Protein AF-A0A0R1GSX9-F1 (afdb_monomer)

Structure (mmCIF, N/CA/C/O backbone):
data_AF-A0A0R1GSX9-F1
#
_entry.id   AF-A0A0R1GSX9-F1
#
loop_
_atom_site.group_PDB
_atom_site.id
_atom_site.type_symbol
_atom_site.label_atom_id
_atom_site.label_alt_id
_atom_site.label_comp_id
_atom_site.label_asym_id
_atom_site.label_entity_id
_atom_site.label_seq_id
_atom_site.pdbx_PDB_ins_code
_atom_site.Cartn_x
_atom_site.Cartn_y
_atom_site.Cartn_z
_atom_site.occupancy
_atom_site.B_iso_or_equiv
_atom_site.auth_seq_id
_atom_site.auth_comp_id
_atom_site.auth_asym_id
_atom_site.auth_atom_id
_atom_site.pdbx_PDB_model_num
ATOM 1 N N . MET A 1 1 ? 4.573 24.266 1.364 1.00 43.78 1 MET A N 1
ATOM 2 C CA . MET A 1 1 ? 4.569 22.903 1.931 1.00 43.78 1 MET A CA 1
ATOM 3 C C . MET A 1 1 ? 4.587 23.032 3.447 1.00 43.78 1 MET A C 1
ATOM 5 O O . MET A 1 1 ? 5.439 23.747 3.962 1.00 43.78 1 MET A O 1
ATOM 9 N N . THR A 1 2 ? 3.604 22.467 4.137 1.00 49.47 2 THR A N 1
ATOM 10 C CA . THR A 1 2 ? 3.514 22.433 5.607 1.00 49.47 2 THR A CA 1
ATOM 11 C C . THR A 1 2 ? 4.502 21.412 6.187 1.00 49.47 2 THR A C 1
ATOM 13 O O . THR A 1 2 ? 4.972 20.519 5.481 1.00 49.47 2 THR A O 1
ATOM 16 N N . ASP A 1 3 ? 4.868 21.571 7.462 1.00 52.31 3 ASP A N 1
ATOM 17 C CA . ASP A 1 3 ? 5.946 20.808 8.113 1.00 52.31 3 ASP A CA 1
ATOM 18 C C . ASP A 1 3 ? 5.603 19.307 8.270 1.00 52.31 3 ASP A C 1
ATOM 20 O O . ASP A 1 3 ? 6.499 18.469 8.231 1.00 52.31 3 ASP A O 1
ATOM 24 N N . LEU A 1 4 ? 4.313 18.941 8.349 1.00 45.38 4 LEU A N 1
ATOM 25 C CA . LEU A 1 4 ? 3.852 17.545 8.406 1.00 45.38 4 LEU A CA 1
ATOM 26 C C . LEU A 1 4 ? 3.984 16.836 7.060 1.00 45.38 4 LEU A C 1
ATOM 28 O O . LEU A 1 4 ? 4.619 15.788 6.996 1.00 45.38 4 LEU A O 1
ATOM 32 N N . VAL A 1 5 ? 3.400 17.400 5.994 1.00 44.47 5 VAL A N 1
ATOM 33 C CA . VAL A 1 5 ? 3.513 16.854 4.629 1.00 44.47 5 VAL A CA 1
ATOM 34 C C . VAL A 1 5 ? 4.980 16.707 4.262 1.00 44.47 5 VAL A C 1
ATOM 36 O O . VAL A 1 5 ? 5.384 15.642 3.812 1.00 44.47 5 VAL A O 1
ATOM 39 N N . ARG A 1 6 ? 5.802 17.721 4.561 1.00 46.31 6 ARG A N 1
ATOM 40 C CA . ARG A 1 6 ? 7.244 17.630 4.352 1.00 46.31 6 ARG A CA 1
ATOM 41 C C . ARG A 1 6 ? 7.852 16.491 5.168 1.00 46.31 6 ARG A C 1
ATOM 43 O O . ARG A 1 6 ? 8.617 15.758 4.590 1.00 46.31 6 ARG A O 1
ATOM 50 N N . ARG A 1 7 ? 7.531 16.271 6.448 1.00 50.84 7 ARG A N 1
ATOM 51 C CA . ARG A 1 7 ? 8.196 15.242 7.286 1.00 50.84 7 ARG A CA 1
ATOM 52 C C . ARG A 1 7 ? 7.695 13.803 7.085 1.00 50.84 7 ARG A C 1
ATOM 54 O O . ARG A 1 7 ? 8.522 12.896 7.066 1.00 50.84 7 ARG A O 1
ATOM 61 N N . LEU A 1 8 ? 6.388 13.586 6.897 1.00 50.41 8 LEU A N 1
ATOM 62 C CA . LEU A 1 8 ? 5.820 12.265 6.572 1.00 50.41 8 LEU A CA 1
ATOM 63 C C . LEU A 1 8 ? 6.244 11.806 5.180 1.00 50.41 8 LEU A C 1
ATOM 65 O O . LEU A 1 8 ? 6.484 10.617 4.991 1.00 50.41 8 LEU A O 1
ATOM 69 N N . LEU A 1 9 ? 6.351 12.739 4.229 1.00 50.19 9 LEU A N 1
ATOM 70 C CA . LEU A 1 9 ? 6.876 12.448 2.906 1.00 50.19 9 LEU A CA 1
ATOM 71 C C . LEU A 1 9 ? 8.390 12.362 2.925 1.00 50.19 9 LEU A C 1
ATOM 73 O O . LEU A 1 9 ? 8.877 11.379 2.421 1.00 50.19 9 LEU A O 1
ATOM 77 N N . VAL A 1 10 ? 9.142 13.260 3.574 1.00 47.75 10 VAL A N 1
ATOM 78 C CA . VAL A 1 10 ? 10.611 13.158 3.731 1.00 47.75 10 VAL A CA 1
ATOM 79 C C . VAL A 1 10 ? 11.009 11.836 4.386 1.00 47.75 10 VAL A C 1
ATOM 81 O O . VAL A 1 10 ? 12.097 11.375 4.125 1.00 47.75 10 VAL A O 1
ATOM 84 N N . ALA A 1 11 ? 10.159 11.138 5.134 1.00 48.81 11 ALA A N 1
ATOM 85 C CA . ALA A 1 11 ? 10.422 9.750 5.521 1.00 48.81 11 ALA A CA 1
ATOM 86 C C . ALA A 1 11 ? 10.639 8.805 4.319 1.00 48.81 11 ALA A C 1
ATOM 88 O O . ALA A 1 11 ? 11.696 8.193 4.189 1.00 48.81 11 ALA A O 1
ATOM 89 N N . GLY A 1 12 ? 9.636 8.714 3.439 1.00 49.56 12 GLY A N 1
ATOM 90 C CA . GLY A 1 12 ? 9.665 7.889 2.229 1.00 49.56 12 GLY A CA 1
ATOM 91 C C . GLY A 1 12 ? 10.495 8.519 1.110 1.00 49.56 12 GLY A C 1
ATOM 92 O O . GLY A 1 12 ? 11.263 7.841 0.455 1.00 49.56 12 GLY A O 1
ATOM 93 N N . LEU A 1 13 ? 10.438 9.839 0.944 1.00 45.06 13 LEU A N 1
ATOM 94 C CA . LEU A 1 13 ? 11.244 10.628 0.019 1.00 45.06 13 LEU A CA 1
ATOM 95 C C . LEU A 1 13 ? 12.713 10.718 0.411 1.00 45.06 13 LEU A C 1
ATOM 97 O O . LEU A 1 13 ? 13.518 10.827 -0.489 1.00 45.06 13 LEU A O 1
ATOM 101 N N . THR A 1 14 ? 13.116 10.668 1.684 1.00 48.53 14 THR A N 1
ATOM 102 C CA . THR A 1 14 ? 14.554 10.552 2.018 1.00 48.53 14 THR A CA 1
ATOM 103 C C . THR A 1 14 ? 15.063 9.175 1.623 1.00 48.53 14 THR A C 1
ATOM 105 O O . THR A 1 14 ? 16.196 9.068 1.172 1.00 48.53 14 THR A O 1
ATOM 108 N N . LEU A 1 15 ? 14.219 8.141 1.710 1.00 48.94 15 LEU A N 1
ATOM 109 C CA . LEU A 1 15 ? 14.535 6.821 1.169 1.00 48.94 15 LEU A CA 1
ATOM 110 C C . LEU A 1 15 ? 14.516 6.803 -0.362 1.00 48.94 15 LEU A C 1
ATOM 112 O O . LEU A 1 15 ? 15.361 6.135 -0.931 1.00 48.94 15 LEU A O 1
ATOM 116 N N . ILE A 1 16 ? 13.646 7.572 -1.024 1.00 43.91 16 ILE A N 1
ATOM 117 C CA . ILE A 1 16 ? 13.684 7.755 -2.483 1.00 43.91 16 ILE A CA 1
ATOM 118 C C . ILE A 1 16 ? 14.894 8.601 -2.912 1.00 43.91 16 ILE A C 1
ATOM 120 O O . ILE A 1 16 ? 15.529 8.280 -3.899 1.00 43.91 16 ILE A O 1
ATOM 124 N N . LEU A 1 17 ? 15.267 9.655 -2.184 1.00 43.75 17 LEU A N 1
ATOM 125 C CA . LEU A 1 17 ? 16.415 10.522 -2.492 1.00 43.75 17 LEU A CA 1
ATOM 126 C C . LEU A 1 17 ? 17.749 9.818 -2.202 1.00 43.75 17 LEU A C 1
ATOM 128 O O . LEU A 1 17 ? 18.728 10.051 -2.902 1.00 43.75 17 LEU A O 1
ATOM 132 N N . ALA A 1 18 ? 17.791 8.945 -1.192 1.00 40.06 18 ALA A N 1
ATOM 133 C CA . ALA A 1 18 ? 18.900 8.019 -0.955 1.00 40.06 18 ALA A CA 1
ATOM 134 C C . ALA A 1 18 ? 18.815 6.763 -1.844 1.00 40.06 18 ALA A C 1
ATOM 136 O O . ALA A 1 18 ? 19.804 6.062 -2.008 1.00 40.06 18 ALA A O 1
ATOM 137 N N . GLY A 1 19 ? 17.636 6.481 -2.405 1.00 38.12 19 GLY A N 1
ATOM 138 C CA . GLY A 1 19 ? 17.327 5.338 -3.262 1.00 38.12 19 GLY A CA 1
ATOM 139 C C . GLY A 1 19 ? 17.406 5.622 -4.760 1.00 38.12 19 GLY A C 1
ATOM 140 O O . GLY A 1 19 ? 17.502 4.697 -5.559 1.00 38.12 19 GLY A O 1
ATOM 141 N N . GLY A 1 20 ? 17.442 6.897 -5.146 1.00 36.53 20 GLY A N 1
ATOM 142 C CA . GLY A 1 20 ? 17.534 7.377 -6.522 1.00 36.53 20 GLY A CA 1
ATOM 143 C C . GLY A 1 20 ? 18.880 7.076 -7.178 1.00 36.53 20 GLY A C 1
ATOM 144 O O . GLY A 1 20 ? 19.073 7.411 -8.335 1.00 36.53 20 GLY A O 1
ATOM 145 N N . ALA A 1 21 ? 19.806 6.426 -6.471 1.00 36.66 21 ALA A N 1
ATOM 146 C CA . ALA A 1 21 ? 21.043 5.879 -7.021 1.00 36.66 21 ALA A CA 1
ATOM 147 C C . ALA A 1 21 ? 21.035 4.337 -7.137 1.00 36.66 21 ALA A C 1
ATOM 149 O O . ALA A 1 21 ? 22.037 3.750 -7.544 1.00 36.66 21 ALA A O 1
ATOM 150 N N . ILE A 1 22 ? 19.936 3.654 -6.784 1.00 40.53 22 ILE A N 1
ATOM 151 C CA . ILE A 1 22 ? 19.920 2.197 -6.593 1.00 40.53 22 ILE A CA 1
ATOM 152 C C . ILE A 1 22 ? 19.327 1.478 -7.814 1.00 40.53 22 ILE A C 1
ATOM 154 O O . ILE A 1 22 ? 18.196 1.004 -7.818 1.00 40.53 22 ILE A O 1
ATOM 158 N N . VAL A 1 23 ? 20.160 1.309 -8.836 1.00 41.16 23 VAL A N 1
ATOM 159 C CA . VAL A 1 23 ? 20.379 -0.034 -9.395 1.00 41.16 23 VAL A CA 1
ATOM 160 C C . VAL A 1 23 ? 21.805 -0.389 -8.990 1.00 41.16 23 VAL A C 1
ATOM 162 O O . VAL A 1 23 ? 22.668 0.476 -9.129 1.00 41.16 23 VAL A O 1
ATOM 165 N N . PRO A 1 24 ? 22.098 -1.591 -8.462 1.00 37.44 24 PRO A N 1
ATOM 166 C CA . PRO A 1 24 ? 23.431 -1.944 -7.984 1.00 37.44 24 PRO A CA 1
ATOM 167 C C . PRO A 1 24 ? 24.490 -1.772 -9.085 1.00 37.44 24 PRO A C 1
ATOM 169 O O . PRO A 1 24 ? 24.764 -2.662 -9.892 1.00 37.44 24 PRO A O 1
ATOM 172 N N . VAL A 1 25 ? 25.135 -0.605 -9.083 1.00 35.62 25 VAL A N 1
ATOM 173 C CA . VAL A 1 25 ? 26.457 -0.367 -9.650 1.00 35.62 25 VAL A CA 1
ATOM 174 C C . VAL A 1 25 ? 27.440 -0.931 -8.639 1.00 35.62 25 VAL A C 1
ATOM 176 O O . VAL A 1 25 ? 28.199 -0.205 -8.001 1.00 35.62 25 VAL A O 1
ATOM 179 N N . THR A 1 26 ? 27.460 -2.248 -8.449 1.00 36.69 26 THR A N 1
ATOM 180 C CA . THR A 1 26 ? 28.672 -2.815 -7.874 1.00 36.69 26 THR A CA 1
ATOM 181 C C . THR A 1 26 ? 29.719 -2.750 -8.976 1.00 36.69 26 THR A C 1
ATOM 183 O O . THR A 1 26 ? 29.804 -3.630 -9.827 1.00 36.69 26 THR A O 1
ATOM 186 N N . THR A 1 27 ? 30.484 -1.657 -8.941 1.00 37.19 27 THR A N 1
ATOM 187 C CA . THR A 1 27 ? 31.726 -1.370 -9.667 1.00 37.19 27 THR A CA 1
ATOM 188 C C . THR A 1 27 ? 31.620 -0.900 -11.130 1.00 37.19 27 THR A C 1
ATOM 190 O O . THR A 1 27 ? 31.301 -1.655 -12.037 1.00 37.19 27 THR A O 1
ATOM 193 N N . GLN A 1 28 ? 32.082 0.345 -11.331 1.00 28.77 28 GLN A N 1
ATOM 194 C CA . GLN A 1 28 ? 32.779 0.855 -12.523 1.00 28.77 28 GLN A CA 1
ATOM 195 C C . GLN A 1 28 ? 31.947 1.546 -13.627 1.00 28.77 28 GLN A C 1
ATOM 197 O O . GLN A 1 28 ? 31.520 0.940 -14.601 1.00 28.77 28 GLN A O 1
ATOM 202 N N . ALA A 1 29 ? 31.947 2.880 -13.589 1.00 24.70 29 ALA A N 1
ATOM 203 C CA . ALA A 1 29 ? 32.388 3.657 -14.746 1.00 24.70 29 ALA A CA 1
ATOM 204 C C . ALA A 1 29 ? 33.408 4.698 -14.258 1.00 24.70 29 ALA A C 1
ATOM 206 O O . ALA A 1 29 ? 33.153 5.487 -13.354 1.00 24.70 29 ALA A O 1
ATOM 207 N N . ALA A 1 30 ? 34.630 4.592 -14.769 1.00 30.12 30 ALA A N 1
ATOM 208 C CA . ALA A 1 30 ? 35.810 5.294 -14.292 1.00 30.12 30 ALA A CA 1
ATOM 209 C C . ALA A 1 30 ? 35.765 6.817 -14.531 1.00 30.12 30 ALA A C 1
ATOM 211 O O . ALA A 1 30 ? 35.462 7.250 -15.636 1.00 30.12 30 ALA A O 1
ATOM 212 N N . THR A 1 31 ? 36.149 7.591 -13.505 1.00 32.44 31 THR A N 1
ATOM 213 C CA . THR A 1 31 ? 36.984 8.827 -13.459 1.00 32.44 31 THR A CA 1
ATOM 214 C C . THR A 1 31 ? 36.548 9.649 -12.224 1.00 32.44 31 THR A C 1
ATOM 216 O O . THR A 1 31 ? 35.368 9.888 -12.049 1.00 32.44 31 THR A O 1
ATOM 219 N N . ALA A 1 32 ? 37.370 10.090 -11.265 1.00 27.86 32 ALA A N 1
ATOM 220 C CA . ALA A 1 32 ? 38.816 10.235 -11.172 1.00 27.86 32 ALA A CA 1
ATOM 221 C C . ALA A 1 32 ? 39.302 10.237 -9.697 1.00 27.86 32 ALA A C 1
ATOM 223 O O . ALA A 1 32 ? 38.571 10.604 -8.782 1.00 27.86 32 ALA A O 1
ATOM 224 N N . SER A 1 33 ? 40.599 9.936 -9.553 1.00 27.19 33 SER A N 1
ATOM 225 C CA . SER A 1 33 ? 41.506 10.170 -8.413 1.00 27.19 33 SER A CA 1
ATOM 226 C C . SER A 1 33 ? 41.620 9.090 -7.324 1.00 27.19 33 SER A C 1
ATOM 228 O O . SER A 1 33 ? 40.821 8.951 -6.409 1.00 27.19 33 SER A O 1
ATOM 230 N N . SER A 1 34 ? 42.738 8.375 -7.464 1.00 40.41 34 SER A N 1
ATOM 231 C CA . SER A 1 34 ? 43.409 7.399 -6.603 1.00 40.41 34 SER A CA 1
ATOM 232 C C . SER A 1 34 ? 43.327 7.625 -5.089 1.00 40.41 34 SER A C 1
ATOM 234 O O . SER A 1 34 ? 43.893 8.612 -4.626 1.00 40.41 34 SER A O 1
ATOM 236 N N . VAL A 1 35 ? 42.811 6.633 -4.346 1.00 29.72 35 VAL A N 1
ATOM 237 C CA . VAL A 1 35 ? 43.469 6.009 -3.172 1.00 29.72 35 VAL A CA 1
ATOM 238 C C . VAL A 1 35 ? 42.952 4.561 -3.017 1.00 29.72 35 VAL A C 1
ATOM 240 O O . VAL A 1 35 ? 41.755 4.345 -2.877 1.00 29.72 35 VAL A O 1
ATOM 243 N N . ASP A 1 36 ? 43.875 3.598 -3.103 1.00 33.34 36 ASP A N 1
ATOM 244 C CA . ASP A 1 36 ? 43.845 2.183 -2.681 1.00 33.34 36 ASP A CA 1
ATOM 245 C C . ASP A 1 36 ? 42.499 1.427 -2.631 1.00 33.34 36 ASP A C 1
ATOM 247 O O . ASP A 1 36 ? 41.869 1.280 -1.584 1.00 33.34 36 ASP A O 1
ATOM 251 N N . ALA A 1 37 ? 42.130 0.816 -3.762 1.00 32.59 37 ALA A N 1
ATOM 252 C CA . ALA A 1 37 ? 41.117 -0.235 -3.822 1.00 32.59 37 ALA A CA 1
ATOM 253 C C . ALA A 1 37 ? 41.749 -1.615 -3.557 1.00 32.59 37 ALA A C 1
ATOM 255 O O . ALA A 1 37 ? 42.681 -2.033 -4.248 1.00 32.59 37 ALA A O 1
ATOM 256 N N . VAL A 1 38 ? 41.211 -2.350 -2.580 1.00 33.09 38 VAL A N 1
ATOM 257 C CA . VAL A 1 38 ? 41.467 -3.788 -2.417 1.00 33.09 38 VAL A CA 1
ATOM 258 C C . VAL A 1 38 ? 40.825 -4.513 -3.602 1.00 33.09 38 VAL A C 1
ATOM 260 O O . VAL A 1 38 ? 39.616 -4.442 -3.804 1.00 33.09 38 VAL A O 1
ATOM 263 N N . ALA A 1 39 ? 41.656 -5.169 -4.411 1.00 36.19 39 ALA A N 1
ATOM 264 C CA . ALA A 1 39 ? 41.267 -5.832 -5.649 1.00 36.19 39 ALA A CA 1
ATOM 265 C C . ALA A 1 39 ? 40.347 -7.042 -5.396 1.00 36.19 39 ALA A C 1
ATOM 267 O O . ALA A 1 39 ? 40.808 -8.113 -5.000 1.00 36.19 39 ALA A O 1
ATOM 268 N N . GLY A 1 40 ? 39.051 -6.871 -5.662 1.00 38.44 40 GLY A N 1
ATOM 269 C CA . GLY A 1 40 ? 38.173 -7.963 -6.081 1.00 38.44 40 GLY A CA 1
ATOM 270 C C . GLY A 1 40 ? 38.392 -8.257 -7.569 1.00 38.44 40 GLY A C 1
ATOM 271 O O . GLY A 1 40 ? 38.696 -7.350 -8.342 1.00 38.44 40 GLY A O 1
ATOM 272 N N . ASP A 1 41 ? 38.301 -9.528 -7.952 1.00 35.38 41 ASP A N 1
ATOM 273 C CA . ASP A 1 41 ? 38.555 -10.030 -9.307 1.00 35.38 41 ASP A CA 1
ATOM 274 C C . ASP A 1 41 ? 37.656 -9.337 -10.354 1.00 35.38 41 ASP A C 1
ATOM 276 O O . ASP A 1 41 ? 36.443 -9.527 -10.382 1.00 35.38 41 ASP A O 1
ATOM 280 N N . ALA A 1 42 ? 38.261 -8.515 -11.215 1.00 43.06 42 ALA A N 1
ATOM 281 C CA . ALA A 1 42 ? 37.594 -7.702 -12.234 1.00 43.06 42 ALA A CA 1
ATOM 282 C C . ALA A 1 42 ? 37.220 -8.484 -13.517 1.00 43.06 42 ALA A C 1
ATOM 284 O O . ALA A 1 42 ? 37.034 -7.877 -14.571 1.00 43.06 42 ALA A O 1
ATOM 285 N N . SER A 1 43 ? 37.167 -9.823 -13.474 1.00 48.84 43 SER A N 1
ATOM 286 C CA . SER A 1 43 ? 37.040 -10.666 -14.676 1.00 48.84 43 SER A CA 1
ATOM 287 C C . SER A 1 43 ? 35.643 -11.233 -14.966 1.00 48.84 43 SER A C 1
ATOM 289 O O . SER A 1 43 ? 35.448 -11.820 -16.031 1.00 48.84 43 SER A O 1
ATOM 291 N N . VAL A 1 44 ? 34.649 -11.031 -14.094 1.00 48.50 44 VAL A N 1
ATOM 292 C CA . VAL A 1 44 ? 33.281 -11.539 -14.307 1.00 48.50 44 VAL A CA 1
ATOM 293 C C . VAL A 1 44 ? 32.312 -10.372 -14.467 1.00 48.50 44 VAL A C 1
ATOM 295 O O . VAL A 1 44 ? 31.910 -9.751 -13.487 1.00 48.50 44 VAL A O 1
ATOM 298 N N . ILE A 1 45 ? 31.921 -10.078 -15.711 1.00 55.91 45 ILE A N 1
ATOM 299 C CA . ILE A 1 45 ? 30.777 -9.197 -15.973 1.00 55.91 45 ILE A CA 1
ATOM 300 C C . ILE A 1 45 ? 29.534 -9.938 -15.466 1.00 55.91 45 ILE A C 1
ATOM 302 O O . ILE A 1 45 ? 29.275 -11.048 -15.941 1.00 55.91 45 ILE A O 1
ATOM 306 N N . PRO A 1 46 ? 28.780 -9.383 -14.504 1.00 63.00 46 PRO A N 1
ATOM 307 C CA . PRO A 1 46 ? 27.592 -10.049 -14.003 1.00 63.00 46 PRO A CA 1
ATOM 308 C C . PRO A 1 46 ? 26.553 -10.164 -15.123 1.00 63.00 46 PRO A C 1
ATOM 310 O O . PRO A 1 46 ? 26.317 -9.212 -15.870 1.00 63.00 46 PRO A O 1
ATOM 313 N N . GLU A 1 47 ? 25.945 -11.344 -15.250 1.00 75.88 47 GLU A N 1
ATOM 314 C CA . GLU A 1 47 ? 24.859 -11.576 -16.200 1.00 75.88 47 GLU A CA 1
ATOM 315 C C . GLU A 1 47 ? 23.701 -10.625 -15.883 1.00 75.88 47 GLU A C 1
ATOM 317 O O . GLU A 1 47 ? 23.303 -10.483 -14.724 1.00 75.88 47 GLU A O 1
ATOM 322 N N . ARG A 1 48 ? 23.174 -9.958 -16.912 1.00 74.31 48 ARG A N 1
ATOM 323 C CA . ARG A 1 48 ? 22.049 -9.032 -16.783 1.00 74.31 48 ARG A CA 1
ATOM 324 C C . ARG A 1 48 ? 20.836 -9.545 -17.538 1.00 74.31 48 ARG A C 1
ATOM 326 O O . ARG A 1 48 ? 20.953 -9.946 -18.695 1.00 74.31 48 ARG A O 1
ATOM 333 N N . ILE A 1 49 ? 19.675 -9.460 -16.901 1.00 78.38 49 ILE A N 1
ATOM 334 C CA . ILE A 1 49 ? 18.379 -9.598 -17.553 1.00 78.38 49 ILE A CA 1
ATOM 335 C C . ILE A 1 49 ? 18.155 -8.310 -18.346 1.00 78.38 49 ILE A C 1
ATOM 337 O O . ILE A 1 49 ? 17.984 -7.231 -17.774 1.00 78.38 49 ILE A O 1
ATOM 341 N N . GLN A 1 50 ? 18.231 -8.427 -19.669 1.00 83.94 50 GLN A N 1
ATOM 342 C CA . GLN A 1 50 ? 17.895 -7.337 -20.577 1.00 83.94 50 GLN A CA 1
ATOM 343 C C . GLN A 1 50 ? 16.380 -7.146 -20.600 1.00 83.94 50 GLN A C 1
ATOM 345 O O . GLN A 1 50 ? 15.628 -8.108 -20.452 1.00 83.94 50 GLN A O 1
ATOM 350 N N . VAL A 1 51 ? 15.949 -5.905 -20.787 1.00 90.50 51 VAL A N 1
ATOM 351 C CA . VAL A 1 51 ? 14.539 -5.542 -20.933 1.00 90.50 51 VAL A CA 1
ATOM 352 C C . VAL A 1 51 ? 14.377 -4.698 -22.191 1.00 90.50 51 VAL A C 1
ATOM 354 O O . VAL A 1 51 ? 15.315 -4.040 -22.632 1.00 90.50 51 VAL A O 1
ATOM 357 N N . ASP A 1 52 ? 13.198 -4.737 -22.796 1.00 93.50 52 ASP A N 1
ATOM 358 C CA . ASP A 1 52 ? 12.834 -3.890 -23.931 1.00 93.50 52 ASP A CA 1
ATOM 359 C C . ASP A 1 52 ? 12.177 -2.581 -23.475 1.00 93.50 52 ASP A C 1
ATOM 361 O O . ASP A 1 52 ? 12.327 -1.537 -24.119 1.00 93.50 52 ASP A O 1
ATOM 365 N N . LEU A 1 53 ? 11.399 -2.659 -22.393 1.00 94.69 53 LEU A N 1
ATOM 366 C CA . LEU A 1 53 ? 10.543 -1.585 -21.906 1.00 94.69 53 LEU A CA 1
ATOM 367 C C . LEU A 1 53 ? 10.682 -1.429 -20.391 1.00 94.69 53 LEU A C 1
ATOM 369 O O . LEU A 1 53 ? 10.834 -2.409 -19.664 1.00 94.69 53 LEU A O 1
ATOM 373 N N . VAL A 1 54 ? 10.550 -0.194 -19.922 1.00 93.56 54 VAL A N 1
ATOM 374 C CA . VAL A 1 54 ? 10.450 0.159 -18.506 1.00 93.56 54 VAL A CA 1
ATOM 375 C C . VAL A 1 54 ? 9.060 0.721 -18.247 1.00 93.56 54 VAL A C 1
ATOM 377 O O . VAL A 1 54 ? 8.615 1.650 -18.929 1.00 93.56 54 VAL A O 1
ATOM 380 N N . GLN A 1 55 ? 8.362 0.131 -17.281 1.00 92.69 55 GLN A N 1
ATOM 381 C CA . GLN A 1 55 ? 7.034 0.562 -16.877 1.00 92.69 55 GLN A CA 1
ATOM 382 C C . GLN A 1 55 ? 7.106 1.685 -15.844 1.00 92.69 55 GLN A C 1
ATOM 384 O O . GLN A 1 55 ? 7.926 1.668 -14.929 1.00 92.69 55 GLN A O 1
ATOM 389 N N . VAL A 1 56 ? 6.201 2.646 -15.981 1.00 92.06 56 VAL A N 1
ATOM 390 C CA . VAL A 1 56 ? 5.991 3.718 -15.006 1.00 92.06 56 VAL A CA 1
ATOM 391 C C . VAL A 1 56 ? 5.454 3.153 -13.674 1.00 92.06 56 VAL A C 1
ATOM 393 O O . VAL A 1 56 ? 4.658 2.207 -13.693 1.00 92.06 56 VAL A O 1
ATOM 396 N N . PRO A 1 57 ? 5.853 3.714 -12.513 1.00 92.12 57 PRO A N 1
ATOM 397 C CA . PRO A 1 57 ? 5.343 3.313 -11.205 1.00 92.12 57 PRO A CA 1
ATOM 398 C C . PRO A 1 57 ? 3.816 3.282 -11.090 1.00 92.12 57 PRO A C 1
ATOM 400 O O . PRO A 1 57 ? 3.078 4.042 -11.729 1.00 92.12 57 PRO A O 1
ATOM 403 N N . TYR A 1 58 ? 3.337 2.420 -10.198 1.00 92.19 58 TYR A N 1
ATOM 404 C CA . TYR A 1 58 ? 1.918 2.258 -9.925 1.00 92.19 58 TYR A CA 1
ATOM 405 C C . TYR A 1 58 ? 1.680 1.767 -8.494 1.00 92.19 58 TYR A C 1
ATOM 407 O O . TYR A 1 58 ? 2.535 1.133 -7.880 1.00 92.19 58 TYR A O 1
ATOM 415 N N . ASN A 1 59 ? 0.473 1.994 -7.982 1.00 93.94 59 ASN A N 1
ATOM 416 C CA . ASN A 1 59 ? -0.000 1.378 -6.747 1.00 93.94 59 ASN A CA 1
ATOM 417 C C . ASN A 1 59 ? -0.740 0.068 -7.043 1.00 93.94 59 ASN A C 1
ATOM 419 O O . ASN A 1 59 ? -1.516 -0.028 -7.998 1.00 93.94 59 ASN A O 1
ATOM 423 N N . LEU A 1 60 ? -0.553 -0.932 -6.187 1.00 95.19 60 LEU A N 1
ATOM 424 C CA . LEU A 1 60 ? -1.385 -2.126 -6.133 1.00 95.19 60 LEU A CA 1
ATOM 425 C C . LEU A 1 60 ? -2.587 -1.854 -5.235 1.00 95.19 60 LEU A C 1
ATOM 427 O O . LEU A 1 60 ? -2.465 -1.761 -4.014 1.00 95.19 60 LEU A O 1
ATOM 431 N N . ILE A 1 61 ? -3.765 -1.749 -5.844 1.00 95.94 61 ILE A N 1
ATOM 432 C CA . ILE A 1 61 ? -5.003 -1.495 -5.111 1.00 95.94 61 ILE A CA 1
ATOM 433 C C . ILE A 1 61 ? -5.861 -2.744 -5.108 1.00 95.94 61 ILE A C 1
ATOM 435 O O . ILE A 1 61 ? -6.267 -3.215 -6.167 1.00 95.94 61 ILE A O 1
ATOM 439 N N . THR A 1 62 ? -6.165 -3.259 -3.920 1.00 95.38 62 THR A N 1
ATOM 440 C CA . THR A 1 62 ? -7.094 -4.379 -3.753 1.00 95.38 62 THR A CA 1
ATOM 441 C C . THR A 1 62 ? -8.458 -3.856 -3.334 1.00 95.38 62 THR A C 1
ATOM 443 O O . THR A 1 62 ? -8.602 -3.278 -2.257 1.00 95.38 62 THR A O 1
ATOM 446 N N . ASP A 1 63 ? -9.462 -4.052 -4.184 1.00 91.31 63 ASP A N 1
ATOM 447 C CA . ASP A 1 63 ? -10.819 -3.576 -3.934 1.00 91.31 63 ASP A CA 1
ATOM 448 C C . ASP A 1 63 ? -11.560 -4.403 -2.860 1.00 91.31 63 ASP A C 1
ATOM 450 O O . ASP A 1 63 ? -11.094 -5.437 -2.372 1.00 91.31 63 ASP A O 1
ATOM 454 N N . GLU A 1 64 ? -12.776 -3.973 -2.516 1.00 86.62 64 GLU A N 1
ATOM 455 C CA . GLU A 1 64 ? -13.632 -4.649 -1.530 1.00 86.62 64 GLU A CA 1
ATOM 456 C C . GLU A 1 64 ? -14.035 -6.083 -1.940 1.00 86.62 64 GLU A C 1
ATOM 458 O O . GLU A 1 64 ? -14.518 -6.852 -1.105 1.00 86.62 64 GLU A O 1
ATOM 463 N N . LYS A 1 65 ? -13.851 -6.467 -3.210 1.00 85.56 65 LYS A N 1
ATOM 464 C CA . LYS A 1 65 ? -14.094 -7.822 -3.729 1.00 85.56 65 LYS A CA 1
ATOM 465 C C . LYS A 1 65 ? -12.830 -8.685 -3.685 1.00 85.56 65 LYS A C 1
ATOM 467 O O . LYS A 1 65 ? -12.904 -9.884 -3.948 1.00 85.56 65 LYS A O 1
ATOM 472 N N . GLY A 1 66 ? -11.689 -8.112 -3.309 1.00 86.25 66 GLY A N 1
ATOM 473 C CA . GLY A 1 66 ? -10.395 -8.780 -3.300 1.00 86.25 66 GLY A CA 1
ATOM 474 C C . GLY A 1 66 ? -9.705 -8.813 -4.663 1.00 86.25 66 GLY A C 1
ATOM 475 O O . GLY A 1 66 ? -8.787 -9.612 -4.828 1.00 86.25 66 GLY A O 1
ATOM 476 N N . VAL A 1 67 ? -10.141 -7.999 -5.627 1.00 90.56 67 VAL A N 1
ATOM 477 C CA . VAL A 1 67 ? -9.481 -7.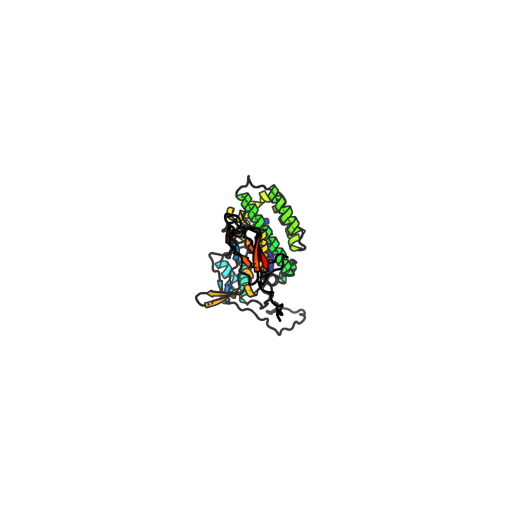868 -6.930 1.00 90.56 67 VAL A CA 1
ATOM 478 C C . VAL A 1 67 ? -8.365 -6.839 -6.806 1.00 90.56 67 VAL A C 1
ATOM 480 O O . VAL A 1 67 ? -8.623 -5.691 -6.452 1.00 90.56 67 VAL A O 1
ATOM 483 N N . THR A 1 68 ? -7.130 -7.248 -7.096 1.00 91.06 68 THR A N 1
ATOM 484 C CA . THR A 1 68 ? -5.975 -6.345 -7.142 1.00 91.06 68 THR A CA 1
ATOM 485 C C . THR A 1 68 ? -5.803 -5.779 -8.548 1.00 91.06 68 THR A C 1
ATOM 487 O O . THR A 1 68 ? -5.722 -6.533 -9.516 1.00 91.06 68 THR A O 1
ATOM 490 N N . THR A 1 69 ? -5.728 -4.456 -8.660 1.00 89.38 69 THR A N 1
ATOM 491 C CA . THR A 1 69 ? -5.504 -3.729 -9.916 1.00 89.38 69 THR A CA 1
ATOM 492 C C . THR A 1 69 ? -4.239 -2.887 -9.849 1.00 89.38 69 THR A C 1
ATOM 494 O O . THR A 1 69 ? -3.920 -2.336 -8.794 1.00 89.38 69 THR A O 1
ATOM 497 N N . HIS A 1 70 ? -3.558 -2.747 -10.986 1.00 90.25 70 HIS A N 1
ATOM 498 C CA . HIS A 1 70 ? -2.447 -1.813 -11.148 1.00 90.25 70 HIS A CA 1
ATOM 499 C C . HIS A 1 70 ? -3.030 -0.420 -11.404 1.00 90.25 70 HIS A C 1
ATOM 501 O O . HIS A 1 70 ? -3.736 -0.223 -12.393 1.00 90.25 70 HIS A O 1
ATOM 507 N N . VAL A 1 71 ? -2.778 0.522 -10.497 1.00 91.06 71 VAL A N 1
ATOM 508 C CA . VAL A 1 71 ? -3.243 1.911 -10.597 1.00 91.06 71 VAL A CA 1
ATOM 509 C C . VAL A 1 71 ? -2.039 2.810 -10.858 1.00 91.06 71 VAL A C 1
ATOM 511 O O . VAL A 1 71 ? -1.273 3.053 -9.924 1.00 91.06 71 VAL A O 1
ATOM 514 N N . PRO A 1 72 ? -1.840 3.277 -12.104 1.00 90.69 72 PRO A N 1
ATOM 515 C CA . PRO A 1 72 ? -0.711 4.128 -12.452 1.00 90.69 72 PRO A CA 1
ATOM 516 C C . PRO A 1 72 ? -0.632 5.395 -11.614 1.00 90.69 72 PRO A C 1
ATOM 518 O O . PRO A 1 72 ? -1.658 5.995 -11.293 1.00 90.69 72 PRO A O 1
ATOM 521 N N . TRP A 1 73 ? 0.590 5.838 -11.330 1.00 90.75 73 TRP A N 1
ATOM 522 C CA . TRP A 1 73 ? 0.825 7.139 -10.706 1.00 90.75 73 TRP A CA 1
ATOM 523 C C . TRP A 1 73 ? 0.451 8.302 -11.632 1.00 90.75 73 TRP A C 1
ATOM 525 O O . TRP A 1 73 ? -0.142 9.284 -11.188 1.00 90.75 73 TRP A O 1
ATOM 535 N N . TYR A 1 74 ? 0.701 8.137 -12.933 1.00 90.19 74 TYR A N 1
ATOM 536 C CA . TYR A 1 74 ? 0.456 9.143 -13.969 1.00 90.19 74 TYR A CA 1
ATOM 537 C C . TYR A 1 74 ? -0.531 8.607 -15.021 1.00 90.19 74 TYR A C 1
ATOM 539 O O . TYR A 1 74 ? -0.126 8.306 -16.141 1.00 90.19 74 TYR A O 1
ATOM 547 N N . PRO A 1 75 ? -1.816 8.384 -14.680 1.00 87.81 75 PRO A N 1
ATOM 548 C CA . PRO A 1 75 ? -2.742 7.583 -15.492 1.00 87.81 75 PRO A CA 1
ATOM 549 C C . PRO A 1 75 ? -3.103 8.190 -16.854 1.00 87.81 75 PRO A C 1
ATOM 551 O O . PRO A 1 75 ? -3.553 7.463 -17.737 1.00 87.81 75 PRO A O 1
ATOM 554 N N . GLU A 1 76 ? -2.923 9.498 -17.033 1.00 88.44 76 GLU A N 1
ATOM 555 C CA . GLU A 1 76 ? -3.202 10.196 -18.297 1.00 88.44 76 GLU A CA 1
ATOM 556 C C . GLU A 1 76 ? -1.989 10.212 -19.244 1.00 88.44 76 GLU A C 1
ATOM 558 O O . GLU A 1 76 ? -2.094 10.665 -20.383 1.00 88.44 76 GLU A O 1
ATOM 563 N N . ASN A 1 77 ? -0.842 9.701 -18.788 1.00 91.25 77 ASN A N 1
ATOM 564 C CA . ASN A 1 77 ? 0.450 9.837 -19.452 1.00 91.25 77 ASN A CA 1
ATOM 565 C C . ASN A 1 77 ? 0.932 8.496 -20.023 1.00 91.25 77 ASN A C 1
ATOM 567 O O . ASN A 1 77 ? 0.285 7.450 -19.897 1.00 91.25 77 ASN A O 1
ATOM 571 N N . LYS A 1 78 ? 2.087 8.521 -20.686 1.00 91.56 78 LYS A N 1
ATOM 572 C CA . LYS A 1 78 ? 2.719 7.325 -21.247 1.00 91.56 78 LYS A CA 1
ATOM 573 C C . LYS A 1 78 ? 3.120 6.358 -20.123 1.00 91.56 78 LYS A C 1
ATOM 575 O O . LYS A 1 78 ? 3.717 6.774 -19.142 1.00 91.56 78 LYS A O 1
ATOM 580 N N . GLN A 1 79 ? 2.796 5.070 -20.275 1.00 91.25 79 GLN A N 1
ATOM 581 C CA . GLN A 1 79 ? 2.992 4.050 -19.224 1.00 91.25 79 GLN A CA 1
ATOM 582 C C . GLN A 1 79 ? 4.207 3.141 -19.429 1.00 91.25 79 GLN A C 1
ATOM 584 O O . GLN A 1 79 ? 4.628 2.451 -18.502 1.00 91.25 79 GLN A O 1
ATOM 589 N N . LEU A 1 80 ? 4.744 3.106 -20.646 1.00 93.31 80 LEU A N 1
ATOM 590 C CA . LEU A 1 80 ? 5.860 2.254 -21.039 1.00 93.31 80 LEU A CA 1
ATOM 591 C C . LEU A 1 80 ? 6.845 3.098 -21.838 1.00 93.31 80 LEU A C 1
ATOM 593 O O . LEU A 1 80 ? 6.449 3.753 -22.801 1.00 93.31 80 LEU A O 1
ATOM 597 N N . TYR A 1 81 ? 8.115 3.058 -21.462 1.00 94.38 81 TYR A N 1
ATOM 598 C CA . TYR A 1 81 ? 9.202 3.702 -22.192 1.00 94.38 81 TYR A CA 1
ATOM 599 C C . TYR A 1 81 ? 10.162 2.640 -22.706 1.00 94.38 81 TYR A C 1
ATOM 601 O O . TYR A 1 81 ? 10.441 1.663 -22.018 1.00 94.38 81 TYR A O 1
ATOM 609 N N . THR A 1 82 ? 10.656 2.808 -23.926 1.00 95.06 82 THR A N 1
ATOM 610 C CA . THR A 1 82 ? 11.694 1.930 -24.474 1.00 95.06 82 THR A CA 1
ATOM 611 C C . THR A 1 82 ? 13.008 2.129 -23.742 1.00 95.06 82 THR A C 1
ATOM 613 O O . THR A 1 82 ? 13.301 3.227 -23.268 1.00 95.06 82 THR A O 1
ATOM 616 N N . VAL A 1 83 ? 13.841 1.087 -23.706 1.00 93.12 83 VAL A N 1
ATOM 617 C CA . VAL A 1 83 ? 15.208 1.205 -23.174 1.00 93.12 83 VAL A CA 1
ATOM 618 C C . VAL A 1 83 ? 16.021 2.308 -23.858 1.00 93.12 83 VAL A C 1
ATOM 620 O O . VAL A 1 83 ? 16.852 2.936 -23.218 1.00 93.12 83 VAL A O 1
ATOM 623 N N . GLN A 1 84 ? 15.745 2.595 -25.134 1.00 92.69 84 GLN A N 1
ATOM 624 C CA . GLN A 1 84 ? 16.377 3.704 -25.846 1.00 92.69 84 GLN A CA 1
ATOM 625 C C . GLN A 1 84 ? 15.918 5.070 -25.321 1.00 92.69 84 GLN A C 1
ATOM 627 O O . GLN A 1 84 ? 16.741 5.967 -25.192 1.00 92.69 84 GLN A O 1
ATOM 632 N N . GLU A 1 85 ? 14.625 5.232 -25.029 1.00 94.31 85 GLU A N 1
ATOM 633 C CA . GLU A 1 85 ? 14.093 6.481 -24.477 1.00 94.31 85 GLU A CA 1
ATOM 634 C C . GLU A 1 85 ? 14.605 6.728 -23.061 1.00 94.31 85 GLU A C 1
ATOM 636 O O . GLU A 1 85 ? 15.046 7.833 -22.771 1.00 94.31 85 GLU A O 1
ATOM 641 N N . VAL A 1 86 ? 14.590 5.709 -22.193 1.00 92.00 86 VAL A N 1
ATOM 642 C CA . VAL A 1 86 ? 15.062 5.881 -20.808 1.00 92.00 86 VAL A CA 1
ATOM 643 C C . VAL A 1 86 ? 16.577 6.069 -20.719 1.00 92.00 86 VAL A C 1
ATOM 645 O O . VAL A 1 86 ? 17.045 6.677 -19.766 1.00 92.00 86 VAL A O 1
ATOM 648 N N . ALA A 1 87 ? 17.345 5.577 -21.697 1.00 89.62 87 ALA A N 1
ATOM 649 C CA . ALA A 1 87 ? 18.797 5.750 -21.760 1.00 89.62 87 ALA A CA 1
ATOM 650 C C . ALA A 1 87 ? 19.238 7.112 -22.328 1.00 89.62 87 ALA A C 1
ATOM 652 O O . ALA A 1 87 ? 20.439 7.375 -22.367 1.00 89.62 87 ALA A O 1
ATOM 653 N N . ASP A 1 88 ? 18.311 7.960 -22.786 1.00 91.75 88 ASP A N 1
ATOM 654 C CA . ASP A 1 88 ? 18.634 9.319 -23.228 1.00 91.75 88 ASP A CA 1
ATOM 655 C C . ASP A 1 88 ? 19.169 10.146 -22.046 1.00 91.75 88 ASP A C 1
ATOM 657 O O . ASP A 1 88 ? 18.593 10.127 -20.956 1.00 91.75 88 ASP A O 1
ATOM 661 N N . ASP A 1 89 ? 20.254 10.896 -22.255 1.00 88.38 89 ASP A N 1
ATOM 662 C CA . ASP A 1 89 ? 20.850 11.750 -21.216 1.00 88.38 89 ASP A CA 1
ATOM 663 C C . ASP A 1 89 ? 19.862 12.823 -20.709 1.00 88.38 89 ASP A C 1
ATOM 665 O O . ASP A 1 89 ? 19.961 13.272 -19.568 1.00 88.38 89 ASP A O 1
ATOM 669 N N . ASN A 1 90 ? 18.882 13.212 -21.534 1.00 91.38 90 ASN A N 1
ATOM 670 C CA . ASN A 1 90 ? 17.819 14.154 -21.186 1.00 91.38 90 ASN A CA 1
ATOM 671 C C . ASN A 1 90 ? 16.519 13.455 -20.760 1.00 91.38 90 ASN A C 1
ATOM 673 O O . ASN A 1 90 ? 15.495 14.125 -20.610 1.00 91.38 90 ASN A O 1
ATOM 677 N N . PHE A 1 91 ? 16.515 12.129 -20.562 1.00 90.56 91 PHE A N 1
ATOM 678 C CA . PHE A 1 91 ? 15.302 11.384 -20.211 1.00 90.56 91 PHE A CA 1
ATOM 679 C C . PHE A 1 91 ? 14.595 11.960 -18.981 1.00 90.56 91 PHE A C 1
ATOM 681 O O . PHE A 1 91 ? 13.371 12.002 -18.941 1.00 90.56 91 PHE A O 1
ATOM 688 N N . HIS A 1 92 ? 15.356 12.465 -18.011 1.00 88.69 92 HIS A N 1
ATOM 689 C CA . HIS A 1 92 ? 14.806 13.149 -16.847 1.00 88.69 92 HIS A CA 1
ATOM 690 C C . HIS A 1 92 ? 13.884 14.321 -17.229 1.00 88.69 92 HIS A C 1
ATOM 692 O O . HIS A 1 92 ? 12.731 14.359 -16.805 1.00 88.69 92 HIS A O 1
ATOM 698 N N . GLU A 1 93 ? 14.355 15.241 -18.076 1.00 90.44 93 GLU A N 1
ATOM 699 C CA . GLU A 1 93 ? 13.562 16.390 -18.532 1.00 90.44 93 GLU A CA 1
ATOM 700 C C . GLU A 1 93 ? 12.359 15.947 -19.374 1.00 90.44 93 GLU A C 1
ATOM 702 O O . GLU A 1 93 ? 11.269 16.507 -19.246 1.00 90.44 93 GLU A O 1
ATOM 707 N N . ILE A 1 94 ? 12.543 14.916 -20.206 1.00 90.75 94 ILE A N 1
ATOM 708 C CA . ILE A 1 94 ? 11.478 14.335 -21.033 1.00 90.75 94 ILE A CA 1
ATOM 709 C C . ILE A 1 94 ? 10.377 13.758 -20.142 1.00 90.75 94 ILE A C 1
ATOM 711 O O . ILE A 1 94 ? 9.210 14.098 -20.314 1.00 90.75 94 ILE A O 1
ATOM 715 N N . PHE A 1 95 ? 10.742 12.926 -19.168 1.00 92.06 95 PHE A N 1
ATOM 716 C CA . PHE A 1 95 ? 9.794 12.280 -18.272 1.00 92.06 95 PHE A CA 1
ATOM 717 C C . PHE A 1 95 ? 9.017 13.311 -17.457 1.00 92.06 95 PHE A C 1
ATOM 719 O O . PHE A 1 95 ? 7.790 13.287 -17.456 1.00 92.06 95 PHE A O 1
ATOM 726 N N . VAL A 1 96 ? 9.709 14.264 -16.826 1.00 90.19 96 VAL A N 1
ATOM 727 C CA . VAL A 1 96 ? 9.068 15.332 -16.041 1.00 90.19 96 VAL A CA 1
ATOM 728 C C . VAL A 1 96 ? 8.159 16.199 -16.919 1.00 90.19 96 VAL A C 1
ATOM 730 O O . VAL A 1 96 ? 7.069 16.574 -16.487 1.00 90.19 96 VAL A O 1
ATOM 733 N N . SER A 1 97 ? 8.545 16.477 -18.169 1.00 90.38 97 SER A N 1
ATOM 734 C CA . SER A 1 97 ? 7.680 17.178 -19.125 1.00 90.38 97 SER A CA 1
ATOM 735 C C . SER A 1 97 ? 6.450 16.359 -19.522 1.00 90.38 97 SER A C 1
ATOM 737 O O . SER A 1 97 ? 5.391 16.942 -19.759 1.00 90.38 97 SER A O 1
ATOM 739 N N . ASP A 1 98 ? 6.581 15.037 -19.630 1.00 89.44 98 ASP A N 1
ATOM 740 C CA . ASP A 1 98 ? 5.484 14.144 -19.990 1.00 89.44 98 ASP A CA 1
ATOM 741 C C . ASP A 1 98 ? 4.474 14.018 -18.853 1.00 89.44 98 ASP A C 1
ATOM 743 O O . ASP A 1 98 ? 3.276 14.104 -19.115 1.00 89.44 98 ASP A O 1
ATOM 747 N N . VAL A 1 99 ? 4.933 13.786 -17.615 1.00 87.88 99 VAL A N 1
ATOM 748 C CA . VAL A 1 99 ? 4.066 13.467 -16.465 1.00 87.88 99 VAL A CA 1
ATOM 749 C C . VAL A 1 99 ? 3.688 14.675 -15.604 1.00 87.88 99 VAL A C 1
ATOM 751 O O . VAL A 1 99 ? 2.696 14.625 -14.877 1.00 87.88 99 VAL A O 1
ATOM 754 N N . GLY A 1 100 ? 4.428 15.777 -15.728 1.00 87.38 100 GLY A N 1
ATOM 755 C CA . GLY A 1 100 ? 4.331 16.946 -14.860 1.00 87.38 100 GLY A CA 1
ATOM 756 C C . GLY A 1 100 ? 5.209 16.822 -13.611 1.00 87.38 100 GLY A C 1
ATOM 757 O O . GLY A 1 100 ? 5.351 15.750 -13.030 1.00 87.38 100 GLY A O 1
ATOM 758 N N . GLU A 1 101 ? 5.790 17.944 -13.184 1.00 86.12 101 GLU A N 1
ATOM 759 C CA . GLU A 1 101 ? 6.657 18.004 -12.003 1.00 86.12 101 GLU A CA 1
ATOM 760 C C . GLU A 1 101 ? 5.861 17.749 -10.711 1.00 86.12 101 GLU A C 1
ATOM 762 O O . GLU A 1 101 ? 4.904 18.469 -10.391 1.00 86.12 101 GLU A O 1
ATOM 767 N N . ASP A 1 102 ? 6.273 16.734 -9.950 1.00 84.06 102 ASP A N 1
ATOM 768 C CA . ASP A 1 102 ? 5.792 16.460 -8.598 1.00 84.06 102 ASP A CA 1
ATOM 769 C C . ASP A 1 102 ? 6.947 16.067 -7.656 1.00 84.06 102 ASP A C 1
ATOM 771 O O . ASP A 1 102 ? 8.119 16.129 -8.015 1.00 84.06 102 ASP A O 1
ATOM 775 N N . ASP A 1 103 ? 6.636 15.705 -6.407 1.00 76.62 103 ASP A N 1
ATOM 776 C CA . ASP A 1 103 ? 7.681 15.421 -5.415 1.00 76.62 103 ASP A CA 1
ATOM 777 C C . ASP A 1 103 ? 8.513 14.164 -5.779 1.00 76.62 103 ASP A C 1
ATOM 779 O O . ASP A 1 103 ? 9.641 14.025 -5.308 1.00 76.62 103 ASP A O 1
ATOM 783 N N . ALA A 1 104 ? 7.979 13.237 -6.583 1.00 81.38 104 ALA A N 1
ATOM 784 C CA . ALA A 1 104 ? 8.622 11.968 -6.925 1.00 81.38 104 ALA A CA 1
ATOM 785 C C . ALA A 1 104 ? 9.087 11.868 -8.389 1.00 81.38 104 ALA A C 1
ATOM 787 O O . ALA A 1 104 ? 9.957 11.039 -8.658 1.00 81.38 104 ALA A O 1
ATOM 788 N N . SER A 1 105 ? 8.564 12.690 -9.306 1.00 85.44 105 SER A N 1
ATOM 789 C CA . SER A 1 105 ? 8.794 12.598 -10.757 1.00 85.44 105 SER A CA 1
ATOM 790 C C . SER A 1 105 ? 10.275 12.545 -11.123 1.00 85.44 105 SER A C 1
ATOM 792 O O . SER A 1 105 ? 10.686 11.706 -11.924 1.00 85.44 105 SER A O 1
ATOM 794 N N . ASP A 1 106 ? 11.088 13.371 -10.467 1.00 82.75 106 ASP A N 1
ATOM 795 C CA . ASP A 1 106 ? 12.537 13.435 -10.668 1.00 82.75 106 ASP A CA 1
ATOM 796 C C . ASP A 1 106 ? 13.217 12.103 -10.350 1.00 82.75 106 ASP A C 1
ATOM 798 O O . ASP A 1 106 ? 14.016 11.581 -11.130 1.00 82.75 106 ASP A O 1
ATOM 802 N N . ASN A 1 107 ? 12.872 11.530 -9.200 1.00 79.50 107 ASN A N 1
ATOM 803 C CA . ASN A 1 107 ? 13.469 10.292 -8.724 1.00 79.50 107 ASN A CA 1
ATOM 804 C C . ASN A 1 107 ? 12.979 9.084 -9.523 1.00 79.50 107 ASN A C 1
ATOM 806 O O . ASN A 1 107 ? 13.754 8.166 -9.783 1.00 79.50 107 ASN A O 1
ATOM 810 N N . VAL A 1 108 ? 11.711 9.100 -9.942 1.00 85.94 108 VAL A N 1
ATOM 811 C CA . VAL A 1 108 ? 11.151 8.085 -10.839 1.00 85.94 108 VAL A CA 1
ATOM 812 C C . VAL A 1 108 ? 11.922 8.072 -12.154 1.00 85.94 108 VAL A C 1
ATOM 814 O O . VAL A 1 108 ? 12.340 7.002 -12.595 1.00 85.94 108 VAL A O 1
ATOM 817 N N . ALA A 1 109 ? 12.181 9.240 -12.747 1.00 88.12 109 ALA A N 1
ATOM 818 C CA . ALA A 1 109 ? 12.927 9.323 -13.997 1.00 88.12 109 ALA A CA 1
ATOM 819 C C . ALA A 1 109 ? 14.348 8.756 -13.861 1.00 88.12 109 ALA A C 1
ATOM 821 O O . ALA A 1 109 ? 14.799 7.990 -14.713 1.00 88.12 109 ALA A O 1
ATOM 822 N N . VAL A 1 110 ? 15.036 9.078 -12.760 1.00 84.06 110 VAL A N 1
ATOM 823 C CA . VAL A 1 110 ? 16.377 8.548 -12.481 1.00 84.06 110 VAL A CA 1
ATOM 824 C C . VAL A 1 110 ? 16.344 7.026 -12.295 1.00 84.06 110 VAL A C 1
ATOM 826 O O . VAL A 1 110 ? 17.141 6.314 -12.907 1.00 84.06 110 VAL A O 1
ATOM 829 N N . ALA A 1 111 ? 15.401 6.499 -11.511 1.00 84.38 111 ALA A N 1
ATOM 830 C CA . ALA A 1 111 ? 15.263 5.058 -11.309 1.00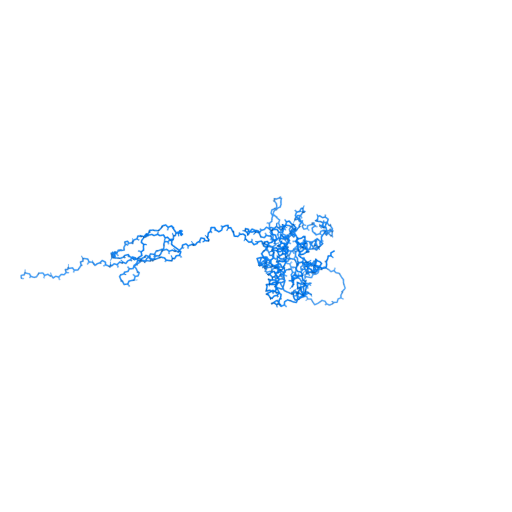 84.38 111 ALA A CA 1
ATOM 831 C C . ALA A 1 111 ? 14.974 4.321 -12.630 1.00 84.38 111 ALA A C 1
ATOM 833 O O . ALA A 1 111 ? 15.583 3.292 -12.925 1.00 84.38 111 ALA A O 1
ATOM 834 N N . MET A 1 112 ? 14.091 4.874 -13.465 1.00 89.56 112 MET A N 1
ATOM 835 C CA . MET A 1 112 ? 13.773 4.325 -14.783 1.00 89.56 112 MET A CA 1
ATOM 836 C C . MET A 1 112 ? 14.971 4.356 -15.745 1.00 89.56 112 MET A C 1
ATOM 838 O O . MET A 1 112 ? 15.176 3.380 -16.468 1.00 89.56 112 MET A O 1
ATOM 842 N N . HIS A 1 113 ? 15.790 5.414 -15.723 1.00 87.38 113 HIS A N 1
ATOM 843 C CA . HIS A 1 113 ? 17.033 5.485 -16.500 1.00 87.38 113 HIS A CA 1
ATOM 844 C C . HIS A 1 113 ? 17.965 4.313 -16.169 1.00 87.38 113 HIS A C 1
ATOM 846 O O . HIS A 1 113 ? 18.439 3.609 -17.063 1.00 87.38 113 HIS A O 1
ATOM 852 N N . PHE A 1 114 ? 18.166 4.030 -14.879 1.00 81.19 114 PHE A N 1
ATOM 853 C CA . PHE A 1 114 ? 19.013 2.916 -14.464 1.00 81.19 114 PHE A CA 1
ATOM 854 C C . PHE A 1 114 ? 18.452 1.542 -14.854 1.00 81.19 114 PHE A C 1
ATOM 856 O O . PHE A 1 114 ? 19.224 0.656 -15.232 1.00 81.19 114 PHE A O 1
ATOM 863 N N . LEU A 1 115 ? 17.127 1.358 -14.815 1.00 86.31 115 LEU A N 1
ATOM 864 C CA . LEU A 1 115 ? 16.479 0.125 -15.283 1.00 86.31 115 LEU A CA 1
ATOM 865 C C . LEU A 1 115 ? 16.723 -0.132 -16.777 1.00 86.31 115 LEU A C 1
ATOM 867 O O . LEU A 1 115 ? 16.798 -1.290 -17.193 1.00 86.31 115 LEU A O 1
ATOM 871 N N . GLY A 1 116 ? 16.937 0.924 -17.569 1.00 83.06 116 GLY A N 1
ATOM 872 C CA . GLY A 1 116 ? 17.349 0.823 -18.970 1.00 83.06 116 GLY A CA 1
ATOM 873 C C . GLY A 1 116 ? 18.675 0.086 -19.186 1.00 83.06 116 GLY A C 1
ATOM 874 O O . GLY A 1 116 ? 18.869 -0.542 -20.224 1.00 83.06 116 GLY A O 1
ATOM 875 N N . GLY A 1 117 ? 19.565 0.089 -18.188 1.00 80.00 117 GLY A N 1
ATOM 876 C CA . GLY A 1 117 ? 20.823 -0.666 -18.198 1.00 80.00 117 GLY A CA 1
ATOM 877 C C . GLY A 1 117 ? 20.670 -2.171 -17.924 1.00 80.00 117 GLY A C 1
ATOM 878 O O . GLY A 1 117 ? 21.677 -2.884 -17.833 1.00 80.00 117 GLY A O 1
ATOM 879 N N . GLY A 1 118 ? 19.438 -2.660 -17.757 1.00 76.69 118 GLY A N 1
ATOM 880 C CA . GLY A 1 118 ? 19.123 -4.046 -17.420 1.00 76.69 118 GLY A CA 1
ATOM 881 C C . GLY A 1 118 ? 19.340 -4.375 -15.941 1.00 76.69 118 GLY A C 1
ATOM 882 O O . GLY A 1 118 ? 20.106 -3.722 -15.230 1.00 76.69 118 GLY A O 1
ATOM 883 N N . LEU A 1 119 ? 18.675 -5.432 -15.481 1.00 77.88 119 LEU A N 1
ATOM 884 C CA . LEU A 1 119 ? 18.713 -5.888 -14.089 1.00 77.88 119 LEU A CA 1
ATOM 885 C C . LEU A 1 119 ? 19.816 -6.922 -13.897 1.00 77.88 119 LEU A C 1
ATOM 887 O O . LEU A 1 119 ? 20.055 -7.735 -14.786 1.00 77.88 119 LEU A O 1
ATOM 891 N N . LEU A 1 120 ? 20.469 -6.948 -12.735 1.00 71.81 120 LEU A N 1
ATOM 892 C CA . LEU A 1 120 ? 21.363 -8.061 -12.409 1.00 71.81 120 LEU A CA 1
ATOM 893 C C . LEU A 1 120 ? 20.559 -9.368 -12.358 1.00 71.81 120 LEU A C 1
ATOM 895 O O . LEU A 1 120 ? 19.462 -9.417 -11.803 1.00 71.81 120 LEU A O 1
ATOM 899 N N . ASN A 1 121 ? 21.096 -10.438 -12.945 1.00 72.12 121 ASN A N 1
ATOM 900 C CA . ASN A 1 121 ? 20.486 -11.756 -12.856 1.00 72.12 121 ASN A CA 1
ATOM 901 C C . ASN A 1 121 ? 20.787 -12.371 -11.485 1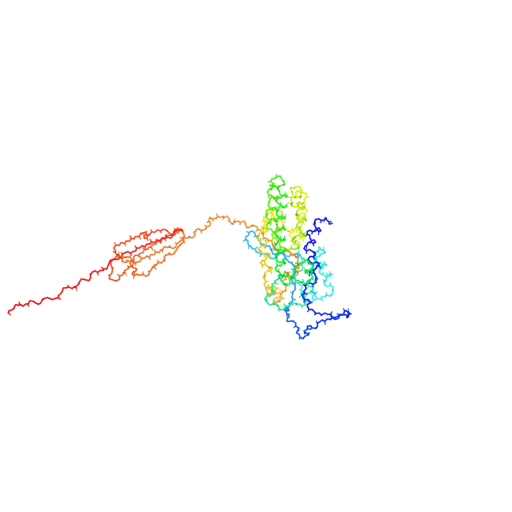.00 72.12 121 ASN A C 1
ATOM 903 O O . ASN A 1 121 ? 21.761 -13.105 -11.305 1.00 72.12 121 ASN A O 1
ATOM 907 N N . THR A 1 122 ? 19.938 -12.065 -10.511 1.00 74.44 122 THR A N 1
ATOM 908 C CA . THR A 1 122 ? 20.014 -12.566 -9.136 1.00 74.44 122 THR A CA 1
ATOM 909 C C . THR A 1 122 ? 18.733 -13.352 -8.812 1.00 74.44 122 THR A C 1
ATOM 911 O O . THR A 1 122 ? 17.832 -12.868 -8.129 1.00 74.44 122 THR A O 1
ATOM 914 N N . PRO A 1 123 ? 18.596 -14.612 -9.283 1.00 61.44 123 PRO A N 1
ATOM 915 C CA . PRO A 1 123 ? 17.304 -15.314 -9.342 1.00 61.44 123 PRO A CA 1
ATOM 916 C C . PRO A 1 123 ? 16.581 -15.488 -7.999 1.00 61.44 123 PRO A C 1
ATOM 918 O O . PRO A 1 123 ? 15.364 -15.686 -7.971 1.00 61.44 123 PRO A O 1
ATOM 921 N N . ASN A 1 124 ? 17.330 -15.456 -6.896 1.00 75.69 124 ASN A N 1
ATOM 922 C CA . ASN A 1 124 ? 16.828 -15.666 -5.540 1.00 75.69 124 ASN A CA 1
ATOM 923 C C . ASN A 1 124 ? 16.756 -14.376 -4.715 1.00 75.69 124 ASN A C 1
ATOM 925 O O . ASN A 1 124 ? 16.316 -14.437 -3.571 1.00 75.69 124 ASN A O 1
ATOM 929 N N . GLU A 1 125 ? 17.186 -13.242 -5.268 1.00 86.19 125 GLU A N 1
ATOM 930 C CA . GLU A 1 125 ? 17.086 -11.951 -4.595 1.00 86.19 125 GLU A CA 1
ATOM 931 C C . GLU A 1 125 ? 15.616 -11.521 -4.534 1.00 86.19 125 GLU A C 1
ATOM 933 O O . GLU A 1 125 ? 14.859 -11.680 -5.504 1.00 86.19 125 GLU A O 1
ATOM 938 N N . SER A 1 126 ? 15.188 -11.052 -3.362 1.00 89.00 126 SER A N 1
ATOM 939 C CA . SER A 1 126 ? 13.856 -10.483 -3.179 1.00 89.00 126 SER A CA 1
ATOM 940 C C . SER A 1 126 ? 13.816 -9.039 -3.679 1.00 89.00 126 SER A C 1
ATOM 942 O O . SER A 1 126 ? 14.852 -8.384 -3.784 1.00 89.00 126 SER A O 1
ATOM 944 N N . LEU A 1 127 ? 12.620 -8.513 -3.954 1.00 87.25 127 LEU A N 1
ATOM 945 C CA . LEU A 1 127 ? 12.456 -7.087 -4.239 1.00 87.25 127 LEU A CA 1
ATOM 946 C C . LEU A 1 127 ? 13.021 -6.236 -3.093 1.00 87.25 127 LEU A C 1
ATOM 948 O O . LEU A 1 127 ? 13.682 -5.237 -3.344 1.00 87.25 127 LEU A O 1
ATOM 952 N N . ALA A 1 128 ? 12.813 -6.645 -1.842 1.00 88.31 128 ALA A N 1
ATOM 953 C CA . ALA A 1 128 ? 13.335 -5.919 -0.694 1.00 88.31 128 ALA A CA 1
ATOM 954 C C . ALA A 1 128 ? 14.867 -5.858 -0.684 1.00 88.31 128 ALA A C 1
ATOM 956 O O . ALA A 1 128 ? 15.427 -4.805 -0.395 1.00 88.31 128 ALA A O 1
ATOM 957 N N . ASP A 1 129 ? 15.540 -6.969 -0.990 1.00 86.00 129 ASP A N 1
ATOM 958 C CA . ASP A 1 129 ? 17.006 -7.023 -1.021 1.00 86.00 129 ASP A CA 1
ATOM 959 C C . ASP A 1 129 ? 17.563 -6.138 -2.141 1.00 86.00 129 ASP A C 1
ATOM 961 O O . ASP A 1 129 ? 18.447 -5.328 -1.886 1.00 86.00 129 ASP A O 1
ATOM 965 N N . TYR A 1 130 ? 16.953 -6.196 -3.326 1.00 84.19 130 TYR A N 1
ATOM 966 C CA . TYR A 1 130 ? 17.299 -5.342 -4.464 1.00 84.19 130 TYR A CA 1
ATOM 967 C C . TYR A 1 130 ? 17.170 -3.850 -4.161 1.00 84.19 130 TYR A C 1
ATOM 969 O O . TYR A 1 130 ? 18.045 -3.058 -4.506 1.00 84.19 130 TYR A O 1
ATOM 977 N N . LEU A 1 131 ? 16.072 -3.462 -3.506 1.00 81.62 131 LEU A N 1
ATOM 978 C CA . LEU A 1 131 ? 15.828 -2.071 -3.130 1.00 81.62 131 LEU A CA 1
ATOM 979 C C . LEU A 1 131 ? 16.719 -1.625 -1.958 1.00 81.62 131 LEU A C 1
ATOM 981 O O . LEU A 1 131 ? 16.912 -0.426 -1.757 1.00 81.62 131 LEU A O 1
ATOM 985 N N . THR A 1 132 ? 17.282 -2.560 -1.185 1.00 78.94 132 THR A N 1
ATOM 986 C CA . THR A 1 132 ? 18.182 -2.263 -0.063 1.00 78.94 132 THR A CA 1
ATOM 987 C C . THR A 1 132 ? 19.620 -2.104 -0.562 1.00 78.94 132 THR A C 1
ATOM 989 O O . THR A 1 132 ? 20.464 -2.982 -0.403 1.00 78.94 132 THR A O 1
ATOM 992 N N . GLY A 1 133 ? 19.905 -0.955 -1.180 1.00 68.69 133 GLY A N 1
ATOM 993 C CA . GLY A 1 133 ? 21.251 -0.572 -1.623 1.00 68.69 133 GLY A CA 1
ATOM 994 C C . GLY A 1 133 ? 22.147 -0.016 -0.508 1.00 68.69 133 GLY A C 1
ATOM 995 O O . GLY A 1 133 ? 21.711 0.230 0.619 1.00 68.69 133 GLY A O 1
ATOM 996 N N . ASP A 1 134 ? 23.423 0.220 -0.836 1.00 64.12 134 ASP A N 1
ATOM 997 C CA . ASP A 1 134 ? 24.439 0.700 0.115 1.00 64.12 134 ASP A CA 1
ATOM 998 C C . ASP A 1 134 ? 24.076 2.040 0.775 1.00 64.12 134 ASP A C 1
ATOM 1000 O O . ASP A 1 134 ? 24.381 2.250 1.950 1.00 64.12 134 ASP A O 1
ATOM 1004 N N . ASP A 1 135 ? 23.363 2.914 0.068 1.00 64.00 135 ASP A N 1
ATOM 1005 C CA . ASP A 1 135 ? 22.969 4.229 0.576 1.00 64.00 135 ASP A CA 1
ATOM 1006 C C . ASP A 1 135 ? 21.922 4.142 1.695 1.00 64.00 135 ASP A C 1
ATOM 1008 O O . ASP A 1 135 ? 21.953 4.929 2.650 1.00 64.00 135 ASP A O 1
ATOM 1012 N N . LEU A 1 136 ? 21.049 3.127 1.663 1.00 70.50 136 LEU A N 1
ATOM 1013 C CA . LEU A 1 136 ? 20.039 2.917 2.704 1.00 70.50 136 LEU A CA 1
ATOM 1014 C C . LEU A 1 136 ? 20.646 2.404 4.021 1.00 70.50 136 LEU A C 1
ATOM 1016 O O . LEU A 1 136 ? 20.054 2.591 5.091 1.00 70.50 136 LEU A O 1
ATOM 1020 N N . LYS A 1 137 ? 21.882 1.882 3.989 1.00 73.50 137 LYS A N 1
ATOM 1021 C CA . LYS A 1 137 ? 22.625 1.489 5.199 1.00 73.50 137 LYS A CA 1
ATOM 1022 C C . LYS A 1 137 ? 22.876 2.673 6.124 1.00 73.50 137 LYS A C 1
ATOM 1024 O O . LYS A 1 137 ? 22.893 2.500 7.342 1.00 73.50 137 LYS A O 1
ATOM 1029 N N . THR A 1 138 ? 23.018 3.882 5.574 1.00 70.31 138 THR A N 1
ATOM 1030 C CA . THR A 1 138 ? 23.190 5.112 6.370 1.00 70.31 138 THR A CA 1
ATOM 1031 C C . THR A 1 138 ? 21.960 5.443 7.224 1.00 70.31 138 THR A C 1
ATOM 1033 O O . THR A 1 138 ? 22.087 6.108 8.252 1.00 70.31 138 THR A O 1
ATOM 1036 N N . TYR A 1 139 ? 20.795 4.898 6.860 1.00 69.00 139 TYR A N 1
ATOM 1037 C CA . TYR A 1 139 ? 19.532 4.999 7.594 1.00 69.00 139 TYR A CA 1
ATOM 1038 C C . TYR A 1 139 ? 19.238 3.764 8.459 1.00 69.00 139 TYR A C 1
ATOM 1040 O O . TYR A 1 139 ? 18.161 3.661 9.046 1.00 69.00 139 TYR A O 1
ATOM 1048 N N . GLY A 1 140 ? 20.187 2.828 8.563 1.00 73.62 140 GLY A N 1
ATOM 1049 C CA . GLY A 1 140 ? 20.032 1.590 9.325 1.00 73.62 140 GLY A CA 1
ATOM 1050 C C . GLY A 1 140 ? 19.204 0.512 8.621 1.00 73.62 140 GLY A C 1
ATOM 1051 O O . GLY A 1 140 ? 18.787 -0.433 9.284 1.00 73.62 140 GLY A O 1
ATOM 1052 N N . LEU A 1 141 ? 18.963 0.638 7.310 1.00 79.62 141 LEU A N 1
ATOM 1053 C CA . LEU A 1 141 ? 18.354 -0.406 6.484 1.00 79.62 141 LEU A CA 1
ATOM 1054 C C . LEU A 1 141 ? 19.475 -1.191 5.808 1.00 79.62 141 LEU A C 1
ATOM 1056 O O . LEU A 1 141 ? 20.019 -0.775 4.787 1.00 79.62 141 LEU A O 1
ATOM 1060 N N . THR A 1 142 ? 19.892 -2.278 6.448 1.00 79.31 142 THR A N 1
ATOM 1061 C CA . THR A 1 142 ? 21.103 -3.012 6.056 1.00 79.31 142 THR A CA 1
ATOM 1062 C C . THR A 1 142 ? 20.821 -4.279 5.267 1.00 79.31 142 THR A C 1
ATOM 1064 O O . THR A 1 142 ? 21.670 -4.712 4.490 1.00 79.31 142 THR A O 1
ATOM 1067 N N . GLU A 1 143 ? 19.635 -4.848 5.457 1.00 85.56 143 GLU A N 1
ATOM 1068 C CA . GLU A 1 143 ? 19.149 -6.051 4.788 1.00 85.56 143 GLU A CA 1
ATOM 1069 C C . GLU A 1 143 ? 17.704 -5.839 4.307 1.00 85.56 143 GLU A C 1
ATOM 1071 O O . GLU A 1 143 ? 16.962 -5.049 4.900 1.00 85.56 143 GLU A O 1
ATOM 1076 N N . GLY A 1 144 ? 17.246 -6.599 3.302 1.00 85.94 144 GLY A N 1
ATOM 1077 C CA . GLY A 1 144 ? 15.875 -6.484 2.788 1.00 85.94 144 GLY A CA 1
ATOM 1078 C C . GLY A 1 144 ? 14.792 -6.704 3.849 1.00 85.94 144 GLY A C 1
ATOM 1079 O O . GLY A 1 144 ? 13.707 -6.124 3.772 1.00 85.94 144 GLY A O 1
ATOM 1080 N N . LYS A 1 145 ? 15.080 -7.473 4.908 1.00 89.88 145 LYS A N 1
ATOM 1081 C CA . LYS A 1 145 ? 14.167 -7.636 6.054 1.00 89.88 145 LYS A CA 1
ATOM 1082 C C . LYS A 1 145 ? 13.922 -6.321 6.809 1.00 89.88 145 LYS A C 1
ATOM 1084 O O . LYS A 1 145 ? 12.803 -6.110 7.274 1.00 89.88 145 LYS A O 1
ATOM 1089 N N . ASP A 1 146 ? 14.927 -5.445 6.896 1.00 88.12 146 ASP A N 1
ATOM 1090 C CA . ASP A 1 146 ? 14.832 -4.156 7.589 1.00 88.12 146 ASP A CA 1
ATOM 1091 C C . ASP A 1 146 ? 13.913 -3.221 6.792 1.00 88.12 146 ASP A C 1
ATOM 1093 O O . ASP A 1 146 ? 13.007 -2.597 7.349 1.00 88.12 146 ASP A O 1
ATOM 1097 N N . LEU A 1 147 ? 14.091 -3.190 5.463 1.00 86.38 147 LEU A N 1
ATOM 1098 C CA . LEU A 1 147 ? 13.217 -2.451 4.551 1.00 86.38 147 LEU A CA 1
ATOM 1099 C C . LEU A 1 147 ? 11.787 -3.009 4.574 1.00 86.38 147 LEU A C 1
ATOM 1101 O O . LEU A 1 147 ? 10.827 -2.245 4.627 1.00 86.38 147 LEU A O 1
ATOM 1105 N N . THR A 1 148 ? 11.638 -4.335 4.607 1.00 91.12 148 THR A N 1
ATOM 1106 C CA . THR A 1 148 ? 10.334 -5.011 4.697 1.00 91.12 148 THR A CA 1
ATOM 1107 C C . THR A 1 148 ? 9.603 -4.675 5.998 1.00 91.12 148 THR A C 1
ATOM 1109 O O . THR A 1 148 ? 8.392 -4.449 5.991 1.00 91.12 148 THR A O 1
ATOM 1112 N N . GLU A 1 149 ? 10.312 -4.632 7.129 1.00 91.69 149 GLU A N 1
ATOM 1113 C CA . GLU A 1 149 ? 9.745 -4.193 8.406 1.00 91.69 149 GLU A CA 1
ATOM 1114 C C . GLU A 1 149 ? 9.313 -2.727 8.352 1.00 91.69 149 GLU A C 1
ATOM 1116 O O . GLU A 1 149 ? 8.197 -2.402 8.774 1.00 91.69 149 GLU A O 1
ATOM 1121 N N . PHE A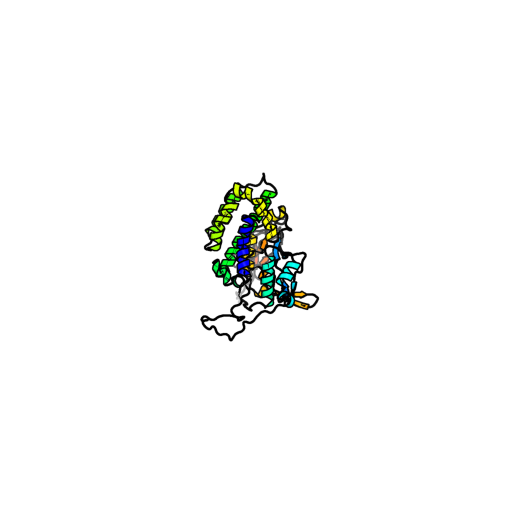 1 150 ? 10.171 -1.864 7.805 1.00 89.06 150 PHE A N 1
ATOM 1122 C CA . PHE A 1 150 ? 9.906 -0.439 7.692 1.00 89.06 150 PHE A CA 1
ATOM 1123 C C . PHE A 1 150 ? 8.705 -0.142 6.791 1.00 89.06 150 PHE A C 1
ATOM 1125 O O . PHE A 1 150 ? 7.741 0.459 7.262 1.00 89.06 150 PHE A O 1
ATOM 1132 N N . LEU A 1 151 ? 8.719 -0.590 5.533 1.00 89.50 151 LEU A N 1
ATOM 1133 C CA . LEU A 1 151 ? 7.649 -0.311 4.571 1.00 89.50 151 LEU A CA 1
ATOM 1134 C C . LEU A 1 151 ? 6.332 -0.993 4.956 1.00 89.50 151 LEU A C 1
ATOM 1136 O O . LEU A 1 151 ? 5.276 -0.376 4.826 1.00 89.50 151 LEU A O 1
ATOM 1140 N N . GLY A 1 152 ? 6.381 -2.196 5.540 1.00 93.50 152 GLY A N 1
ATOM 1141 C CA . GLY A 1 152 ? 5.197 -2.844 6.111 1.00 93.50 152 GLY A CA 1
ATOM 1142 C C . GLY A 1 152 ? 4.571 -2.026 7.249 1.00 93.50 152 GLY A C 1
ATOM 1143 O O . GLY A 1 152 ? 3.362 -1.795 7.273 1.00 93.50 152 GLY A O 1
ATOM 1144 N N . THR A 1 153 ? 5.394 -1.507 8.164 1.00 92.31 153 THR A N 1
ATOM 1145 C CA . THR A 1 153 ? 4.915 -0.615 9.235 1.00 92.31 153 THR A CA 1
ATOM 1146 C C . THR A 1 153 ? 4.397 0.706 8.668 1.00 92.31 153 THR A C 1
ATOM 1148 O O . THR A 1 153 ? 3.368 1.222 9.107 1.00 92.31 153 THR A O 1
ATOM 1151 N N . TYR A 1 154 ? 5.093 1.258 7.678 1.00 90.81 154 TYR A N 1
ATOM 1152 C CA . TYR A 1 154 ? 4.769 2.547 7.088 1.00 90.81 154 TYR A CA 1
ATOM 1153 C C . TYR A 1 154 ? 3.439 2.506 6.331 1.00 90.81 154 TYR A C 1
ATOM 1155 O O . TYR A 1 154 ? 2.592 3.372 6.557 1.00 90.81 154 TYR A O 1
ATOM 1163 N N . VAL A 1 155 ? 3.189 1.468 5.523 1.00 94.00 155 VAL A N 1
ATOM 1164 C CA . VAL A 1 155 ? 1.913 1.314 4.811 1.00 94.00 155 VAL A CA 1
ATOM 1165 C C . VAL A 1 155 ? 0.742 1.080 5.762 1.00 94.00 155 VAL A C 1
ATOM 1167 O O . VAL A 1 155 ? -0.353 1.588 5.506 1.00 94.00 155 VAL A O 1
ATOM 1170 N N . TYR A 1 156 ? 0.961 0.381 6.886 1.00 95.69 156 TYR A N 1
ATOM 1171 C CA . TYR A 1 156 ? -0.055 0.240 7.929 1.00 95.69 156 TYR A CA 1
ATOM 1172 C C . TYR A 1 156 ? -0.445 1.615 8.471 1.00 95.69 156 TYR A C 1
ATOM 1174 O O . TYR A 1 156 ? -1.621 1.980 8.475 1.00 95.69 156 TYR A O 1
ATOM 1182 N N . VAL A 1 157 ? 0.544 2.402 8.910 1.00 94.50 157 VAL A N 1
ATOM 1183 C CA . VAL A 1 157 ? 0.308 3.721 9.510 1.00 94.50 157 VAL A CA 1
ATOM 1184 C C . VAL A 1 157 ? -0.336 4.671 8.503 1.00 94.50 157 VAL A C 1
ATOM 1186 O O . VAL A 1 157 ? -1.297 5.346 8.860 1.00 94.50 157 VAL A O 1
ATOM 1189 N N . LEU A 1 158 ? 0.123 4.689 7.248 1.00 93.75 158 LEU A N 1
ATOM 1190 C CA . LEU A 1 158 ? -0.478 5.504 6.188 1.00 93.75 158 LEU A CA 1
ATOM 1191 C C . LEU A 1 158 ? -1.926 5.098 5.904 1.00 93.75 158 LEU A C 1
ATOM 1193 O O . LEU A 1 158 ? -2.810 5.954 5.890 1.00 93.75 158 LEU A O 1
ATOM 1197 N N . SER A 1 159 ? -2.187 3.799 5.732 1.00 96.88 159 SER A N 1
ATOM 1198 C CA . SER A 1 159 ? -3.540 3.283 5.498 1.00 96.88 159 SER A CA 1
ATOM 1199 C C . SER A 1 159 ? -4.470 3.628 6.660 1.00 96.88 159 SER A C 1
ATOM 1201 O O . SER A 1 159 ? -5.602 4.058 6.448 1.00 96.88 159 SER A O 1
ATOM 1203 N N . TRP A 1 160 ? -3.988 3.477 7.896 1.00 97.44 160 TRP A N 1
ATOM 1204 C CA . TRP A 1 160 ? -4.734 3.817 9.102 1.00 97.44 160 TRP A CA 1
ATOM 1205 C C . TRP A 1 160 ? -5.009 5.319 9.201 1.00 97.44 160 TRP A C 1
ATOM 1207 O O . TRP A 1 160 ? -6.144 5.714 9.456 1.00 97.44 160 TRP A O 1
ATOM 1217 N N . ALA A 1 161 ? -4.004 6.158 8.957 1.00 96.31 161 ALA A N 1
ATOM 1218 C CA . ALA A 1 161 ? -4.122 7.607 9.062 1.00 96.31 161 ALA A CA 1
ATOM 1219 C C . ALA A 1 161 ? -5.093 8.169 8.013 1.00 96.31 161 ALA A C 1
ATOM 1221 O O . ALA A 1 161 ? -5.946 8.992 8.336 1.00 96.31 161 ALA A O 1
ATOM 1222 N N . LEU A 1 162 ? -5.027 7.684 6.769 1.00 96.81 162 LEU A N 1
ATOM 1223 C CA . LEU A 1 162 ? -5.965 8.072 5.710 1.00 96.81 162 LEU A CA 1
ATOM 1224 C C . LEU A 1 162 ? -7.387 7.620 6.021 1.00 96.81 162 LEU A C 1
ATOM 1226 O O . LEU A 1 162 ? -8.328 8.390 5.839 1.00 96.81 162 LEU A O 1
ATOM 1230 N N . LYS A 1 163 ? -7.544 6.390 6.520 1.00 97.75 163 LYS A N 1
ATOM 1231 C CA . LYS A 1 163 ? -8.834 5.848 6.941 1.00 97.75 163 LYS A CA 1
ATOM 1232 C C . LYS A 1 163 ? -9.479 6.710 8.019 1.00 97.75 163 LYS A C 1
ATOM 1234 O O . LYS A 1 163 ? -10.634 7.097 7.871 1.00 97.75 163 LYS A O 1
ATOM 1239 N N . THR A 1 164 ? -8.753 7.000 9.096 1.00 97.00 164 THR A N 1
ATOM 1240 C CA . THR A 1 164 ? -9.280 7.767 10.233 1.00 97.00 164 THR A CA 1
ATOM 1241 C C . THR A 1 164 ? -9.549 9.213 9.840 1.00 97.00 164 THR A C 1
ATOM 1243 O O . THR A 1 164 ? -10.620 9.733 10.141 1.00 97.00 164 THR A O 1
ATOM 1246 N N . ALA A 1 165 ? -8.650 9.839 9.079 1.00 97.00 165 ALA A N 1
ATOM 1247 C CA . ALA A 1 165 ? -8.858 11.184 8.558 1.00 97.00 165 ALA A CA 1
ATOM 1248 C C . ALA A 1 165 ? -10.086 11.280 7.641 1.00 97.00 165 ALA A C 1
ATOM 1250 O O . ALA A 1 165 ? -10.844 12.245 7.726 1.00 97.00 165 ALA A O 1
ATOM 1251 N N . ALA A 1 166 ? -10.313 10.268 6.800 1.00 97.38 166 ALA A N 1
ATOM 1252 C CA . ALA A 1 166 ? -11.497 10.184 5.956 1.00 97.38 166 ALA A CA 1
ATOM 1253 C C . ALA A 1 166 ? -12.783 9.950 6.766 1.00 97.38 166 ALA A C 1
ATOM 1255 O O . ALA A 1 166 ? -13.814 10.531 6.456 1.00 97.38 166 ALA A O 1
ATOM 1256 N N . GLN A 1 167 ? -12.741 9.138 7.826 1.00 96.25 167 GLN A N 1
ATOM 1257 C CA . GLN A 1 167 ? -13.887 8.961 8.726 1.00 96.25 167 GLN A CA 1
ATOM 1258 C C . GLN A 1 167 ? -14.259 10.278 9.416 1.00 96.25 167 GLN A C 1
ATOM 1260 O O . GLN A 1 167 ? -15.427 10.657 9.414 1.00 96.25 167 GLN A O 1
ATOM 1265 N N . ILE A 1 168 ? -13.262 10.999 9.941 1.00 96.12 168 ILE A N 1
ATOM 1266 C CA . ILE A 1 168 ? -13.460 12.301 10.589 1.00 96.12 168 ILE A CA 1
ATOM 1267 C C . ILE A 1 168 ? -14.014 13.325 9.597 1.00 96.12 168 ILE A C 1
ATOM 1269 O O . ILE A 1 168 ? -14.898 14.088 9.961 1.00 96.12 168 ILE A O 1
ATOM 1273 N N . SER A 1 169 ? -13.532 13.355 8.350 1.00 96.19 169 SER A N 1
ATOM 1274 C CA . SER A 1 169 ? -14.028 14.323 7.364 1.00 96.19 169 SER A CA 1
ATOM 1275 C C . SER A 1 169 ? -15.469 14.059 6.917 1.00 96.19 169 SER A C 1
ATOM 1277 O O . SER A 1 169 ? -16.162 15.005 6.546 1.00 96.19 169 SER A O 1
ATOM 1279 N N . LEU A 1 170 ? -15.929 12.804 6.968 1.00 94.62 170 LEU A N 1
ATOM 1280 C CA . LEU A 1 170 ? -17.304 12.418 6.635 1.00 94.62 170 LEU A CA 1
ATOM 1281 C C . LEU A 1 170 ? -18.297 12.710 7.763 1.00 94.62 170 LEU A C 1
ATOM 1283 O O . LEU A 1 170 ? -19.427 13.107 7.482 1.00 94.62 170 LEU A O 1
ATOM 1287 N N . ASP A 1 171 ? -17.892 12.499 9.017 1.00 93.19 171 ASP A N 1
ATOM 1288 C CA . ASP A 1 171 ? -18.745 12.708 10.191 1.00 93.19 171 ASP A CA 1
ATOM 1289 C C . ASP A 1 171 ? -17.945 13.257 11.392 1.00 93.19 171 ASP A C 1
ATOM 1291 O O . ASP A 1 171 ? -17.638 12.526 12.339 1.00 93.19 171 ASP A O 1
ATOM 1295 N N . PRO A 1 172 ? -17.589 14.556 11.383 1.00 88.19 172 PRO A N 1
ATOM 1296 C CA . PRO A 1 172 ? -16.742 15.146 12.421 1.00 88.19 172 PRO A CA 1
ATOM 1297 C C . PRO A 1 172 ? -17.339 15.088 13.835 1.00 88.19 172 PRO A C 1
ATOM 1299 O O . PRO A 1 172 ? -16.592 15.153 14.812 1.00 88.19 172 PRO A O 1
ATOM 1302 N N . GLU A 1 173 ? -18.669 15.010 13.954 1.00 87.06 173 GLU A N 1
ATOM 1303 C CA . GLU A 1 173 ? -19.385 15.017 15.236 1.00 87.06 173 GLU A CA 1
ATOM 1304 C C . GLU A 1 173 ? -19.727 13.605 15.738 1.00 87.06 173 GLU A C 1
ATOM 1306 O O . GLU A 1 173 ? -19.844 13.409 16.949 1.00 87.06 173 GLU A O 1
ATOM 1311 N N . GLY A 1 174 ? -19.879 12.623 14.842 1.00 85.94 174 GLY A N 1
ATOM 1312 C CA . GLY A 1 174 ? -20.245 11.247 15.191 1.00 85.94 174 GLY A CA 1
ATOM 1313 C C . GLY A 1 174 ? -19.076 10.271 15.352 1.00 85.94 174 GLY A C 1
ATOM 1314 O O . GLY A 1 174 ? -19.268 9.178 15.892 1.00 85.94 174 GLY A O 1
ATOM 1315 N N . VAL A 1 175 ? -17.861 10.634 14.930 1.00 92.50 175 VAL A N 1
ATOM 1316 C CA . VAL A 1 175 ? -16.678 9.771 15.082 1.00 92.50 175 VAL A CA 1
ATOM 1317 C C . VAL A 1 175 ? -16.162 9.759 16.526 1.00 92.50 175 VAL A C 1
ATOM 1319 O O . VAL A 1 175 ? -15.893 10.795 17.134 1.00 92.50 175 VAL A O 1
ATOM 1322 N N . ASP A 1 176 ? -15.941 8.555 17.061 1.00 94.62 176 ASP A N 1
ATOM 1323 C CA . ASP A 1 176 ? -15.331 8.346 18.377 1.00 94.62 176 ASP A CA 1
ATOM 1324 C C . ASP A 1 176 ? -13.810 8.580 18.324 1.00 94.62 176 ASP A C 1
ATOM 1326 O O . ASP A 1 176 ? -13.016 7.677 18.047 1.00 94.62 176 ASP A O 1
ATOM 1330 N N . ILE A 1 177 ? -13.396 9.824 18.576 1.00 94.69 177 ILE A N 1
ATOM 1331 C CA . ILE A 1 177 ? -11.977 10.206 18.565 1.00 94.69 177 ILE A CA 1
ATOM 1332 C C . ILE A 1 177 ? -11.189 9.515 19.684 1.00 94.69 177 ILE A C 1
ATOM 1334 O O . ILE A 1 177 ? -10.015 9.202 19.490 1.00 94.69 177 ILE A O 1
ATOM 1338 N N . ASP A 1 178 ? -11.809 9.235 20.833 1.00 95.50 178 ASP A N 1
ATOM 1339 C CA . ASP A 1 178 ? -11.122 8.572 21.946 1.00 95.50 178 ASP A CA 1
ATOM 1340 C C . ASP A 1 178 ? -10.790 7.117 21.578 1.00 95.50 178 ASP A C 1
ATOM 1342 O O . ASP A 1 178 ? -9.698 6.628 21.888 1.00 95.50 178 ASP A O 1
ATOM 1346 N N . ALA A 1 179 ? -11.672 6.448 20.827 1.00 95.94 179 ALA A N 1
ATOM 1347 C CA . ALA A 1 179 ? -11.381 5.147 20.233 1.00 95.94 179 ALA A CA 1
ATOM 1348 C C . ALA A 1 179 ? -10.240 5.209 19.204 1.00 95.94 179 ALA A C 1
ATOM 1350 O O . ALA A 1 179 ? -9.401 4.309 19.194 1.00 95.94 179 ALA A O 1
ATOM 1351 N N . ILE A 1 180 ? -10.157 6.261 18.380 1.00 97.19 180 ILE A N 1
ATOM 1352 C CA . ILE A 1 180 ? -9.048 6.437 17.424 1.00 97.19 180 ILE A CA 1
ATOM 1353 C C . ILE A 1 180 ? -7.718 6.645 18.160 1.00 97.19 180 ILE A C 1
ATOM 1355 O O . ILE A 1 180 ? -6.727 5.998 17.819 1.00 97.19 180 ILE A O 1
ATOM 1359 N N . VAL A 1 181 ? -7.683 7.498 19.191 1.00 97.69 181 VAL A N 1
ATOM 1360 C CA . VAL A 1 181 ? -6.479 7.693 20.018 1.00 97.69 181 VAL A CA 1
ATOM 1361 C C . VAL A 1 181 ? -6.064 6.369 20.654 1.00 97.69 181 VAL A C 1
ATOM 1363 O O . VAL A 1 181 ? -4.895 5.996 20.598 1.00 97.69 181 VAL A O 1
ATOM 1366 N N . LYS A 1 182 ? -7.014 5.617 21.219 1.00 97.12 182 LYS A N 1
ATOM 1367 C CA . LYS A 1 182 ? -6.734 4.302 21.803 1.00 97.12 182 LYS A CA 1
ATOM 1368 C C . LYS A 1 182 ? -6.162 3.325 20.770 1.00 97.12 182 LYS A C 1
ATOM 1370 O O . LYS A 1 182 ? -5.179 2.647 21.063 1.00 97.12 182 LYS A O 1
ATOM 1375 N N . ASP A 1 183 ? -6.736 3.280 19.571 1.00 96.94 183 ASP A N 1
ATOM 1376 C CA . ASP A 1 183 ? -6.270 2.419 18.483 1.00 96.94 183 ASP A CA 1
ATOM 1377 C C . ASP A 1 183 ? -4.841 2.776 18.042 1.00 96.94 183 ASP A C 1
ATOM 1379 O O . ASP A 1 183 ? -4.010 1.882 17.872 1.00 96.94 183 ASP A O 1
ATOM 1383 N N . TYR A 1 184 ? -4.510 4.070 17.962 1.00 97.00 184 TYR A N 1
ATOM 1384 C CA . TYR A 1 184 ? -3.137 4.529 17.735 1.00 97.00 184 TYR A CA 1
ATOM 1385 C C . TYR A 1 184 ? -2.182 4.023 18.826 1.00 97.00 184 TYR A C 1
ATOM 1387 O O . TYR A 1 184 ? -1.139 3.442 18.518 1.00 97.00 184 TYR A O 1
ATOM 1395 N N . GLN A 1 185 ? -2.540 4.196 20.102 1.00 97.00 185 GLN A N 1
ATOM 1396 C CA . GLN A 1 185 ? -1.688 3.798 21.227 1.00 97.00 185 GLN A CA 1
ATOM 1397 C C . GLN A 1 185 ? -1.436 2.282 21.253 1.00 97.00 185 GLN A C 1
ATOM 1399 O O . GLN A 1 185 ? -0.294 1.840 21.391 1.00 97.00 185 GLN A O 1
ATOM 1404 N N . GLU A 1 186 ? -2.483 1.476 21.086 1.00 96.00 186 GLU A N 1
ATOM 1405 C CA . GLU A 1 186 ? -2.389 0.018 21.195 1.00 96.00 186 GLU A CA 1
ATOM 1406 C C . GLU A 1 186 ? -1.812 -0.624 19.925 1.00 96.00 186 GLU A C 1
ATOM 1408 O O . GLU A 1 186 ? -0.913 -1.463 20.002 1.00 96.00 186 GLU A O 1
ATOM 1413 N N . ASN A 1 187 ? -2.309 -0.255 18.741 1.00 94.38 187 ASN A N 1
ATOM 1414 C CA . ASN A 1 187 ? -2.015 -0.986 17.506 1.00 94.38 187 ASN A CA 1
ATOM 1415 C C . ASN A 1 187 ? -0.877 -0.391 16.677 1.00 94.38 187 ASN A C 1
ATOM 1417 O O . ASN A 1 187 ? -0.243 -1.129 15.920 1.00 94.38 187 ASN A O 1
ATOM 1421 N N . ILE A 1 188 ? -0.581 0.901 16.828 1.00 95.38 188 ILE A N 1
ATOM 1422 C CA . ILE A 1 188 ? 0.558 1.537 16.158 1.00 95.38 188 ILE A CA 1
ATOM 1423 C C . ILE A 1 188 ? 1.704 1.680 17.148 1.00 95.38 188 ILE A C 1
ATOM 1425 O O . ILE A 1 188 ? 2.735 1.024 16.992 1.00 95.38 188 ILE A O 1
ATOM 1429 N N . ARG A 1 189 ? 1.521 2.483 18.199 1.00 94.50 189 ARG A N 1
ATOM 1430 C CA . ARG A 1 189 ? 2.603 2.851 19.110 1.00 94.50 189 ARG A CA 1
ATOM 1431 C C . ARG A 1 189 ? 3.175 1.636 19.836 1.00 94.50 189 ARG A C 1
ATOM 1433 O O . ARG A 1 189 ? 4.373 1.398 19.738 1.00 94.50 189 ARG A O 1
ATOM 1440 N N . GLN A 1 190 ? 2.343 0.829 20.491 1.00 93.81 190 GLN A N 1
ATOM 1441 C CA . GLN A 1 190 ? 2.826 -0.337 21.234 1.00 93.81 190 GLN A CA 1
ATOM 1442 C C . GLN A 1 190 ? 3.222 -1.504 20.310 1.00 93.81 190 GLN A C 1
ATOM 1444 O O . GLN A 1 190 ? 4.354 -1.985 20.362 1.00 93.81 190 GLN A O 1
ATOM 1449 N N . LYS A 1 191 ? 2.300 -1.980 19.461 1.00 93.50 191 LYS A N 1
ATOM 1450 C CA . LYS A 1 191 ? 2.502 -3.223 18.688 1.00 93.50 191 LYS A CA 1
ATOM 1451 C C . LYS A 1 191 ? 3.490 -3.121 17.529 1.00 93.50 191 LYS A C 1
ATOM 1453 O O . LYS A 1 191 ? 4.076 -4.139 17.180 1.00 93.50 191 LYS A O 1
ATOM 1458 N N . ARG A 1 192 ? 3.647 -1.945 16.915 1.00 91.62 192 ARG A N 1
ATOM 1459 C CA . ARG A 1 192 ? 4.492 -1.773 15.720 1.00 91.62 192 ARG A CA 1
ATOM 1460 C C . ARG A 1 192 ? 5.711 -0.926 16.008 1.00 91.62 192 ARG A C 1
ATOM 1462 O O . ARG A 1 192 ? 6.827 -1.340 15.725 1.00 91.62 192 ARG A O 1
ATOM 1469 N N . LEU A 1 193 ? 5.507 0.240 16.616 1.00 91.56 193 LEU A N 1
ATOM 1470 C CA . LEU A 1 193 ? 6.607 1.153 16.869 1.00 91.56 193 LEU A CA 1
ATOM 1471 C C . LEU A 1 193 ? 7.495 0.624 17.992 1.00 91.56 193 LEU A C 1
ATOM 1473 O O . LEU A 1 193 ? 8.641 0.303 17.714 1.00 91.56 193 LEU A O 1
ATOM 1477 N N . GLU A 1 194 ? 7.004 0.496 19.229 1.00 92.69 194 GLU A N 1
ATOM 1478 C CA . GLU A 1 194 ? 7.796 0.090 20.404 1.00 92.69 194 GLU A CA 1
ATOM 1479 C C . GLU A 1 194 ? 8.362 -1.327 20.313 1.00 92.69 194 GLU A C 1
ATOM 1481 O O . GLU A 1 194 ? 9.482 -1.554 20.774 1.00 92.69 194 GLU A O 1
ATOM 1486 N N . ALA A 1 195 ? 7.625 -2.247 19.689 1.00 90.62 195 ALA A N 1
ATOM 1487 C CA . ALA A 1 195 ? 8.076 -3.615 19.458 1.00 90.62 195 ALA A CA 1
ATOM 1488 C C . ALA A 1 195 ? 9.231 -3.717 18.442 1.00 90.62 195 ALA A C 1
ATOM 1490 O O . ALA A 1 195 ? 9.964 -4.705 18.460 1.00 90.62 195 ALA A O 1
ATOM 1491 N N . SER A 1 196 ? 9.410 -2.712 17.577 1.00 87.56 196 SER A N 1
ATOM 1492 C CA . SER A 1 196 ? 10.457 -2.715 16.556 1.00 87.56 196 SER A CA 1
ATOM 1493 C C . SER A 1 196 ? 11.840 -2.397 17.129 1.00 87.56 196 SER A C 1
ATOM 1495 O O . SER A 1 196 ? 12.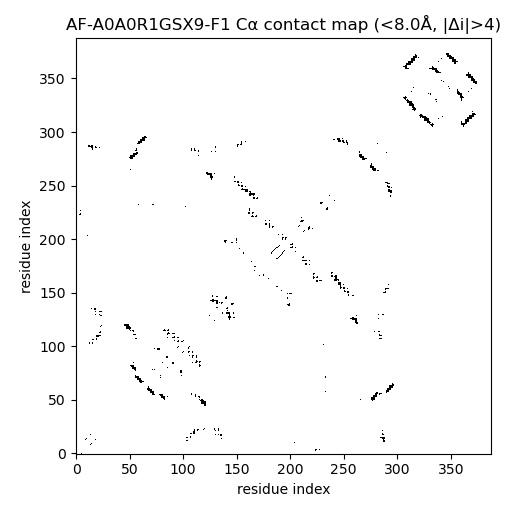024 -1.470 17.932 1.00 87.56 196 SER A O 1
ATOM 1497 N N . THR A 1 197 ? 12.847 -3.128 16.647 1.00 85.06 197 THR A N 1
ATOM 1498 C CA . THR A 1 197 ? 14.261 -2.852 16.921 1.00 85.06 197 THR A CA 1
ATOM 1499 C C . THR A 1 197 ? 14.882 -1.840 15.959 1.00 85.06 197 THR A C 1
ATOM 1501 O O . THR A 1 197 ? 15.961 -1.337 16.270 1.00 85.06 197 THR A O 1
ATOM 1504 N N . SER A 1 198 ? 14.213 -1.505 14.850 1.00 84.12 198 SER A N 1
ATOM 1505 C CA . SER A 1 198 ? 14.711 -0.588 13.818 1.00 84.12 198 SER A CA 1
ATOM 1506 C C . SER A 1 198 ? 14.923 0.829 14.364 1.00 84.12 198 SER A C 1
ATOM 1508 O O . SER A 1 198 ? 14.002 1.455 14.898 1.00 84.12 198 SER A O 1
ATOM 1510 N N . GLU A 1 199 ? 16.140 1.361 14.210 1.00 81.00 199 GLU A N 1
ATOM 1511 C CA . GLU A 1 199 ? 16.459 2.754 14.562 1.00 81.00 199 GLU A CA 1
ATOM 1512 C C . GLU A 1 199 ? 15.674 3.749 13.705 1.00 81.00 199 GLU A C 1
ATOM 1514 O O . GLU A 1 199 ? 15.220 4.782 14.199 1.00 81.00 199 GLU A O 1
ATOM 1519 N N . LEU A 1 200 ? 15.427 3.404 12.442 1.00 80.00 200 LEU A N 1
ATOM 1520 C CA . LEU A 1 200 ? 14.611 4.216 11.555 1.00 80.00 200 LEU A CA 1
ATOM 1521 C C . LEU A 1 200 ? 13.183 4.350 12.104 1.00 80.00 200 LEU A C 1
ATOM 1523 O O . LEU A 1 200 ? 12.694 5.464 12.290 1.00 80.00 200 LEU A O 1
ATOM 1527 N N . ILE A 1 201 ? 12.546 3.231 12.475 1.00 85.12 201 ILE A N 1
ATOM 1528 C CA . ILE A 1 201 ? 11.206 3.240 13.087 1.00 85.12 201 ILE A CA 1
ATOM 1529 C C . ILE A 1 201 ? 11.210 4.015 14.414 1.00 85.12 201 ILE A C 1
ATOM 1531 O O . ILE A 1 201 ? 10.269 4.766 14.678 1.00 85.12 201 ILE A O 1
ATOM 1535 N N . LYS A 1 202 ? 12.264 3.897 15.237 1.00 84.69 202 LYS A N 1
ATOM 1536 C CA . LYS A 1 202 ? 12.424 4.682 16.480 1.00 84.69 202 LYS A CA 1
ATOM 1537 C C . LYS A 1 202 ? 12.440 6.189 16.225 1.00 84.69 202 LYS A C 1
ATOM 1539 O O . LYS A 1 202 ? 11.780 6.925 16.959 1.00 84.69 202 LYS A O 1
ATOM 1544 N N . ASN A 1 203 ? 13.119 6.638 15.173 1.00 81.88 203 ASN A N 1
ATOM 1545 C CA . ASN A 1 203 ? 13.205 8.054 14.815 1.00 81.88 203 ASN A CA 1
ATOM 1546 C C . ASN A 1 203 ? 11.869 8.629 14.314 1.00 81.88 203 ASN A C 1
ATOM 1548 O O . ASN A 1 203 ? 11.612 9.819 14.495 1.00 81.88 203 ASN A O 1
ATOM 1552 N N . PHE A 1 204 ? 10.982 7.795 13.758 1.00 79.44 204 PHE A N 1
ATOM 1553 C CA . PHE A 1 204 ? 9.643 8.221 13.332 1.00 79.44 204 PHE A CA 1
ATOM 1554 C C . PHE A 1 204 ? 8.627 8.358 14.468 1.00 79.44 204 PHE A C 1
ATOM 1556 O O . PHE A 1 204 ? 7.644 9.087 14.317 1.00 79.44 204 PHE A O 1
ATOM 1563 N N . ARG A 1 205 ? 8.842 7.703 15.616 1.00 86.25 205 ARG A N 1
ATOM 1564 C CA . ARG A 1 205 ? 7.845 7.667 16.704 1.00 86.25 205 ARG A CA 1
ATOM 1565 C C . ARG A 1 205 ? 7.452 9.054 17.227 1.00 86.25 205 ARG A C 1
ATOM 1567 O O . ARG A 1 205 ? 6.254 9.313 17.287 1.00 86.25 205 ARG A O 1
ATOM 1574 N N . PRO A 1 206 ? 8.390 9.971 17.555 1.00 88.31 206 PRO A N 1
ATOM 1575 C CA . PRO A 1 206 ? 8.026 11.281 18.100 1.00 88.31 206 PRO A CA 1
ATOM 1576 C C . PRO A 1 206 ? 7.187 12.112 17.128 1.00 88.31 206 PRO A C 1
ATOM 1578 O O . PRO A 1 206 ? 6.295 12.848 17.545 1.00 88.31 206 PRO A O 1
ATOM 1581 N N . MET A 1 207 ? 7.459 11.973 15.827 1.00 84.56 207 MET A N 1
ATOM 1582 C CA . MET A 1 207 ? 6.646 12.596 14.790 1.00 84.56 207 MET A CA 1
ATOM 1583 C C . MET A 1 207 ? 5.224 12.038 14.850 1.00 84.56 207 MET A C 1
ATOM 1585 O O . MET A 1 207 ? 4.296 12.817 15.032 1.00 84.56 207 MET A O 1
ATOM 1589 N N . LEU A 1 208 ? 5.037 10.719 14.766 1.00 89.81 208 LEU A N 1
ATOM 1590 C CA . LEU A 1 208 ? 3.703 10.108 14.806 1.00 89.81 208 LEU A CA 1
ATOM 1591 C C . LEU A 1 208 ? 2.935 10.463 16.091 1.00 89.81 208 LEU A C 1
ATOM 1593 O O . LEU A 1 208 ? 1.758 10.818 16.016 1.00 89.81 208 LEU A O 1
ATOM 1597 N N . ASP A 1 209 ? 3.613 10.489 17.241 1.00 91.44 209 ASP A N 1
ATOM 1598 C CA . ASP A 1 209 ? 3.014 10.889 18.519 1.00 91.44 209 ASP A CA 1
ATOM 1599 C C . ASP A 1 209 ? 2.505 12.341 18.480 1.00 91.44 209 ASP A C 1
ATOM 1601 O O . ASP A 1 209 ? 1.446 12.633 19.036 1.00 91.44 209 ASP A O 1
ATOM 1605 N N . SER A 1 210 ? 3.190 13.245 17.771 1.00 89.94 210 SER A N 1
ATOM 1606 C CA . SER A 1 210 ? 2.753 14.642 17.628 1.00 89.94 210 SER A CA 1
ATOM 1607 C C . SER A 1 210 ? 1.502 14.833 16.756 1.00 89.94 210 SER A C 1
ATOM 1609 O O . SER A 1 210 ? 0.824 15.847 16.902 1.00 89.94 210 SER A O 1
ATOM 1611 N N . TYR A 1 211 ? 1.173 13.866 15.889 1.00 86.81 211 TYR A N 1
ATOM 1612 C CA . TYR A 1 211 ? 0.003 13.921 14.998 1.00 86.81 211 TYR A CA 1
ATOM 1613 C C . TYR A 1 211 ? -1.178 13.102 15.502 1.00 86.81 211 TYR A C 1
ATOM 1615 O O . TYR A 1 211 ? -2.327 13.481 15.282 1.00 86.81 211 TYR A O 1
ATOM 1623 N N . PHE A 1 212 ? -0.901 11.990 16.178 1.00 94.44 212 PHE A N 1
ATOM 1624 C CA . PHE A 1 212 ? -1.909 10.980 16.493 1.00 94.44 212 PHE A CA 1
ATOM 1625 C C . PHE A 1 212 ? -1.984 10.636 17.983 1.00 94.44 212 PHE A C 1
ATOM 1627 O O . PHE A 1 212 ? -2.877 9.905 18.405 1.00 94.44 212 PHE A O 1
ATOM 1634 N N . GLY A 1 213 ? -1.072 11.171 18.801 1.00 93.88 213 GLY A N 1
ATOM 1635 C CA . GLY A 1 213 ? -0.975 10.834 20.219 1.00 93.88 213 GLY A CA 1
ATOM 1636 C C . GLY A 1 213 ? -2.112 11.383 21.082 1.00 93.88 213 GLY A C 1
ATOM 1637 O O . GLY A 1 213 ? -2.376 10.816 22.143 1.00 93.88 213 GLY A O 1
ATOM 1638 N N . THR A 1 214 ? -2.792 12.450 20.647 1.00 96.19 214 THR A N 1
ATOM 1639 C CA . THR A 1 214 ? -3.908 13.066 21.385 1.00 96.19 214 THR A CA 1
ATOM 1640 C C . THR A 1 214 ? -5.087 13.411 20.481 1.00 96.19 214 THR A C 1
ATOM 1642 O O . THR A 1 214 ? -4.963 13.504 19.258 1.00 96.19 214 THR A O 1
ATOM 1645 N N . LYS A 1 215 ? -6.242 13.657 21.106 1.00 96.06 215 LYS A N 1
ATOM 1646 C CA . LYS A 1 215 ? -7.466 14.106 20.437 1.00 96.06 215 LYS A CA 1
ATOM 1647 C C . LYS A 1 215 ? -7.259 15.416 19.677 1.00 96.06 215 LYS A C 1
ATOM 1649 O O . LYS A 1 215 ? -7.679 15.534 18.530 1.00 96.06 215 LYS A O 1
ATOM 1654 N N . GLU A 1 216 ? -6.595 16.385 20.300 1.00 95.94 216 GLU A N 1
ATOM 1655 C CA . GLU A 1 216 ? -6.316 17.697 19.711 1.00 95.94 216 GLU A CA 1
ATOM 1656 C C . GLU A 1 216 ? -5.399 17.571 18.496 1.00 95.94 216 GLU A C 1
ATOM 1658 O O . GLU A 1 216 ? -5.629 18.234 17.488 1.00 95.94 216 GLU A O 1
ATOM 1663 N N . ALA A 1 217 ? -4.394 16.694 18.571 1.00 93.31 217 ALA A N 1
ATOM 1664 C CA . ALA A 1 217 ? -3.493 16.434 17.459 1.00 93.31 217 ALA A CA 1
ATOM 1665 C C . ALA A 1 217 ? -4.246 15.835 16.261 1.00 93.31 217 ALA A C 1
ATOM 1667 O O . ALA A 1 217 ? -4.142 16.351 15.150 1.00 93.31 217 ALA A O 1
ATOM 1668 N N . ILE A 1 218 ? -5.077 14.816 16.483 1.00 93.75 218 ILE A N 1
ATOM 1669 C CA . ILE A 1 218 ? -5.849 14.182 15.408 1.00 93.75 218 ILE A CA 1
ATOM 1670 C C . ILE A 1 218 ? -6.808 15.188 14.759 1.00 93.75 218 ILE A C 1
ATOM 1672 O O . ILE A 1 218 ? -6.805 15.359 13.538 1.00 93.75 218 ILE A O 1
ATOM 1676 N N . LEU A 1 219 ? -7.596 15.901 15.568 1.00 93.75 219 LEU A N 1
ATOM 1677 C CA . LEU A 1 219 ? -8.567 16.882 15.074 1.00 93.75 219 LEU A CA 1
ATOM 1678 C C . LEU A 1 219 ? -7.903 18.093 14.407 1.00 93.75 219 LEU A C 1
ATOM 1680 O O . LEU A 1 219 ? -8.471 18.673 13.484 1.00 93.75 219 LEU A O 1
ATOM 1684 N N . GLY A 1 220 ? -6.704 18.476 14.846 1.00 92.00 220 GLY A N 1
ATOM 1685 C CA . GLY A 1 220 ? -5.942 19.563 14.239 1.00 92.00 220 GLY A CA 1
ATOM 1686 C C . GLY A 1 220 ? -5.347 19.203 12.876 1.00 92.00 220 GLY A C 1
ATOM 1687 O O . GLY A 1 220 ? -5.174 20.090 12.044 1.00 92.00 220 GLY A O 1
ATOM 1688 N N . ASN A 1 221 ? -5.062 17.919 12.631 1.00 89.38 221 ASN A N 1
ATOM 1689 C CA . ASN A 1 221 ? -4.261 17.489 11.482 1.00 89.38 221 ASN A CA 1
ATOM 1690 C C . ASN A 1 221 ? -5.010 16.627 10.450 1.00 89.38 221 ASN A C 1
ATOM 1692 O O . ASN A 1 221 ? -4.469 16.396 9.370 1.00 89.38 221 ASN A O 1
ATOM 1696 N N . TYR A 1 222 ? -6.239 16.160 10.715 1.00 92.25 222 TYR A N 1
ATOM 1697 C CA . TYR A 1 222 ? -6.915 15.195 9.828 1.00 92.25 222 TYR A CA 1
ATOM 1698 C C . TYR A 1 222 ? -7.061 15.677 8.372 1.00 92.25 222 TYR A C 1
ATOM 1700 O O . TYR A 1 222 ? -6.875 14.889 7.451 1.00 92.25 222 TYR A O 1
ATOM 1708 N N . ASN A 1 223 ? -7.327 16.967 8.132 1.00 91.75 223 ASN A N 1
ATOM 1709 C CA . ASN A 1 223 ? -7.411 17.503 6.766 1.00 91.75 223 ASN A CA 1
ATOM 1710 C C . ASN A 1 223 ? -6.074 17.396 6.024 1.00 91.75 223 ASN A C 1
ATOM 1712 O O . ASN A 1 223 ? -6.033 17.063 4.842 1.00 91.75 223 ASN A O 1
ATOM 1716 N N . GLU A 1 224 ? -4.971 17.663 6.720 1.00 88.06 224 GLU A N 1
ATOM 1717 C CA . GLU A 1 224 ? -3.637 17.559 6.140 1.00 88.06 224 GLU A CA 1
ATOM 1718 C C . GLU A 1 224 ? -3.263 16.100 5.864 1.00 88.06 224 GLU A C 1
ATOM 1720 O O . GLU A 1 224 ? -2.767 15.785 4.783 1.00 88.06 224 GLU A O 1
ATOM 1725 N N . VAL A 1 225 ? -3.585 15.202 6.796 1.00 90.75 225 VAL A N 1
ATOM 1726 C CA . VAL A 1 225 ? -3.422 13.756 6.614 1.00 90.75 225 VAL A CA 1
ATOM 1727 C C . VAL A 1 225 ? -4.228 13.265 5.411 1.00 90.75 225 VAL A C 1
ATOM 1729 O O . VAL A 1 225 ? -3.698 12.529 4.584 1.00 90.75 225 VAL A O 1
ATOM 1732 N N . LEU A 1 226 ? -5.480 13.703 5.250 1.00 91.06 226 LEU A N 1
ATOM 1733 C CA . LEU A 1 226 ? -6.307 13.313 4.108 1.00 91.06 226 LEU A CA 1
ATOM 1734 C C . LEU A 1 226 ? -5.732 13.823 2.777 1.00 91.06 226 LEU A C 1
ATOM 1736 O O . LEU A 1 226 ? -5.817 13.124 1.766 1.00 91.06 226 LEU A O 1
ATOM 1740 N N . ASN A 1 227 ? -5.100 15.000 2.774 1.00 89.94 227 ASN A N 1
ATOM 1741 C CA . ASN A 1 227 ? -4.440 15.559 1.591 1.00 89.94 227 ASN A CA 1
ATOM 1742 C C . ASN A 1 227 ? -3.210 14.755 1.142 1.00 89.94 227 ASN A C 1
ATOM 1744 O O . ASN A 1 227 ? -2.839 14.841 -0.036 1.00 89.94 227 ASN A O 1
ATOM 1748 N N . LEU A 1 228 ? -2.624 13.920 2.015 1.00 87.12 228 LEU A N 1
ATOM 1749 C CA . LEU A 1 228 ? -1.527 13.019 1.641 1.00 87.12 228 LEU A CA 1
ATOM 1750 C C . LEU A 1 228 ? -1.913 12.088 0.497 1.00 87.12 228 LEU A C 1
ATOM 1752 O O . LEU A 1 228 ? -1.037 11.737 -0.283 1.00 87.12 228 LEU A O 1
ATOM 1756 N N . LYS A 1 229 ? -3.204 11.761 0.327 1.00 90.75 229 LYS A N 1
ATOM 1757 C CA . LYS A 1 229 ? -3.684 10.920 -0.781 1.00 90.75 229 LYS A CA 1
ATOM 1758 C C . LYS A 1 229 ? -3.194 11.396 -2.152 1.00 90.75 229 LYS A C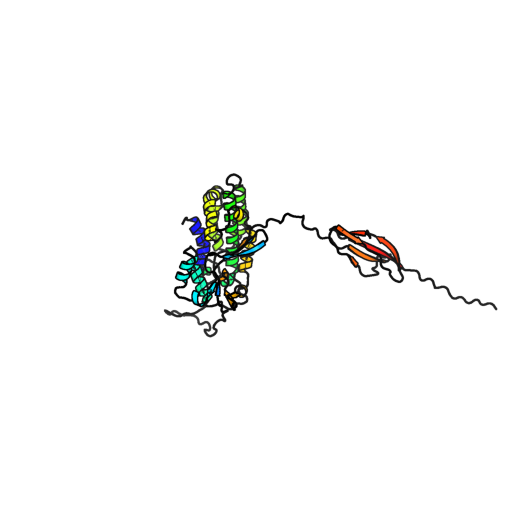 1
ATOM 1760 O O . LYS A 1 229 ? -2.992 10.574 -3.033 1.00 90.75 229 LYS A O 1
ATOM 1765 N N . SER A 1 230 ? -2.977 12.700 -2.333 1.00 87.69 230 SER A N 1
ATOM 1766 C CA . SER A 1 230 ? -2.457 13.246 -3.592 1.00 87.69 230 SER A CA 1
ATOM 1767 C C . SER A 1 230 ? -0.988 12.928 -3.843 1.00 87.69 230 SER A C 1
ATOM 1769 O O . SER A 1 230 ? -0.586 12.760 -4.985 1.00 87.69 230 SER A O 1
ATOM 1771 N N . LYS A 1 231 ? -0.208 12.796 -2.773 1.00 83.50 231 LYS A N 1
ATOM 1772 C CA . LYS A 1 231 ? 1.241 12.585 -2.792 1.00 83.50 231 LYS A CA 1
ATOM 1773 C C . LYS A 1 231 ? 1.640 11.113 -2.827 1.00 83.50 231 LYS A C 1
ATOM 1775 O O . LYS A 1 231 ? 2.800 10.802 -3.044 1.00 83.50 231 LYS A O 1
ATOM 1780 N N . ILE A 1 232 ? 0.670 10.231 -2.611 1.00 87.00 232 ILE A N 1
ATOM 1781 C CA . ILE A 1 232 ? 0.810 8.776 -2.723 1.00 87.00 232 ILE A CA 1
ATOM 1782 C C . ILE A 1 232 ? -0.106 8.211 -3.818 1.00 87.00 232 ILE A C 1
ATOM 1784 O O . ILE A 1 232 ? -0.460 7.038 -3.786 1.00 87.00 232 ILE A O 1
ATOM 1788 N N . TYR A 1 233 ? -0.538 9.055 -4.763 1.00 90.12 233 TYR A N 1
ATOM 1789 C CA . TYR A 1 233 ? -1.277 8.644 -5.965 1.00 90.12 233 TYR A CA 1
ATOM 1790 C C . TYR A 1 233 ? -2.602 7.910 -5.685 1.00 90.12 233 TYR A C 1
ATOM 1792 O O . TYR A 1 233 ? -2.982 6.948 -6.350 1.00 90.12 233 TYR A O 1
ATOM 1800 N N . LEU A 1 234 ? -3.343 8.39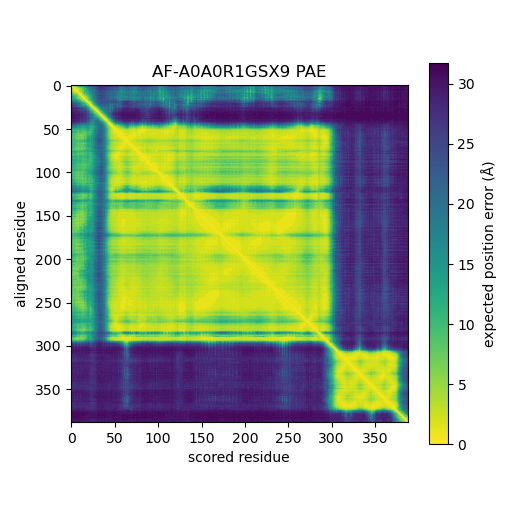9 -4.689 1.00 92.31 234 LEU A N 1
ATOM 1801 C CA . LEU A 1 234 ? -4.691 7.963 -4.310 1.00 92.31 234 LEU A CA 1
ATOM 1802 C C . LEU A 1 234 ? -5.745 9.076 -4.481 1.00 92.31 234 LEU A C 1
ATOM 1804 O O . LEU A 1 234 ? -6.843 8.985 -3.928 1.00 92.31 234 LEU A O 1
ATOM 1808 N N . SER A 1 235 ? -5.451 10.132 -5.252 1.00 90.75 235 SER A N 1
ATOM 1809 C CA . SER A 1 235 ? -6.364 11.269 -5.490 1.00 90.75 235 SER A CA 1
ATOM 1810 C C . SER A 1 235 ? -7.748 10.857 -5.994 1.00 90.75 235 SER A C 1
ATOM 1812 O O . SER A 1 235 ? -8.740 11.487 -5.625 1.00 90.75 235 SER A O 1
ATOM 1814 N N . GLN A 1 236 ? -7.816 9.791 -6.797 1.00 91.31 236 GLN A N 1
ATOM 1815 C CA . GLN A 1 236 ? -9.051 9.271 -7.390 1.00 91.31 236 GLN A CA 1
ATOM 1816 C C . GLN A 1 236 ? -10.036 8.669 -6.376 1.00 91.31 236 GLN A C 1
ATOM 1818 O O . GLN A 1 236 ? -11.200 8.461 -6.713 1.00 91.31 236 GLN A O 1
ATOM 1823 N N . TYR A 1 237 ? -9.594 8.380 -5.148 1.00 94.38 237 TYR A N 1
ATOM 1824 C CA . TYR A 1 237 ? -10.438 7.771 -4.125 1.00 94.38 237 TYR A CA 1
ATOM 1825 C C . TYR A 1 237 ? -11.140 8.835 -3.272 1.00 94.38 237 TYR A C 1
ATOM 1827 O O . TYR A 1 237 ? -10.530 9.802 -2.783 1.00 94.38 237 TYR A O 1
ATOM 1835 N N . SER A 1 238 ? -12.448 8.647 -3.087 1.00 95.12 238 SER A N 1
ATOM 1836 C CA . SER A 1 238 ? -13.279 9.499 -2.235 1.00 95.12 238 SER A CA 1
ATOM 1837 C C . SER A 1 238 ? -12.996 9.255 -0.749 1.00 95.12 238 SER A C 1
ATOM 1839 O O . SER A 1 238 ? -12.394 8.245 -0.373 1.00 95.12 238 SER A O 1
ATOM 1841 N N . ALA A 1 239 ? -13.444 10.166 0.120 1.00 94.69 239 ALA A N 1
ATOM 1842 C CA . ALA A 1 239 ? -13.342 9.952 1.563 1.00 94.69 239 ALA A CA 1
ATOM 1843 C C . ALA A 1 239 ? -14.122 8.693 1.989 1.00 94.69 239 ALA A C 1
ATOM 1845 O O . ALA A 1 239 ? -13.624 7.900 2.780 1.00 94.69 239 ALA A O 1
ATOM 1846 N N . GLU A 1 240 ? -15.291 8.428 1.399 1.00 94.06 240 GLU A N 1
ATOM 1847 C CA . GLU A 1 240 ? -16.075 7.217 1.668 1.00 94.06 240 GLU A CA 1
ATOM 1848 C C . GLU A 1 240 ? -15.293 5.947 1.336 1.00 94.06 240 GLU A C 1
ATOM 1850 O O . GLU A 1 240 ? -15.329 4.990 2.107 1.00 94.06 240 GLU A O 1
ATOM 1855 N N . GLN A 1 241 ? -14.560 5.928 0.221 1.00 95.19 241 GLN A N 1
ATOM 1856 C CA . GLN A 1 241 ? -13.714 4.790 -0.137 1.00 95.19 241 GLN A CA 1
ATOM 1857 C C . GLN A 1 241 ? -12.530 4.665 0.828 1.00 95.19 241 GLN A C 1
ATOM 1859 O O . GLN A 1 241 ? -12.340 3.607 1.425 1.00 95.19 241 GLN A O 1
ATOM 1864 N N . LEU A 1 242 ? -11.777 5.748 1.049 1.00 96.62 242 LEU A N 1
ATOM 1865 C CA . LEU A 1 242 ? -10.610 5.759 1.943 1.00 96.62 242 LEU A CA 1
ATOM 1866 C C . LEU A 1 242 ? -10.966 5.382 3.390 1.00 96.62 242 LEU A C 1
ATOM 1868 O O . LEU A 1 242 ? -10.190 4.694 4.049 1.00 96.62 242 LEU A O 1
ATOM 1872 N N . SER A 1 243 ? -12.173 5.720 3.858 1.00 95.19 243 SER A N 1
ATOM 1873 C CA . SER A 1 243 ? -12.690 5.339 5.185 1.00 95.19 243 SER A CA 1
ATOM 1874 C C . SER A 1 243 ? -12.780 3.820 5.408 1.00 95.19 243 SER A C 1
ATOM 1876 O O . SER A 1 243 ? -12.943 3.355 6.543 1.00 95.19 243 SER A O 1
ATOM 1878 N N . LYS A 1 244 ? -12.666 3.040 4.326 1.00 95.94 244 LYS A N 1
ATOM 1879 C CA . LYS A 1 244 ? -12.728 1.579 4.310 1.00 95.94 244 LYS A CA 1
ATOM 1880 C C . LYS A 1 244 ? -11.378 0.915 4.068 1.00 95.94 244 LYS A C 1
ATOM 1882 O O . LYS A 1 244 ? -11.358 -0.300 3.907 1.00 95.94 244 LYS A O 1
ATOM 1887 N N . LEU A 1 245 ? -10.266 1.649 4.045 1.00 97.62 245 LEU A N 1
ATOM 1888 C CA . LEU A 1 245 ? -8.940 1.026 4.005 1.00 97.62 245 LEU A CA 1
ATOM 1889 C C . LEU A 1 245 ? -8.778 0.011 5.152 1.00 97.62 245 LEU A C 1
ATOM 1891 O O . LEU A 1 245 ? -9.303 0.190 6.260 1.00 97.62 245 LEU A O 1
ATOM 1895 N N . ASP A 1 246 ? -8.058 -1.067 4.866 1.00 97.31 246 ASP A N 1
ATOM 1896 C CA . ASP A 1 246 ? -7.709 -2.141 5.788 1.00 97.31 246 ASP A CA 1
ATOM 1897 C C . ASP A 1 246 ? -6.191 -2.116 6.034 1.00 97.31 246 ASP A C 1
ATOM 1899 O O . ASP A 1 246 ? -5.432 -2.690 5.253 1.00 97.31 246 ASP A O 1
ATOM 1903 N N . PRO A 1 247 ? -5.729 -1.432 7.099 1.00 97.06 247 PRO A N 1
ATOM 1904 C CA . PRO A 1 247 ? -4.303 -1.242 7.350 1.00 97.06 247 PRO A CA 1
ATOM 1905 C C . PRO A 1 247 ? -3.519 -2.545 7.502 1.00 97.06 247 PRO A C 1
ATOM 1907 O O . PRO A 1 247 ? -2.392 -2.643 7.024 1.00 97.06 247 PRO A O 1
ATOM 1910 N N . GLU A 1 248 ? -4.122 -3.551 8.139 1.00 96.12 248 GLU A N 1
ATOM 1911 C CA . GLU A 1 248 ? -3.498 -4.858 8.352 1.00 96.12 248 GLU A CA 1
ATOM 1912 C C . GLU A 1 248 ? -3.331 -5.591 7.018 1.00 96.12 248 GLU A C 1
ATOM 1914 O O . GLU A 1 248 ? -2.265 -6.125 6.721 1.00 96.12 248 GLU A O 1
ATOM 1919 N N . ALA A 1 249 ? -4.372 -5.586 6.179 1.00 95.56 249 ALA A N 1
ATOM 1920 C CA . ALA A 1 249 ? -4.303 -6.234 4.877 1.00 95.56 249 ALA A CA 1
ATOM 1921 C C . ALA A 1 249 ? -3.341 -5.514 3.916 1.00 95.56 249 ALA A C 1
ATOM 1923 O O . ALA A 1 249 ? -2.625 -6.194 3.178 1.00 95.56 249 ALA A O 1
ATOM 1924 N N . SER A 1 250 ? -3.274 -4.177 3.955 1.00 97.56 250 SER A N 1
ATOM 1925 C CA . SER A 1 250 ? -2.266 -3.396 3.223 1.00 97.56 250 SER A CA 1
ATOM 1926 C C . SER A 1 250 ? -0.845 -3.794 3.634 1.00 97.56 250 SER A C 1
ATOM 1928 O O . SER A 1 250 ? -0.020 -4.087 2.774 1.00 97.56 250 SER A O 1
ATOM 1930 N N . GLU A 1 251 ? -0.569 -3.890 4.940 1.00 96.25 251 GLU A N 1
ATOM 1931 C CA . GLU A 1 251 ? 0.736 -4.329 5.457 1.00 96.25 251 GLU A CA 1
ATOM 1932 C C . GLU A 1 251 ? 1.104 -5.741 4.992 1.00 96.25 251 GLU A C 1
ATOM 1934 O O . GLU A 1 251 ? 2.231 -5.980 4.553 1.00 96.25 251 GLU A O 1
ATOM 1939 N N . VAL A 1 252 ? 0.160 -6.683 5.061 1.00 96.12 252 VAL A N 1
ATOM 1940 C CA . VAL A 1 252 ? 0.384 -8.058 4.595 1.00 96.12 252 VAL A CA 1
ATOM 1941 C C . VAL A 1 252 ? 0.706 -8.085 3.101 1.00 96.12 252 VAL A C 1
ATOM 1943 O O . VAL A 1 252 ? 1.625 -8.798 2.694 1.00 96.12 252 VAL A O 1
ATOM 1946 N N . GLN A 1 253 ? -0.024 -7.319 2.286 1.00 96.44 253 GLN A N 1
ATOM 1947 C CA . GLN A 1 253 ? 0.201 -7.271 0.843 1.00 96.44 253 GLN A CA 1
ATOM 1948 C C . GLN A 1 253 ? 1.551 -6.632 0.495 1.00 96.44 253 GLN A C 1
ATOM 1950 O O . GLN A 1 253 ? 2.271 -7.174 -0.340 1.00 96.44 253 GLN A O 1
ATOM 1955 N N . GLU A 1 254 ? 1.928 -5.553 1.179 1.00 95.75 254 GLU A N 1
ATOM 1956 C CA . GLU A 1 254 ? 3.211 -4.868 0.994 1.00 95.75 254 GLU A CA 1
ATOM 1957 C C . GLU A 1 254 ? 4.395 -5.774 1.348 1.00 95.75 254 GLU A C 1
ATOM 1959 O O . GLU A 1 254 ? 5.318 -5.959 0.557 1.00 95.75 254 GLU A O 1
ATOM 1964 N N . ARG A 1 255 ? 4.345 -6.440 2.509 1.00 94.88 255 ARG A N 1
ATOM 1965 C CA . ARG A 1 255 ? 5.386 -7.399 2.912 1.00 94.88 255 ARG A CA 1
ATOM 1966 C C . ARG A 1 255 ? 5.482 -8.570 1.935 1.00 94.88 255 ARG A C 1
ATOM 1968 O O . ARG A 1 255 ? 6.581 -9.041 1.644 1.00 94.88 255 ARG A O 1
ATOM 1975 N N . ALA A 1 256 ? 4.345 -9.040 1.419 1.00 93.69 256 ALA A N 1
ATOM 1976 C CA . ALA A 1 256 ? 4.320 -10.092 0.411 1.00 93.69 256 ALA A CA 1
ATOM 1977 C C . ALA A 1 256 ? 4.953 -9.630 -0.909 1.00 93.69 256 ALA A C 1
ATOM 1979 O O . ALA A 1 256 ? 5.718 -10.396 -1.489 1.00 93.69 256 ALA A O 1
ATOM 1980 N N . LEU A 1 257 ? 4.673 -8.401 -1.360 1.00 92.81 257 LEU A N 1
ATOM 1981 C CA . LEU A 1 257 ? 5.290 -7.796 -2.541 1.00 92.81 257 LEU A CA 1
ATOM 1982 C C . LEU A 1 257 ? 6.814 -7.723 -2.391 1.00 92.81 257 LEU A C 1
ATOM 1984 O O . LEU A 1 257 ? 7.531 -8.210 -3.263 1.00 92.81 257 LEU A O 1
ATOM 1988 N N . LEU A 1 258 ? 7.293 -7.181 -1.272 1.00 91.38 258 LEU A N 1
ATOM 1989 C CA . LEU A 1 258 ? 8.717 -7.010 -0.974 1.00 91.38 258 LEU A CA 1
ATOM 1990 C C . LEU A 1 258 ? 9.468 -8.350 -0.895 1.00 91.38 258 LEU A C 1
ATOM 1992 O O . LEU A 1 258 ? 10.615 -8.449 -1.321 1.00 91.38 258 LEU A O 1
ATOM 1996 N N . GLY A 1 259 ? 8.803 -9.414 -0.441 1.00 91.19 259 GLY A N 1
ATOM 1997 C CA . GLY A 1 259 ? 9.358 -10.769 -0.430 1.00 91.19 259 GLY A CA 1
ATOM 1998 C C . GLY A 1 259 ? 9.346 -11.495 -1.784 1.00 91.19 259 GLY A C 1
ATOM 1999 O O . GLY A 1 259 ? 9.854 -12.616 -1.871 1.00 91.19 259 GLY A O 1
ATOM 2000 N N . ARG A 1 260 ? 8.755 -10.926 -2.847 1.00 89.56 260 ARG A N 1
ATOM 2001 C CA . ARG A 1 260 ? 8.732 -11.579 -4.168 1.00 89.56 260 ARG A CA 1
ATOM 2002 C C . ARG A 1 260 ? 10.128 -11.587 -4.782 1.00 89.56 260 ARG A C 1
ATOM 2004 O O . ARG A 1 260 ? 10.841 -10.595 -4.749 1.00 89.56 260 ARG A O 1
ATOM 2011 N N . SER A 1 261 ? 10.480 -12.707 -5.410 1.00 86.56 261 SER A N 1
ATOM 2012 C CA . SER A 1 261 ? 11.726 -12.840 -6.177 1.00 86.56 261 SER A CA 1
ATOM 2013 C C . SER A 1 261 ? 11.738 -11.889 -7.379 1.00 86.56 261 SER A C 1
ATOM 2015 O O . SER A 1 261 ? 10.734 -11.809 -8.100 1.00 86.56 261 SER A O 1
ATOM 2017 N N . LEU A 1 262 ? 12.884 -11.240 -7.613 1.00 84.62 262 LEU A N 1
ATOM 2018 C CA . LEU A 1 262 ? 13.102 -10.248 -8.673 1.00 84.62 262 LEU A CA 1
ATOM 2019 C C . LEU A 1 262 ? 12.733 -10.721 -10.074 1.00 84.62 262 LEU A C 1
ATOM 2021 O O . LEU A 1 262 ? 12.202 -9.952 -10.868 1.00 84.62 262 LEU A O 1
ATOM 2025 N N . LYS A 1 263 ? 12.926 -12.007 -10.375 1.00 82.06 263 LYS A N 1
ATOM 2026 C CA . LYS A 1 263 ? 12.572 -12.573 -11.685 1.00 82.06 263 LYS A CA 1
ATOM 2027 C C . LYS A 1 263 ? 11.092 -12.398 -12.050 1.00 82.06 263 LYS A C 1
ATOM 2029 O O . LYS A 1 263 ? 10.737 -12.523 -13.211 1.00 82.06 263 LYS A O 1
ATOM 2034 N N . ASN A 1 264 ? 10.221 -12.157 -11.064 1.00 85.12 264 ASN A N 1
ATOM 2035 C CA . ASN A 1 264 ? 8.792 -11.939 -11.295 1.00 85.12 264 ASN A CA 1
ATOM 2036 C C . ASN A 1 264 ? 8.441 -10.472 -11.597 1.00 85.12 264 ASN A C 1
ATOM 2038 O O . ASN A 1 264 ? 7.255 -10.164 -11.701 1.00 85.12 264 ASN A O 1
ATOM 2042 N N . PHE A 1 265 ? 9.444 -9.598 -11.679 1.00 87.94 265 PHE A N 1
ATOM 2043 C CA . PHE A 1 265 ? 9.327 -8.180 -12.027 1.00 87.94 265 PHE A CA 1
ATOM 2044 C C . PHE A 1 265 ? 9.914 -7.876 -13.412 1.00 87.94 265 PHE A C 1
ATOM 2046 O O . PHE A 1 265 ? 10.016 -6.720 -13.807 1.00 87.94 265 PHE A O 1
ATOM 2053 N N . VAL A 1 266 ? 10.266 -8.920 -14.167 1.00 87.69 266 VAL A N 1
ATOM 2054 C CA . VAL A 1 266 ? 10.441 -8.846 -15.616 1.00 87.69 266 VAL A CA 1
ATOM 2055 C C . VAL A 1 266 ? 9.366 -9.721 -16.233 1.00 87.69 266 VAL A C 1
ATOM 2057 O O . VAL A 1 266 ? 9.330 -10.931 -16.002 1.00 87.69 266 VAL A O 1
ATOM 2060 N N . THR A 1 267 ? 8.438 -9.101 -16.956 1.00 86.19 267 THR A N 1
ATOM 2061 C CA . THR A 1 267 ? 7.273 -9.791 -17.525 1.00 86.19 267 THR A CA 1
ATOM 2062 C C . THR A 1 267 ? 7.234 -9.636 -19.033 1.00 86.19 267 THR A C 1
ATOM 2064 O O . THR A 1 267 ? 7.571 -8.584 -19.562 1.00 86.19 267 THR A O 1
ATOM 2067 N N . GLN A 1 268 ? 6.797 -10.680 -19.731 1.00 86.19 268 GLN A N 1
ATOM 2068 C CA . GLN A 1 268 ? 6.571 -10.607 -21.168 1.00 86.19 268 GLN A CA 1
ATOM 2069 C C . GLN A 1 268 ? 5.196 -10.013 -21.459 1.00 86.19 268 GLN A C 1
ATOM 2071 O O . GLN A 1 268 ? 4.182 -10.551 -21.009 1.00 86.19 268 GLN A O 1
ATOM 2076 N N . GLN A 1 269 ? 5.165 -8.928 -22.229 1.00 86.12 269 GLN A N 1
ATOM 2077 C CA . GLN A 1 269 ? 3.937 -8.258 -22.655 1.00 86.12 269 GLN A CA 1
ATOM 2078 C C . GLN A 1 269 ? 3.891 -8.159 -24.181 1.00 86.12 269 GLN A C 1
ATOM 2080 O O . GLN A 1 269 ? 4.909 -7.906 -24.821 1.00 86.12 269 GLN A O 1
ATOM 2085 N N . ASP A 1 270 ? 2.714 -8.382 -24.767 1.00 86.88 270 ASP A N 1
ATOM 2086 C CA . ASP A 1 270 ? 2.482 -8.124 -26.189 1.00 86.88 270 ASP A CA 1
ATOM 2087 C C . ASP A 1 270 ? 2.264 -6.620 -26.382 1.00 86.88 270 ASP A C 1
ATOM 2089 O O . ASP A 1 270 ? 1.290 -6.057 -25.876 1.00 86.88 270 ASP A O 1
ATOM 2093 N N . VAL A 1 271 ? 3.192 -5.976 -27.087 1.00 84.38 271 VAL A N 1
ATOM 2094 C CA . VAL A 1 271 ? 3.122 -4.561 -27.446 1.00 84.38 271 VAL A CA 1
ATOM 2095 C C . VAL A 1 271 ? 3.153 -4.470 -28.965 1.00 84.38 271 VAL A C 1
ATOM 2097 O O . VAL A 1 271 ? 4.147 -4.817 -29.605 1.00 84.38 271 VAL A O 1
ATOM 2100 N N . ASP A 1 272 ? 2.030 -4.043 -29.541 1.00 87.94 272 ASP A N 1
ATOM 2101 C CA . ASP A 1 272 ? 1.827 -3.897 -30.986 1.00 87.94 272 ASP A CA 1
ATOM 2102 C C . ASP A 1 272 ? 2.152 -5.168 -31.805 1.00 87.94 272 ASP A C 1
ATOM 2104 O O . ASP A 1 272 ? 2.662 -5.100 -32.926 1.00 87.94 272 ASP A O 1
ATOM 2108 N N . GLY A 1 273 ? 1.845 -6.353 -31.261 1.00 87.25 273 GLY A N 1
ATOM 2109 C CA . GLY A 1 273 ? 2.048 -7.647 -31.920 1.00 87.25 273 GLY A CA 1
ATOM 2110 C C . GLY A 1 273 ? 3.458 -8.218 -31.760 1.00 87.25 273 GLY A C 1
ATOM 2111 O O . GLY A 1 273 ? 3.804 -9.192 -32.434 1.00 87.25 273 GLY A O 1
ATOM 2112 N N . THR A 1 274 ? 4.285 -7.615 -30.903 1.00 91.00 274 THR A N 1
ATOM 2113 C CA . THR A 1 274 ? 5.632 -8.090 -30.575 1.00 91.00 274 THR A CA 1
ATOM 2114 C C . THR A 1 274 ? 5.739 -8.338 -29.076 1.00 91.00 274 THR A C 1
ATOM 2116 O O . THR A 1 274 ? 5.448 -7.455 -28.275 1.00 91.00 274 THR A O 1
ATOM 2119 N N . MET A 1 275 ? 6.205 -9.527 -28.689 1.00 91.06 275 MET A N 1
ATOM 2120 C CA . MET A 1 275 ? 6.505 -9.818 -27.286 1.00 91.06 275 MET A CA 1
ATOM 2121 C C . MET A 1 275 ? 7.723 -9.012 -26.839 1.00 91.06 275 MET A C 1
ATOM 2123 O O . MET A 1 275 ? 8.775 -9.086 -27.475 1.00 91.06 275 MET A O 1
ATOM 2127 N N . LYS A 1 276 ? 7.558 -8.259 -25.754 1.00 91.94 276 LYS A N 1
ATOM 2128 C CA . LYS A 1 276 ? 8.565 -7.388 -25.152 1.00 91.94 276 LYS A CA 1
ATOM 2129 C C . LYS A 1 276 ? 8.792 -7.771 -23.696 1.00 91.94 276 LYS A C 1
ATOM 2131 O O . LYS A 1 276 ? 7.822 -7.996 -22.971 1.00 91.94 276 LYS A O 1
ATOM 2136 N N . ASP A 1 277 ? 10.051 -7.833 -23.275 1.00 90.94 277 ASP A N 1
ATOM 2137 C CA . ASP A 1 277 ? 10.410 -8.003 -21.866 1.00 90.94 277 ASP A CA 1
ATOM 2138 C C . ASP A 1 277 ? 10.278 -6.647 -21.153 1.00 90.94 277 ASP A C 1
ATOM 2140 O O . ASP A 1 277 ? 10.918 -5.663 -21.524 1.00 90.94 277 ASP A O 1
ATOM 2144 N N . VAL A 1 278 ? 9.415 -6.571 -20.144 1.00 91.50 278 VAL A N 1
ATOM 2145 C CA . VAL A 1 278 ? 9.056 -5.327 -19.452 1.00 91.50 278 VAL A CA 1
ATOM 2146 C C . VAL A 1 278 ? 9.563 -5.362 -18.018 1.00 91.50 278 VAL A C 1
ATOM 2148 O O . VAL A 1 278 ? 9.153 -6.235 -17.249 1.00 91.50 278 VAL A O 1
ATOM 2151 N N . ALA A 1 279 ? 10.412 -4.397 -17.653 1.00 92.38 279 ALA A N 1
ATOM 2152 C CA . ALA A 1 279 ? 10.735 -4.096 -16.262 1.00 92.38 279 ALA A CA 1
ATOM 2153 C C . ALA A 1 279 ? 9.512 -3.468 -15.584 1.00 92.38 279 ALA A C 1
ATOM 2155 O O . ALA A 1 279 ? 9.023 -2.417 -16.003 1.00 92.38 279 ALA A O 1
ATOM 2156 N N . ASP A 1 280 ? 9.018 -4.137 -14.550 1.00 91.81 280 ASP A N 1
ATOM 2157 C CA . ASP A 1 280 ? 7.842 -3.746 -13.783 1.00 91.81 280 ASP A CA 1
ATOM 2158 C C . ASP A 1 280 ? 8.086 -2.447 -12.994 1.00 91.81 280 ASP A C 1
ATOM 2160 O O . ASP A 1 280 ? 9.157 -2.241 -12.415 1.00 91.81 280 ASP A O 1
ATOM 2164 N N . GLY A 1 281 ? 7.073 -1.578 -12.939 1.00 90.25 281 GLY A N 1
ATOM 2165 C CA . GLY A 1 281 ? 7.161 -0.269 -12.287 1.00 90.25 281 GLY A CA 1
ATOM 2166 C C . GLY A 1 281 ? 7.488 -0.337 -10.791 1.00 90.25 281 GLY A C 1
ATOM 2167 O O . GLY A 1 281 ? 8.070 0.606 -10.256 1.00 90.25 281 GLY A O 1
ATOM 2168 N N . GLN A 1 282 ? 7.216 -1.459 -10.114 1.00 90.00 282 GLN A N 1
ATOM 2169 C CA . GLN A 1 282 ? 7.597 -1.656 -8.708 1.00 90.00 282 GLN A CA 1
ATOM 2170 C C . GLN A 1 282 ? 9.118 -1.624 -8.486 1.00 90.00 282 GLN A C 1
ATOM 2172 O O . GLN A 1 282 ? 9.570 -1.319 -7.384 1.00 90.00 282 GLN A O 1
ATOM 2177 N N . LEU A 1 283 ? 9.921 -1.885 -9.524 1.00 87.44 283 LEU A N 1
ATOM 2178 C CA . LEU A 1 283 ? 11.384 -1.814 -9.452 1.00 87.44 283 LEU A CA 1
ATOM 2179 C C . LEU A 1 283 ? 11.913 -0.379 -9.327 1.00 87.44 283 LEU A C 1
ATOM 2181 O O . LEU A 1 283 ? 13.050 -0.188 -8.906 1.00 87.44 283 LEU A O 1
ATOM 2185 N N . SER A 1 284 ? 11.104 0.618 -9.695 1.00 80.69 284 SER A N 1
ATOM 2186 C CA . SER A 1 284 ? 11.476 2.039 -9.649 1.00 80.69 284 SER A CA 1
ATOM 2187 C C . SER A 1 284 ? 11.099 2.738 -8.333 1.00 80.69 284 SER A C 1
ATOM 2189 O O . SER A 1 284 ? 11.494 3.876 -8.099 1.00 80.69 284 SER A O 1
ATOM 2191 N N . MET A 1 285 ? 10.366 2.059 -7.441 1.00 70.38 285 MET A N 1
ATOM 2192 C CA . MET A 1 285 ? 9.758 2.636 -6.234 1.00 70.38 285 MET A CA 1
ATOM 2193 C C . MET A 1 285 ? 10.589 2.441 -4.952 1.00 70.38 285 MET A C 1
ATOM 2195 O O . MET A 1 285 ? 10.045 2.136 -3.888 1.00 70.38 285 MET A O 1
ATOM 2199 N N . ALA A 1 286 ? 11.913 2.617 -5.019 1.00 59.75 286 ALA A N 1
ATOM 2200 C CA . ALA A 1 286 ? 12.784 2.499 -3.848 1.00 59.75 286 ALA A CA 1
ATOM 2201 C C . ALA A 1 286 ? 12.339 3.458 -2.723 1.00 59.75 286 ALA A C 1
ATOM 2203 O O . ALA A 1 286 ? 12.580 4.659 -2.781 1.00 59.75 286 ALA A O 1
ATOM 2204 N N . GLY A 1 287 ? 11.673 2.931 -1.688 1.00 61.91 287 GLY A N 1
ATOM 2205 C CA . GLY A 1 287 ? 11.351 3.681 -0.469 1.00 61.91 287 GLY A CA 1
ATOM 2206 C C . GLY A 1 287 ? 9.915 4.195 -0.310 1.00 61.91 287 GLY A C 1
ATOM 2207 O O . GLY A 1 287 ? 9.654 4.882 0.680 1.00 61.91 287 GLY A O 1
ATOM 2208 N N . GLN A 1 288 ? 8.970 3.850 -1.196 1.00 75.56 288 GLN A N 1
ATOM 2209 C CA . GLN A 1 288 ? 7.540 4.120 -0.972 1.00 75.56 288 GLN A CA 1
ATOM 2210 C C . GLN A 1 288 ? 6.692 2.846 -0.961 1.00 75.56 288 GLN A C 1
ATOM 2212 O O . GLN A 1 288 ? 6.914 1.968 -1.790 1.00 75.56 288 GLN A O 1
ATOM 2217 N N . PRO A 1 289 ? 5.701 2.750 -0.055 1.00 83.38 289 PRO A N 1
ATOM 2218 C CA . PRO A 1 289 ? 4.766 1.644 -0.077 1.00 83.38 289 PRO A CA 1
ATOM 2219 C C . PRO A 1 289 ? 3.801 1.789 -1.251 1.00 83.38 289 PRO A C 1
ATOM 2221 O O . PRO A 1 289 ? 3.374 2.902 -1.569 1.00 83.38 289 PRO A O 1
ATOM 2224 N N . SER A 1 290 ? 3.418 0.669 -1.856 1.00 89.06 290 SER A N 1
ATOM 2225 C CA . SER A 1 290 ? 2.577 0.661 -3.058 1.00 89.06 290 SER A CA 1
ATOM 2226 C C . SER A 1 290 ? 1.281 -0.132 -2.896 1.00 89.06 290 SER A C 1
ATOM 2228 O O . SER A 1 290 ? 0.394 -0.018 -3.744 1.00 89.06 290 SER A O 1
ATOM 2230 N N . CYS A 1 291 ? 1.122 -0.909 -1.818 1.00 95.75 291 CYS A N 1
ATOM 2231 C CA . CYS A 1 291 ? -0.032 -1.788 -1.622 1.00 95.75 291 CYS A CA 1
ATOM 2232 C C . CYS A 1 291 ? -1.100 -1.194 -0.691 1.00 95.75 291 CYS A C 1
ATOM 2234 O O . CYS A 1 291 ? -0.888 -1.068 0.514 1.00 95.75 291 CYS A O 1
ATOM 2236 N N . PHE A 1 292 ? -2.301 -0.931 -1.215 1.00 97.25 292 PHE A N 1
ATOM 2237 C CA . PHE A 1 292 ? -3.450 -0.496 -0.413 1.00 97.25 292 PHE A CA 1
ATOM 2238 C C . PHE A 1 292 ? -4.640 -1.434 -0.596 1.00 97.25 292 PHE A C 1
ATOM 2240 O O . PHE A 1 292 ? -5.126 -1.656 -1.708 1.00 97.25 292 PHE A O 1
ATOM 2247 N N . VAL A 1 293 ? -5.150 -1.962 0.515 1.00 97.38 293 VAL A N 1
ATOM 2248 C CA . VAL A 1 293 ? -6.289 -2.881 0.525 1.00 97.38 293 VAL A CA 1
ATOM 2249 C C . VAL A 1 293 ? -7.508 -2.190 1.114 1.00 97.38 293 VAL A C 1
ATOM 2251 O O . VAL A 1 293 ? -7.461 -1.639 2.212 1.00 97.38 293 VAL A O 1
ATOM 2254 N N . PHE A 1 294 ? -8.633 -2.255 0.408 1.00 94.69 294 PHE A N 1
ATOM 2255 C CA . PHE A 1 294 ? -9.930 -1.884 0.953 1.00 94.69 294 PHE A CA 1
ATOM 2256 C C . PHE A 1 294 ? -10.557 -3.082 1.658 1.00 94.69 294 PHE A C 1
ATOM 2258 O O . PHE A 1 294 ? -10.585 -4.204 1.145 1.00 94.69 294 PHE A O 1
ATOM 2265 N N . LYS A 1 295 ? -11.076 -2.837 2.862 1.00 90.00 295 LYS A N 1
ATOM 2266 C CA . LYS A 1 295 ? -11.738 -3.842 3.682 1.00 90.00 295 LYS A CA 1
ATOM 2267 C C . LYS A 1 295 ? -12.846 -4.486 2.870 1.00 90.00 295 LYS A C 1
ATOM 2269 O O . LYS A 1 295 ? -13.743 -3.803 2.373 1.00 90.00 295 LYS A O 1
ATOM 2274 N N . ARG A 1 296 ? -12.809 -5.815 2.782 1.00 77.88 296 ARG A N 1
ATOM 2275 C CA . ARG A 1 296 ? -13.848 -6.561 2.079 1.00 77.88 296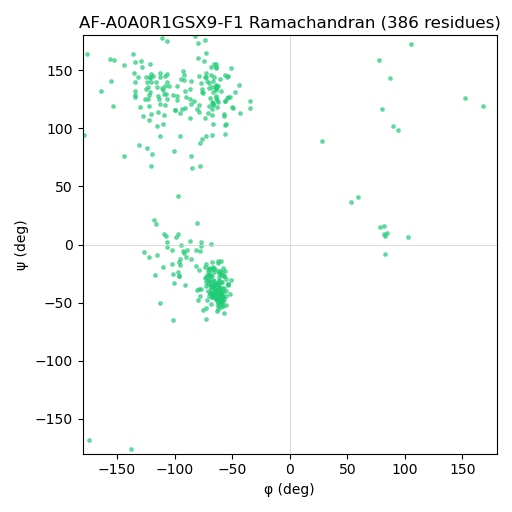 ARG A CA 1
ATOM 2276 C C . ARG A 1 296 ? -15.206 -6.221 2.670 1.00 77.88 296 ARG A C 1
ATOM 2278 O O . ARG A 1 296 ? -15.448 -6.437 3.861 1.00 77.88 296 ARG A O 1
ATOM 2285 N N . VAL A 1 297 ? -16.113 -5.750 1.823 1.00 59.47 297 VAL A N 1
ATOM 2286 C CA . VAL A 1 297 ? -17.531 -5.879 2.121 1.00 59.47 297 VAL A CA 1
ATOM 2287 C C . VAL A 1 297 ? -17.774 -7.370 2.037 1.00 59.47 297 VAL A C 1
ATOM 2289 O O . VAL A 1 297 ? -17.627 -7.963 0.968 1.00 59.47 297 VAL A O 1
ATOM 2292 N N . ALA A 1 298 ? -18.058 -8.006 3.174 1.00 47.22 298 ALA A N 1
ATOM 2293 C CA . ALA A 1 298 ? -18.567 -9.363 3.130 1.00 47.22 298 ALA A CA 1
ATOM 2294 C C . ALA A 1 298 ? -19.719 -9.339 2.120 1.00 47.22 298 ALA A C 1
ATOM 2296 O O . ALA A 1 298 ? -20.678 -8.586 2.315 1.00 47.22 298 ALA A O 1
ATOM 2297 N N . ALA A 1 299 ? -19.596 -10.092 1.017 1.00 42.62 299 ALA A N 1
ATOM 2298 C CA . ALA A 1 299 ? -20.739 -10.358 0.154 1.00 42.62 299 ALA A CA 1
ATOM 2299 C C . ALA A 1 299 ? -21.911 -10.691 1.085 1.00 42.62 299 ALA A C 1
ATOM 2301 O O . ALA A 1 299 ? -21.640 -11.376 2.081 1.00 42.62 299 ALA A O 1
ATOM 2302 N N . PRO A 1 300 ? -23.139 -10.175 0.848 1.00 37.00 300 PRO A N 1
ATOM 2303 C CA . PRO A 1 300 ? -24.269 -10.435 1.730 1.00 37.00 300 PRO A CA 1
ATOM 2304 C C . PRO A 1 300 ? -24.223 -11.908 2.080 1.00 37.00 300 PRO A C 1
ATOM 2306 O O . PRO A 1 300 ? -24.261 -12.760 1.189 1.00 37.00 300 PRO A O 1
ATOM 2309 N N . THR A 1 301 ? -23.962 -12.190 3.353 1.00 34.47 301 THR A N 1
ATOM 2310 C CA . THR A 1 301 ? -23.771 -13.552 3.798 1.00 34.47 301 THR A CA 1
ATOM 2311 C C . THR A 1 301 ? -25.132 -14.205 3.655 1.00 34.47 301 THR A C 1
ATOM 2313 O O . THR A 1 301 ? -25.956 -14.191 4.563 1.00 34.47 301 THR A O 1
ATOM 2316 N N . THR A 1 302 ? -25.374 -14.865 2.524 1.00 40.09 302 THR A N 1
ATOM 2317 C CA . THR A 1 302 ? -25.917 -16.207 2.663 1.00 40.09 302 THR A CA 1
ATOM 2318 C C . THR A 1 302 ? -24.986 -16.889 3.660 1.00 40.09 302 THR A C 1
ATOM 2320 O O . THR A 1 302 ? -23.774 -16.887 3.418 1.00 40.09 302 THR A O 1
ATOM 2323 N N . PRO A 1 303 ? -25.500 -17.319 4.827 1.00 38.72 303 PRO A N 1
ATOM 2324 C CA . PRO A 1 303 ? -24.673 -17.841 5.902 1.00 38.72 303 PRO A CA 1
ATOM 2325 C C . PRO A 1 303 ? -23.694 -18.844 5.313 1.00 38.72 303 PRO A C 1
ATOM 2327 O O . PRO A 1 303 ? -24.101 -19.677 4.499 1.00 38.72 303 PRO A O 1
ATOM 2330 N N . SER A 1 304 ? -22.416 -18.696 5.676 1.00 40.78 304 SER A N 1
ATOM 2331 C CA . SER A 1 304 ? -21.323 -19.575 5.273 1.00 40.78 304 SER A CA 1
ATOM 2332 C C . SER A 1 304 ? -21.848 -20.996 5.168 1.00 40.78 304 SER A C 1
ATOM 2334 O O . SER A 1 304 ? -22.365 -21.523 6.155 1.00 40.78 304 SER A O 1
ATOM 2336 N N . THR A 1 305 ? -21.799 -21.576 3.968 1.00 46.16 305 THR A N 1
ATOM 2337 C CA . THR A 1 305 ? -22.296 -22.926 3.723 1.00 46.16 305 THR A CA 1
ATOM 2338 C C . THR A 1 305 ? -21.590 -23.858 4.687 1.00 46.16 305 THR A C 1
ATOM 2340 O O . THR A 1 305 ? -20.416 -24.184 4.508 1.00 46.16 305 THR A O 1
ATOM 2343 N N . VAL A 1 306 ? -22.304 -24.260 5.734 1.00 57.53 306 VAL A N 1
ATOM 2344 C CA . VAL A 1 306 ? -21.923 -25.394 6.551 1.00 57.53 306 VAL A CA 1
ATOM 2345 C C . VAL A 1 306 ? -21.830 -26.558 5.568 1.00 57.53 306 VAL A C 1
ATOM 2347 O O . VAL A 1 306 ? -22.820 -26.924 4.934 1.00 57.53 306 VAL A O 1
ATOM 2350 N N . SER A 1 307 ? -20.624 -27.068 5.335 1.00 72.94 307 SER A N 1
ATOM 2351 C CA . SER A 1 307 ? -20.465 -28.259 4.514 1.00 72.94 307 SER A CA 1
ATOM 2352 C C . SER A 1 307 ? -20.972 -29.459 5.305 1.00 72.94 307 SER A C 1
ATOM 2354 O O . SER A 1 307 ? -20.809 -29.555 6.524 1.00 72.94 307 SER A O 1
ATOM 2356 N N . SER A 1 308 ? -21.644 -30.366 4.613 1.00 82.81 308 SER A N 1
ATOM 2357 C CA . SER A 1 308 ? -22.035 -31.652 5.173 1.00 82.81 308 SER A CA 1
ATOM 2358 C C . SER A 1 308 ? -20.810 -32.491 5.521 1.00 82.81 308 SER A C 1
ATOM 2360 O O . SER A 1 308 ? -19.757 -32.404 4.884 1.00 82.81 308 SER A O 1
ATOM 2362 N N . LYS A 1 309 ? -20.969 -33.358 6.518 1.00 88.88 309 LYS A N 1
ATOM 2363 C CA . LYS A 1 309 ? -20.053 -34.464 6.774 1.00 88.88 309 LYS A CA 1
ATOM 2364 C C . LYS A 1 309 ? -20.551 -35.720 6.051 1.00 88.88 309 LYS A C 1
ATOM 2366 O O . LYS A 1 309 ? -21.757 -35.872 5.849 1.00 88.88 309 LYS A O 1
ATOM 2371 N N . PRO A 1 310 ? -19.641 -36.607 5.619 1.00 85.88 310 PRO A N 1
ATOM 2372 C CA . PRO A 1 310 ? -20.027 -37.851 4.974 1.00 85.88 310 PRO A CA 1
ATOM 2373 C C . PRO A 1 310 ? -20.816 -38.775 5.913 1.00 85.88 310 PRO A C 1
ATOM 2375 O O . PRO A 1 310 ? -20.648 -38.741 7.134 1.00 85.88 310 PRO A O 1
ATOM 2378 N N . VAL A 1 311 ? -21.629 -39.650 5.319 1.00 89.38 311 VAL A N 1
ATOM 2379 C CA . VAL A 1 311 ? -22.286 -40.761 6.021 1.00 89.38 311 VAL A CA 1
ATOM 2380 C C . VAL A 1 311 ? -21.459 -42.024 5.786 1.00 89.38 311 VAL A C 1
ATOM 2382 O O . VAL A 1 311 ? -21.208 -42.397 4.638 1.00 89.38 311 VAL A O 1
ATOM 2385 N N . THR A 1 312 ? -21.033 -42.685 6.859 1.00 90.19 312 THR A N 1
ATOM 2386 C CA . THR A 1 312 ? -20.230 -43.916 6.801 1.00 90.19 312 THR A CA 1
ATOM 2387 C C . THR A 1 312 ? -21.120 -45.140 6.981 1.00 90.19 312 THR A C 1
ATOM 2389 O O . THR A 1 312 ? -21.864 -45.237 7.951 1.00 90.19 312 THR A O 1
ATOM 2392 N N . ILE A 1 313 ? -21.028 -46.101 6.069 1.00 92.75 313 ILE A N 1
ATOM 2393 C CA . ILE A 1 313 ? -21.749 -47.372 6.112 1.00 92.75 313 ILE A CA 1
ATOM 2394 C C . ILE A 1 313 ? -20.763 -48.477 6.476 1.00 92.75 313 ILE A C 1
ATOM 2396 O O . ILE A 1 313 ? -19.762 -48.663 5.782 1.00 92.75 313 ILE A O 1
ATOM 2400 N N . ARG A 1 314 ? -21.072 -49.231 7.529 1.00 86.75 314 ARG A N 1
ATOM 2401 C CA . ARG A 1 314 ? -20.274 -50.355 8.027 1.00 86.75 314 ARG A CA 1
ATOM 2402 C C . ARG A 1 314 ? -20.996 -51.678 7.833 1.00 86.75 314 ARG A C 1
ATOM 2404 O O . ARG A 1 314 ? -22.209 -51.758 8.027 1.00 86.75 314 ARG A O 1
ATOM 2411 N N . TYR A 1 315 ? -20.232 -52.725 7.536 1.00 87.56 315 TYR A N 1
ATOM 2412 C CA . TYR A 1 315 ? -20.728 -54.097 7.409 1.00 87.56 315 TYR A CA 1
ATOM 2413 C C . TYR A 1 315 ? -19.971 -54.989 8.388 1.00 87.56 315 TYR A C 1
ATOM 2415 O O . TYR A 1 315 ? -18.786 -55.261 8.182 1.00 87.56 315 TYR A O 1
ATOM 2423 N N . VAL A 1 316 ? -20.629 -55.421 9.461 1.00 83.00 316 VAL A N 1
ATOM 2424 C CA . VAL A 1 316 ? -19.988 -56.140 10.574 1.00 83.00 316 VAL A CA 1
ATOM 2425 C C . VAL A 1 316 ? -20.725 -57.431 10.916 1.00 83.00 316 VAL A C 1
ATOM 2427 O O . VAL A 1 316 ? -21.907 -57.565 10.608 1.00 83.00 316 VAL A O 1
ATOM 2430 N N . ASP A 1 317 ? -20.055 -58.380 11.561 1.00 85.88 317 ASP A N 1
ATOM 2431 C CA . ASP A 1 317 ? -20.724 -59.520 12.192 1.00 85.88 317 ASP A CA 1
ATOM 2432 C C . ASP A 1 317 ? -21.276 -59.178 13.589 1.00 85.88 317 ASP A C 1
ATOM 2434 O O . ASP A 1 317 ? -21.148 -58.053 14.081 1.00 85.88 317 ASP A O 1
ATOM 2438 N N . GLU A 1 318 ? -21.909 -60.154 14.244 1.00 88.81 318 GLU A N 1
ATOM 2439 C CA . GLU A 1 318 ? -22.464 -60.019 15.599 1.00 88.81 318 GLU A CA 1
ATOM 2440 C C . GLU A 1 318 ? -21.406 -59.717 16.677 1.00 88.81 318 GLU A C 1
ATOM 2442 O O . GLU A 1 318 ? -21.755 -59.278 17.773 1.00 88.81 318 GLU A O 1
ATOM 2447 N N . GLN A 1 319 ? -20.119 -59.927 16.382 1.00 85.38 319 GLN A N 1
ATOM 2448 C CA . GLN A 1 319 ? -18.993 -59.600 17.258 1.00 85.38 319 GLN A CA 1
ATOM 2449 C C . GLN A 1 319 ? -18.393 -58.218 16.941 1.00 85.38 319 GLN A C 1
ATOM 2451 O O . GLN A 1 319 ? -17.466 -57.780 17.622 1.00 85.38 319 GLN A O 1
ATOM 2456 N N . GLY A 1 320 ? -18.930 -57.509 15.942 1.00 80.94 320 GLY A N 1
ATOM 2457 C CA . GLY A 1 320 ? -18.448 -56.201 15.501 1.00 80.94 320 GLY A CA 1
ATOM 2458 C C . GLY A 1 320 ? -17.242 -56.267 14.561 1.00 80.94 320 GLY A C 1
ATOM 2459 O O . GLY A 1 320 ? -16.663 -55.225 14.249 1.00 80.94 320 GLY A O 1
ATOM 2460 N N . GLN A 1 321 ? -16.855 -57.456 14.090 1.00 83.62 321 GLN A N 1
ATOM 2461 C CA . GLN A 1 321 ? -15.760 -57.617 13.139 1.00 83.62 321 GLN A CA 1
ATOM 2462 C C . GLN A 1 321 ? -16.223 -57.209 11.737 1.00 83.62 321 GLN A C 1
ATOM 2464 O O . GLN A 1 321 ? -17.263 -57.653 11.255 1.00 83.62 321 GLN A O 1
ATOM 2469 N N . SER A 1 322 ? -15.434 -56.371 11.060 1.00 85.69 322 SER A N 1
ATOM 2470 C CA . SER A 1 322 ? -15.728 -55.928 9.693 1.00 85.69 322 SER A CA 1
ATOM 2471 C C . SER A 1 322 ? -15.700 -57.104 8.709 1.00 85.69 322 SER A C 1
ATOM 2473 O O . SER A 1 322 ? -14.710 -57.836 8.631 1.00 85.69 322 SER A O 1
ATOM 2475 N N . LEU A 1 323 ? -16.793 -57.265 7.958 1.00 83.88 323 LEU A N 1
ATOM 2476 C CA . LEU A 1 323 ? -16.979 -58.273 6.908 1.00 83.88 323 LEU A CA 1
ATOM 2477 C C . LEU A 1 323 ? -16.669 -57.722 5.508 1.00 83.88 323 LEU A C 1
ATOM 2479 O O . LEU A 1 323 ? -16.306 -58.475 4.600 1.00 83.88 323 LEU A O 1
ATOM 2483 N N . LYS A 1 324 ? -16.833 -56.407 5.318 1.00 84.69 324 LYS A N 1
ATOM 2484 C CA . LYS A 1 324 ? -16.529 -55.663 4.088 1.00 84.69 324 LYS A CA 1
ATOM 2485 C C . LYS A 1 324 ? -15.980 -54.275 4.436 1.00 84.69 324 LYS A C 1
ATOM 2487 O O . LYS A 1 324 ? -16.332 -53.755 5.495 1.00 84.69 324 LYS A O 1
ATOM 2492 N N . PRO A 1 325 ? -15.176 -53.660 3.546 1.00 80.00 325 PRO A N 1
ATOM 2493 C CA . PRO A 1 325 ? -14.735 -52.280 3.718 1.00 80.00 325 PRO A CA 1
ATOM 2494 C C . PRO A 1 325 ? -15.910 -51.316 3.906 1.00 80.00 325 PRO A C 1
ATOM 2496 O O . PRO A 1 325 ? -16.957 -51.482 3.273 1.00 80.00 325 PRO A O 1
ATOM 2499 N N . ASP A 1 326 ? -15.707 -50.299 4.741 1.00 87.31 326 ASP A N 1
ATOM 2500 C CA . ASP A 1 326 ? -16.683 -49.233 4.949 1.00 87.31 326 ASP A CA 1
ATOM 2501 C C . ASP A 1 326 ? -16.951 -48.487 3.630 1.00 87.31 326 ASP A C 1
ATOM 2503 O O . ASP A 1 326 ? -16.045 -48.253 2.824 1.00 87.31 326 ASP A O 1
ATOM 2507 N N . LYS A 1 327 ? -18.208 -48.097 3.408 1.00 81.31 327 LYS A N 1
ATOM 2508 C CA . LYS A 1 327 ? -18.623 -47.284 2.257 1.00 81.31 327 LYS A CA 1
ATOM 2509 C C . LYS A 1 327 ? -18.977 -45.883 2.729 1.00 81.31 327 LYS A C 1
ATOM 2511 O O . LYS A 1 327 ? -19.694 -45.722 3.707 1.00 81.31 327 LYS A O 1
ATOM 2516 N N . THR A 1 328 ? -18.534 -44.869 2.001 1.00 86.19 328 THR A N 1
ATOM 2517 C CA . THR A 1 328 ? -18.847 -43.473 2.312 1.00 86.19 328 THR A CA 1
ATOM 2518 C C . THR A 1 328 ? -19.847 -42.920 1.307 1.00 86.19 328 THR A C 1
ATOM 2520 O O . THR A 1 328 ? -19.640 -43.036 0.100 1.00 86.19 328 THR A O 1
ATOM 2523 N N . LEU A 1 329 ? -20.922 -42.307 1.799 1.00 79.88 329 LEU A N 1
ATOM 2524 C CA . LEU A 1 329 ? -21.809 -41.475 0.994 1.00 79.88 329 LEU A CA 1
ATOM 2525 C C . LEU A 1 329 ? -21.431 -40.006 1.198 1.00 79.88 329 LEU A C 1
ATOM 2527 O O . LEU A 1 329 ? -21.201 -39.566 2.328 1.00 79.88 329 LEU A O 1
ATOM 2531 N N . THR A 1 330 ? -21.380 -39.250 0.107 1.00 79.00 330 THR A N 1
ATOM 2532 C CA . THR A 1 330 ? -21.152 -37.803 0.108 1.00 79.00 330 THR A CA 1
ATOM 2533 C C . THR A 1 330 ? -22.283 -37.114 -0.646 1.00 79.00 330 THR A C 1
ATOM 2535 O O . THR A 1 330 ? -22.809 -37.632 -1.627 1.00 79.00 330 THR A O 1
ATOM 2538 N N . GLY A 1 331 ? -22.670 -35.935 -0.178 1.00 74.25 331 GLY A N 1
ATOM 2539 C CA . GLY A 1 331 ? -23.705 -35.113 -0.795 1.00 74.25 331 GLY A CA 1
ATOM 2540 C C . GLY A 1 331 ? -23.823 -33.790 -0.059 1.00 74.25 331 GLY A C 1
ATOM 2541 O O . GLY A 1 331 ? -23.277 -33.655 1.032 1.00 74.25 331 GLY A O 1
ATOM 2542 N N . SER A 1 332 ? -24.474 -32.796 -0.658 1.00 76.94 332 SER A N 1
ATOM 2543 C CA . SER A 1 332 ? -24.612 -31.448 -0.086 1.00 76.94 332 SER A CA 1
ATOM 2544 C C . SER A 1 332 ? -25.412 -31.447 1.225 1.00 76.94 332 SER A C 1
ATOM 2546 O O . SER A 1 332 ? -26.283 -32.291 1.414 1.00 76.94 332 SER A O 1
ATOM 2548 N N . LEU A 1 333 ? -25.164 -30.485 2.125 1.00 82.19 333 LEU A N 1
ATOM 2549 C CA . LEU A 1 333 ? -25.933 -30.335 3.369 1.00 82.19 333 LEU A CA 1
ATOM 2550 C C . LEU A 1 333 ? -27.441 -30.245 3.077 1.00 82.19 333 LEU A C 1
ATOM 2552 O O . LEU A 1 333 ? -27.873 -29.427 2.269 1.00 82.19 333 LEU A O 1
ATOM 2556 N N . GLY A 1 334 ? -28.236 -31.091 3.731 1.00 79.69 334 GLY A N 1
ATOM 2557 C CA . GLY A 1 334 ? -29.684 -31.178 3.532 1.00 79.69 334 GLY A CA 1
ATOM 2558 C C . GLY A 1 334 ? -30.133 -32.028 2.335 1.00 79.69 334 GLY A C 1
ATOM 2559 O O . GLY A 1 334 ? -31.334 -32.296 2.217 1.00 79.69 334 GLY A O 1
ATOM 2560 N N . ALA A 1 335 ? -29.211 -32.481 1.476 1.00 84.38 335 ALA A N 1
ATOM 2561 C CA . ALA A 1 335 ? -29.525 -33.444 0.424 1.00 84.38 335 ALA A CA 1
ATOM 2562 C C . ALA A 1 335 ? -29.856 -34.807 1.037 1.00 84.38 335 ALA A C 1
ATOM 2564 O O . ALA A 1 335 ? -29.293 -35.184 2.069 1.00 84.38 335 ALA A O 1
ATOM 2565 N N . ASP A 1 336 ? -30.775 -35.526 0.403 1.00 86.69 336 ASP A N 1
ATOM 2566 C CA . ASP A 1 336 ? -31.167 -36.858 0.843 1.00 86.69 336 ASP A CA 1
ATOM 2567 C C . ASP A 1 336 ? -30.077 -37.883 0.516 1.00 86.69 336 ASP A C 1
ATOM 2569 O O . ASP A 1 336 ? -29.414 -37.812 -0.521 1.00 86.69 336 ASP A O 1
ATOM 2573 N N . TYR A 1 337 ? -29.906 -38.851 1.406 1.00 86.69 337 TYR A N 1
ATOM 2574 C CA . TYR A 1 337 ? -29.163 -40.071 1.149 1.00 86.69 337 TYR A CA 1
ATOM 2575 C C . TYR A 1 337 ? -30.066 -41.280 1.360 1.00 86.69 337 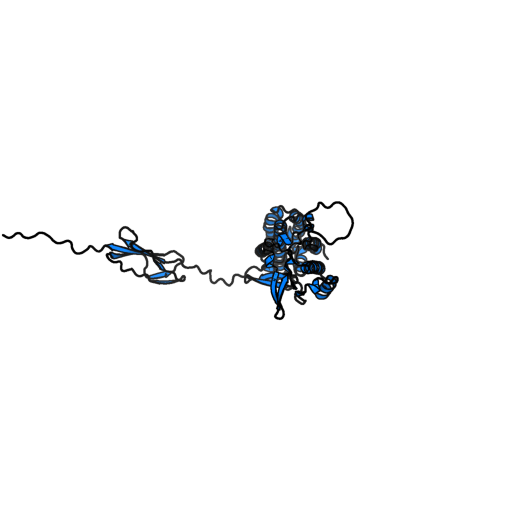TYR A C 1
ATOM 2577 O O . TYR A 1 337 ? -31.018 -41.251 2.143 1.00 86.69 337 TYR A O 1
ATOM 2585 N N . GLN A 1 338 ? -29.699 -42.363 0.687 1.00 90.19 338 GLN A N 1
ATOM 2586 C CA . GLN A 1 338 ? -30.252 -43.688 0.892 1.00 90.19 338 GLN A CA 1
ATOM 2587 C C . GLN A 1 338 ? -29.092 -44.682 0.934 1.00 90.19 338 GLN A C 1
ATOM 2589 O O . GLN A 1 338 ? -28.230 -44.691 0.052 1.00 90.19 338 GLN A O 1
ATOM 2594 N N . ALA A 1 339 ? -29.051 -45.479 1.991 1.00 85.38 339 ALA A N 1
ATOM 2595 C CA . ALA A 1 339 ? -28.151 -46.603 2.152 1.00 85.38 339 ALA A CA 1
ATOM 2596 C C . ALA A 1 339 ? -28.936 -47.902 1.984 1.00 85.38 339 ALA A C 1
ATOM 2598 O O . ALA A 1 339 ? -30.108 -47.984 2.346 1.00 85.38 339 ALA A O 1
ATOM 2599 N N . GLU A 1 340 ? -28.269 -48.909 1.434 1.00 82.94 340 GLU A N 1
ATOM 2600 C CA . GLU A 1 340 ? -28.821 -50.248 1.278 1.00 82.94 340 GLU A CA 1
ATOM 2601 C C . GLU A 1 340 ? -27.800 -51.271 1.792 1.00 82.94 340 GLU A C 1
ATOM 2603 O O . GLU A 1 340 ? -26.586 -51.065 1.623 1.00 82.94 340 GLU A O 1
ATOM 2608 N N . PRO A 1 341 ? -28.260 -52.369 2.419 1.00 86.44 341 PRO A N 1
ATOM 2609 C CA . PRO A 1 341 ? -27.385 -53.454 2.833 1.00 86.44 341 PRO A CA 1
ATOM 2610 C C . PRO A 1 341 ? -26.764 -54.151 1.620 1.00 86.44 341 PRO A C 1
ATOM 2612 O O . PRO A 1 341 ? -27.318 -54.162 0.522 1.00 86.44 341 PRO A O 1
ATOM 2615 N N . LEU A 1 342 ? -25.611 -54.786 1.832 1.00 85.38 342 LEU A N 1
ATOM 2616 C CA . LEU A 1 342 ? -24.983 -55.632 0.824 1.00 85.38 342 LEU A CA 1
ATOM 2617 C C . LEU A 1 342 ? -25.397 -57.085 1.030 1.00 85.38 342 LEU A C 1
ATOM 2619 O O . LEU A 1 342 ? -25.425 -57.583 2.154 1.00 85.38 342 LEU A O 1
ATOM 2623 N N . GLU A 1 343 ? -25.603 -57.807 -0.065 1.00 89.38 343 GLU A N 1
ATOM 2624 C CA . GLU A 1 343 ? -25.626 -59.264 -0.012 1.00 89.38 343 GLU A CA 1
ATOM 2625 C C . GLU A 1 343 ? -24.201 -59.784 0.229 1.00 89.38 343 GLU A C 1
ATOM 2627 O O . GLU A 1 343 ? -23.300 -59.637 -0.603 1.00 89.38 343 GLU A O 1
ATOM 2632 N N . ILE A 1 344 ? -23.976 -60.383 1.400 1.00 84.94 344 ILE A N 1
ATOM 2633 C CA . ILE A 1 344 ? -22.687 -60.964 1.782 1.00 84.94 344 ILE A CA 1
ATOM 2634 C C . ILE A 1 344 ? -22.831 -62.486 1.776 1.00 84.94 344 ILE A C 1
ATOM 2636 O O . ILE A 1 344 ? -23.513 -63.061 2.619 1.00 84.94 344 ILE A O 1
ATOM 2640 N N . SER A 1 345 ? -22.168 -63.156 0.828 1.00 84.56 345 SER A N 1
ATOM 2641 C CA . SER A 1 345 ? -22.214 -64.619 0.706 1.00 84.56 345 SER A CA 1
ATOM 2642 C C . SER A 1 345 ? -21.879 -65.314 2.031 1.00 84.56 345 SER A C 1
ATOM 2644 O O . SER A 1 345 ? -20.826 -65.069 2.620 1.00 84.56 345 SER A O 1
ATOM 2646 N N . GLY A 1 346 ? -22.757 -66.219 2.470 1.00 85.38 346 GLY A N 1
ATOM 2647 C CA . GLY A 1 346 ? -22.608 -66.966 3.723 1.00 85.38 346 GLY A CA 1
ATOM 2648 C C . GLY A 1 346 ? -23.070 -66.219 4.978 1.00 85.38 346 GLY A C 1
ATOM 2649 O O . GLY A 1 346 ? -22.878 -66.735 6.076 1.00 85.38 346 GLY A O 1
ATOM 2650 N N . TYR A 1 347 ? -23.687 -65.044 4.839 1.00 84.88 347 TYR A N 1
ATOM 2651 C CA . TYR A 1 347 ? -24.185 -64.223 5.940 1.00 84.88 347 TYR A CA 1
ATOM 2652 C C . TYR A 1 347 ? -25.602 -63.698 5.647 1.00 84.88 347 TYR A C 1
ATOM 2654 O O . TYR A 1 347 ? -25.900 -63.288 4.531 1.00 84.88 347 TYR A O 1
ATOM 2662 N N . ASN A 1 348 ? -26.468 -63.678 6.663 1.00 82.12 348 ASN A N 1
ATOM 2663 C CA . ASN A 1 348 ? -27.791 -63.053 6.625 1.00 82.12 348 ASN A CA 1
ATOM 2664 C C . ASN A 1 348 ? -27.761 -61.739 7.410 1.00 82.12 348 ASN A C 1
ATOM 2666 O O . ASN A 1 348 ? -27.223 -61.701 8.517 1.00 82.12 348 ASN A O 1
ATOM 2670 N N . LEU A 1 349 ? -28.365 -60.674 6.876 1.00 88.31 349 LEU A N 1
ATOM 2671 C CA . LEU A 1 349 ? -28.563 -59.431 7.625 1.00 88.31 349 LEU A CA 1
ATOM 2672 C C . LEU A 1 349 ? -29.494 -59.699 8.815 1.00 88.31 349 LEU A C 1
ATOM 2674 O O . LEU A 1 349 ? -30.580 -60.245 8.635 1.00 88.31 349 LEU A O 1
ATOM 2678 N N . VAL A 1 350 ? -29.078 -59.307 10.020 1.00 87.62 350 VAL A N 1
ATOM 2679 C CA . VAL A 1 350 ? -29.874 -59.498 11.247 1.00 87.62 350 VAL A CA 1
ATOM 2680 C C . VAL A 1 350 ? -30.278 -58.193 11.914 1.00 87.62 350 VAL A C 1
ATOM 2682 O O . VAL A 1 350 ? -31.284 -58.160 12.621 1.00 87.62 350 VAL A O 1
ATOM 2685 N N . LYS A 1 351 ? -29.516 -57.113 11.712 1.00 82.94 351 LYS A N 1
ATOM 2686 C CA . LYS A 1 351 ? -29.806 -55.820 12.333 1.00 82.94 351 LYS A CA 1
ATOM 2687 C C . LYS A 1 351 ? -29.227 -54.666 11.524 1.00 82.94 351 LYS A C 1
ATOM 2689 O O . LYS A 1 351 ? -28.078 -54.725 11.097 1.00 82.94 351 LYS A O 1
ATOM 2694 N N . THR A 1 352 ? -29.991 -53.586 11.433 1.00 90.81 352 THR A N 1
ATOM 2695 C CA . THR A 1 352 ? -29.515 -52.278 10.975 1.00 90.81 352 THR A CA 1
ATOM 2696 C C . THR A 1 352 ? -29.506 -51.311 12.157 1.00 90.81 352 THR A C 1
ATOM 2698 O O . THR A 1 352 ? -30.444 -51.290 12.953 1.00 90.81 352 THR A O 1
ATOM 2701 N N . THR A 1 353 ? -28.426 -50.547 12.318 1.00 83.62 353 THR A N 1
ATOM 2702 C CA . THR A 1 353 ? -28.294 -49.498 13.342 1.00 83.62 353 THR A CA 1
ATOM 2703 C C . THR A 1 353 ? -27.920 -48.182 12.669 1.00 83.62 353 THR A C 1
ATOM 2705 O O . THR A 1 353 ? -26.916 -48.133 11.964 1.00 83.62 353 THR A O 1
ATOM 2708 N N . GLY A 1 354 ? -28.699 -47.127 12.909 1.00 89.88 354 GLY A N 1
ATOM 2709 C CA . GLY A 1 354 ? -28.623 -45.858 12.177 1.00 89.88 354 GLY A CA 1
ATOM 2710 C C . GLY A 1 354 ? -29.795 -45.697 11.204 1.00 89.88 354 GLY A C 1
ATOM 2711 O O . GLY A 1 354 ? -30.579 -46.625 11.021 1.00 89.88 354 GLY A O 1
ATOM 2712 N N . GLU A 1 355 ? -29.916 -44.518 10.599 1.00 89.56 355 GLU A N 1
ATOM 2713 C CA . GLU A 1 355 ? -31.005 -44.185 9.672 1.00 89.56 355 GLU A CA 1
ATOM 2714 C C . GLU A 1 355 ? -30.594 -44.533 8.235 1.00 89.56 355 GLU A C 1
ATOM 2716 O O . GLU A 1 355 ? -29.635 -43.965 7.724 1.00 89.56 355 GLU A O 1
ATOM 2721 N N . GLU A 1 356 ? -31.291 -45.462 7.571 1.00 89.25 356 GLU A N 1
ATOM 2722 C CA . GLU A 1 356 ? -30.971 -45.868 6.185 1.00 89.25 356 GLU A CA 1
ATOM 2723 C C . GLU A 1 356 ? -31.327 -44.795 5.154 1.00 89.25 356 GLU A C 1
ATOM 2725 O O . GLU A 1 356 ? -30.704 -44.704 4.098 1.00 89.25 356 GLU A O 1
ATOM 2730 N N . THR A 1 357 ? -32.301 -43.951 5.479 1.00 87.00 357 THR A N 1
ATOM 2731 C CA . THR A 1 357 ? -32.676 -42.778 4.694 1.00 87.00 357 THR A CA 1
ATOM 2732 C C . THR A 1 357 ? -32.630 -41.554 5.580 1.00 87.00 357 THR A C 1
ATOM 2734 O O . THR A 1 357 ? -33.175 -41.560 6.683 1.00 87.00 357 THR A O 1
ATOM 2737 N N . GLY A 1 358 ? -32.034 -40.479 5.093 1.00 86.38 358 GLY A N 1
ATOM 2738 C CA . GLY A 1 358 ? -31.947 -39.248 5.857 1.00 86.38 358 GLY A CA 1
ATOM 2739 C C . GLY A 1 358 ? -31.336 -38.135 5.035 1.00 86.38 358 GLY A C 1
ATOM 2740 O O . GLY A 1 358 ? -31.176 -38.256 3.826 1.00 86.38 358 GLY A O 1
ATOM 2741 N N . LYS A 1 359 ? -30.977 -37.042 5.702 1.00 84.94 359 LYS A N 1
ATOM 2742 C CA . LYS A 1 359 ? -30.289 -35.915 5.072 1.00 84.94 359 LYS A CA 1
ATOM 2743 C C . LYS A 1 359 ? -28.845 -35.851 5.529 1.00 84.94 359 LYS A C 1
ATOM 2745 O O . LYS A 1 359 ? -28.562 -36.135 6.694 1.00 84.94 359 LYS A O 1
ATOM 2750 N N . PHE A 1 360 ? -27.951 -35.437 4.637 1.00 84.38 360 PHE A N 1
ATOM 2751 C CA . PHE A 1 360 ? -26.584 -35.097 5.012 1.00 84.38 360 PHE A CA 1
ATOM 2752 C C . PHE A 1 360 ? -26.598 -33.918 5.982 1.00 84.38 360 PHE A C 1
ATOM 2754 O O . PHE A 1 360 ? -27.118 -32.846 5.664 1.00 84.38 360 PHE A O 1
ATOM 2761 N N . THR A 1 361 ? -26.022 -34.113 7.163 1.00 87.25 361 THR A N 1
ATOM 2762 C CA . THR A 1 361 ? -25.910 -33.077 8.193 1.00 87.25 361 THR A CA 1
ATOM 2763 C C . THR A 1 361 ? -24.478 -32.560 8.297 1.00 87.25 361 THR A C 1
ATOM 2765 O O . THR A 1 361 ? -23.562 -33.051 7.642 1.00 87.25 361 THR A O 1
ATOM 2768 N N . SER A 1 362 ? -24.270 -31.544 9.129 1.00 84.12 362 SER A N 1
ATOM 2769 C CA . SER A 1 362 ? -22.943 -31.020 9.463 1.00 84.12 362 SER A CA 1
ATOM 2770 C C . SER A 1 362 ? -22.181 -31.891 10.467 1.00 84.12 362 SER A C 1
ATOM 2772 O O . SER A 1 362 ? -21.056 -31.562 10.841 1.00 84.12 362 SER A O 1
ATOM 2774 N N . SER A 1 363 ? -22.801 -32.975 10.931 1.00 83.81 363 SER A N 1
ATOM 2775 C CA . SER A 1 363 ? -22.245 -33.941 11.870 1.00 83.81 363 SER A CA 1
ATOM 2776 C C . SER A 1 363 ? -22.042 -35.277 11.166 1.00 83.81 363 SER A C 1
ATOM 2778 O O . SER A 1 363 ? -22.791 -35.636 10.261 1.00 83.81 363 SER A O 1
ATOM 2780 N N . GLU A 1 364 ? -21.011 -36.016 11.565 1.00 85.62 364 GLU A N 1
ATOM 2781 C CA . GLU A 1 364 ? -20.760 -37.349 11.019 1.00 85.62 364 GLU A CA 1
ATOM 2782 C C . GLU A 1 364 ? -21.909 -38.294 11.376 1.00 85.62 364 GLU A C 1
ATOM 2784 O O . GLU A 1 364 ? -22.406 -38.308 12.503 1.00 85.62 364 GLU A O 1
ATOM 2789 N N . GLN A 1 365 ? -22.335 -39.086 10.398 1.00 92.62 365 GLN A N 1
ATOM 2790 C CA . GLN A 1 365 ? -23.423 -40.049 10.536 1.00 92.62 365 GLN A CA 1
ATOM 2791 C C . GLN A 1 365 ? -22.885 -41.439 10.208 1.00 92.62 365 GLN A C 1
ATOM 2793 O O . GLN A 1 365 ? -22.015 -41.592 9.349 1.00 92.62 365 GLN A O 1
ATOM 2798 N N . THR A 1 366 ? -23.366 -42.466 10.905 1.00 89.38 366 THR A N 1
ATOM 2799 C CA . THR A 1 366 ? -22.930 -43.849 10.682 1.00 89.38 366 THR A CA 1
ATOM 2800 C C . THR A 1 366 ? -24.123 -44.789 10.634 1.00 89.38 366 THR A C 1
ATOM 2802 O O . THR A 1 366 ? -24.974 -44.759 11.520 1.00 89.38 366 THR A O 1
ATOM 2805 N N . ILE A 1 367 ? -24.145 -45.643 9.613 1.00 92.56 367 ILE A N 1
ATOM 2806 C CA . ILE A 1 367 ? -25.111 -46.724 9.428 1.00 92.56 367 ILE A CA 1
ATOM 2807 C C . ILE A 1 367 ? -24.331 -48.028 9.522 1.00 92.56 367 ILE A C 1
ATOM 2809 O O . ILE A 1 367 ? -23.306 -48.197 8.870 1.00 92.56 367 ILE A O 1
ATOM 2813 N N . THR A 1 368 ? -24.776 -48.949 10.363 1.00 88.25 368 THR A N 1
ATOM 2814 C CA . THR A 1 368 ? -24.122 -50.244 10.554 1.00 88.25 368 THR A CA 1
ATOM 2815 C C . THR A 1 368 ? -25.099 -51.363 10.250 1.00 88.25 368 THR A C 1
ATOM 2817 O O . THR A 1 368 ? -26.117 -51.506 10.926 1.00 88.25 368 THR A O 1
ATOM 2820 N N . TYR A 1 369 ? -24.748 -52.172 9.257 1.00 86.94 369 TYR A N 1
ATOM 2821 C CA . TYR A 1 369 ? -25.406 -53.427 8.937 1.00 86.94 369 TYR A CA 1
ATOM 2822 C C . TYR A 1 369 ? -24.681 -54.570 9.649 1.00 86.94 369 TYR A C 1
ATOM 2824 O O . TYR A 1 369 ? -23.504 -54.830 9.386 1.00 86.94 369 TYR A O 1
ATOM 2832 N N . THR A 1 370 ? -25.382 -55.238 10.559 1.00 85.94 370 THR A N 1
ATOM 2833 C CA . THR A 1 370 ? -24.886 -56.390 11.313 1.00 85.94 370 THR A CA 1
ATOM 2834 C C . THR A 1 370 ? -25.430 -57.678 10.710 1.00 85.94 370 THR A C 1
ATOM 2836 O O . THR A 1 370 ? -26.644 -57.820 10.531 1.00 85.94 370 THR A O 1
ATOM 2839 N N . TYR A 1 371 ? -24.540 -58.629 10.435 1.00 87.69 371 TYR A N 1
ATOM 2840 C CA . TYR A 1 371 ? -24.861 -59.895 9.787 1.00 87.69 371 TYR A CA 1
ATOM 2841 C C . TYR A 1 371 ? -24.532 -61.101 10.676 1.00 87.69 371 TYR A C 1
ATOM 2843 O O . TYR A 1 371 ? -23.523 -61.118 11.377 1.00 87.69 371 TYR A O 1
ATOM 2851 N N . CYS A 1 372 ? -25.351 -62.148 10.594 1.00 87.19 372 CYS A N 1
ATOM 2852 C CA . CYS A 1 372 ? -25.107 -63.446 11.220 1.00 87.19 372 CYS A CA 1
ATOM 2853 C C . CYS A 1 372 ? -24.715 -64.470 10.150 1.00 87.19 372 CYS A C 1
ATOM 2855 O O . CYS A 1 372 ? -25.286 -64.490 9.058 1.00 87.19 372 CYS A O 1
ATOM 2857 N N . LYS A 1 373 ? -23.741 -65.331 10.443 1.00 87.25 373 LYS A N 1
ATOM 2858 C CA . LYS A 1 373 ? -23.285 -66.363 9.506 1.00 87.25 373 LYS A CA 1
ATOM 2859 C C . LYS A 1 373 ? -24.388 -67.401 9.281 1.00 87.25 373 LYS A C 1
ATOM 2861 O O . LYS A 1 373 ? -24.947 -67.938 10.235 1.00 87.25 373 LYS A O 1
ATOM 2866 N N . VAL A 1 374 ? -24.678 -67.723 8.023 1.00 84.94 374 VAL A N 1
ATOM 2867 C CA . VAL A 1 374 ? -25.642 -68.774 7.675 1.00 84.94 374 VAL A CA 1
ATOM 2868 C C . VAL A 1 374 ? -25.072 -70.118 8.121 1.00 84.94 374 VAL A C 1
ATOM 2870 O O . VAL A 1 374 ? -23.981 -70.509 7.701 1.00 84.94 374 VAL A O 1
ATOM 2873 N N . ALA A 1 375 ? -25.796 -70.823 8.989 1.00 74.69 375 ALA A N 1
ATOM 2874 C CA . ALA A 1 375 ? -25.452 -72.189 9.353 1.00 74.69 375 ALA A CA 1
ATOM 2875 C C . ALA A 1 375 ? -25.635 -73.095 8.126 1.00 74.69 375 ALA A C 1
ATOM 2877 O O . ALA A 1 375 ? -26.722 -73.159 7.555 1.00 74.69 375 ALA A O 1
ATOM 2878 N N . ASP A 1 376 ? -24.565 -73.774 7.722 1.00 51.06 376 ASP A N 1
ATOM 2879 C CA . ASP A 1 376 ? -24.553 -74.671 6.567 1.00 51.06 376 ASP A CA 1
ATOM 2880 C C . ASP A 1 376 ? -25.524 -75.852 6.790 1.00 51.06 376 ASP A C 1
ATOM 2882 O O . ASP A 1 376 ? -25.342 -76.620 7.747 1.00 51.06 376 ASP A O 1
ATOM 2886 N N . PRO A 1 377 ? -26.577 -76.037 5.970 1.00 45.75 377 PRO A N 1
ATOM 2887 C CA . PRO A 1 377 ? -27.518 -77.124 6.163 1.00 45.75 377 PRO A CA 1
ATOM 2888 C C . PRO A 1 377 ? -27.005 -78.412 5.499 1.00 45.75 377 PRO A C 1
ATOM 2890 O O . PRO A 1 377 ? -27.636 -78.896 4.569 1.00 45.75 377 PRO A O 1
ATOM 2893 N N . ALA A 1 378 ? -25.898 -78.997 5.987 1.00 37.34 378 ALA A N 1
ATOM 2894 C CA . ALA A 1 378 ? -25.636 -80.449 5.925 1.00 37.34 378 ALA A CA 1
ATOM 2895 C C . ALA A 1 378 ? -24.303 -80.884 6.578 1.00 37.34 378 ALA A C 1
ATOM 2897 O O . ALA A 1 378 ? -23.296 -81.077 5.905 1.00 37.34 378 ALA A O 1
ATOM 2898 N N . VAL A 1 379 ? -24.356 -81.285 7.854 1.00 36.09 379 VAL A N 1
ATOM 2899 C CA . VAL A 1 379 ? -23.679 -82.524 8.288 1.00 36.09 379 VAL A CA 1
ATOM 2900 C C . VAL A 1 379 ? -24.713 -83.435 8.953 1.00 36.09 379 VAL A C 1
ATOM 2902 O O . VAL A 1 379 ? -24.865 -83.495 10.169 1.00 36.09 379 VAL A O 1
ATOM 2905 N N . LYS A 1 380 ? -25.447 -84.176 8.118 1.00 38.16 380 LYS A N 1
ATOM 2906 C CA . LYS A 1 380 ? -25.961 -85.507 8.463 1.00 38.16 380 LYS A CA 1
ATOM 2907 C C . LYS A 1 380 ? -25.541 -86.479 7.366 1.00 38.16 380 LYS A C 1
ATOM 2909 O O . LYS A 1 380 ? -26.075 -86.406 6.263 1.00 38.16 380 LYS A O 1
ATOM 2914 N N . ARG A 1 381 ? -24.620 -87.386 7.717 1.00 38.34 381 ARG A N 1
ATOM 2915 C CA . ARG A 1 381 ? -24.477 -88.814 7.334 1.00 38.34 381 ARG A CA 1
ATOM 2916 C C . ARG A 1 381 ? -23.067 -89.235 7.791 1.00 38.34 381 ARG A C 1
ATOM 2918 O O . ARG A 1 381 ? -22.091 -88.631 7.385 1.00 38.34 381 ARG A O 1
ATOM 2925 N N . SER A 1 382 ? -22.894 -90.206 8.681 1.00 37.38 382 SER A N 1
ATOM 2926 C CA . SER A 1 382 ? -23.218 -91.604 8.417 1.00 37.38 382 SER A CA 1
ATOM 2927 C C . SER A 1 382 ? -23.285 -92.426 9.712 1.00 37.38 382 SER A C 1
ATOM 2929 O O . SER A 1 382 ? -22.378 -92.409 10.534 1.00 37.38 382 SER A O 1
ATOM 2931 N N . GLY A 1 383 ? -24.350 -93.205 9.856 1.00 37.22 383 GLY A N 1
ATOM 2932 C CA . GLY A 1 383 ? -24.240 -94.559 10.386 1.00 37.22 383 GLY A CA 1
ATOM 2933 C C . GLY A 1 383 ? -24.790 -95.485 9.301 1.00 37.22 383 GLY A C 1
ATOM 2934 O O . GLY A 1 383 ? -25.859 -95.171 8.766 1.00 37.22 383 GLY A O 1
ATOM 2935 N N . PRO A 1 384 ? -24.105 -96.570 8.905 1.00 52.66 384 PRO A N 1
ATOM 2936 C CA . PRO A 1 384 ? -24.767 -97.631 8.174 1.00 52.66 384 PRO A CA 1
ATOM 2937 C C . PRO A 1 384 ? -25.608 -98.479 9.136 1.00 52.66 384 PRO A C 1
ATOM 2939 O O . PRO A 1 384 ? -25.150 -98.881 10.205 1.00 52.66 384 PRO A O 1
ATOM 2942 N N . LEU A 1 385 ? -26.844 -98.759 8.713 1.00 38.69 385 LEU A N 1
ATOM 2943 C CA . LEU A 1 385 ? -27.613 -99.915 9.158 1.00 38.69 385 LEU A CA 1
ATOM 2944 C C . LEU A 1 385 ? -26.796 -101.186 8.874 1.00 38.69 385 LEU A C 1
ATOM 2946 O O . LEU A 1 385 ? -26.498 -101.466 7.715 1.00 38.69 385 LEU A O 1
ATOM 2950 N N . SER A 1 386 ? -26.540 -101.988 9.905 1.00 36.31 386 SER A N 1
ATOM 2951 C CA . SER A 1 386 ? -26.363 -103.433 9.743 1.00 36.31 386 SER A CA 1
ATOM 2952 C C . SER A 1 386 ? -27.704 -104.109 10.015 1.00 36.31 386 SER A C 1
ATOM 2954 O O . SER A 1 386 ? -28.189 -104.092 11.143 1.00 36.31 386 SER A O 1
ATOM 2956 N N . ILE A 1 387 ? -28.298 -104.704 8.978 1.00 46.38 387 ILE A N 1
ATOM 2957 C CA . ILE A 1 387 ? -29.326 -105.743 9.108 1.00 46.38 387 ILE A CA 1
ATOM 2958 C C . ILE A 1 387 ? -28.933 -106.906 8.192 1.00 46.38 387 ILE A C 1
ATOM 2960 O O . ILE A 1 387 ? -29.352 -106.963 7.038 1.00 46.38 387 ILE A O 1
ATOM 2964 N N . LYS A 1 388 ? -28.093 -107.803 8.702 1.00 40.31 388 LYS A N 1
ATOM 2965 C CA . LYS A 1 388 ? -28.327 -109.249 8.848 1.00 40.31 388 LYS A CA 1
ATOM 2966 C C . LYS A 1 388 ? -27.069 -109.919 9.374 1.00 40.31 388 LYS A C 1
ATOM 2968 O O . LYS A 1 388 ? -25.979 -109.570 8.875 1.00 40.31 388 LYS A O 1
#

Nearest PDB structures (foldseek):
  7yl4-assembly2_B  TM=7.230E-01  e=1.623E-05  Lactococcus lactis subsp. lactis
  2kvz-assembly1_A  TM=7.755E-01  e=7.179E-05  Listeria monocytogenes
  7lsa-assembly1_A  TM=7.215E-01  e=3.509E-05  Ruminococcus bromii
  7yl5-assembly2_B  TM=6.581E-01  e=2.258E-05  Lactococcus lactis subsp. lactis
  7yl6-assembly1_A  TM=6.569E-01  e=3.321E-05  Lactococcus lactis subsp. lactis

InterPro domains:
  IPR009459 MucBP domain [PF06458] (310-371)

Secondary structure (DSSP, 8-state):
--HHHHHHHHHHHHHHHHHTT-S---S----S---------TT-PPPEE--SEEEPPEEEEE-TTS-EEEEESSTTS--EEEHHHHTSTTHHHHHHHHH---TTHHHHHHHHHHHTT-EE--TT-BHHHHH--GGGGGGT--SHHHHHHHHHHHHHHHHHHHHHHHHHHH-TTTS-HHHHHHHIIIIIIIIIIIT---HHHHHHHHHHHHHHSSHHHHHHHHHHHHHGGGTTT-TTS-HHHHTTB-HHHHHHHHHHHHTSBGGGGEEEEEETTEEEEEE-GGGG-TT---EEEBPP----------PPPPEEEEEEETT--EEEEEEEE---TT-EEE------TTEEEEEEES-SEEE--SS-EEEEEEEEEPPPS-----------

Sequence (388 aa):
MTDLVRRLLVAGLTLILAGGAIVPVTTQAATASSVDAVAGDASVIPERIQVDLVQVPYNLITDEKGVTTHVPWYPENKQLYTVQEVADDNFHEIFVSDVGEDDASDNVAVAMHFLGGGLLNTPNESLADYLTGDDLKTYGLTEGKDLTEFLGTYVYVLSWALKTAAQISLDPEGVDIDAIVKDYQENIRQKRLEASTSELIKNFRPMLDSYFGTKEAILGNYNEVLNLKSKIYLSQYSAEQLSKLDPEASEVQERALLGRSLKNFVTQQDVDGTMKDVADGQLSMAGQPSCFVFKRVAAPTTPSTVSSKPVTIRYVDEQGQSLKPDKTLTGSLGADYQAEPLEISGYNLVKTTGEETGKFTSSEQTITYTYCKVADPAVKRSGPLSIK

pLDDT: mean 79.78, std 19.07, range [24.7, 97.75]

Solvent-accessible surface area (backbone atoms only — not comparable to full-atom values): 21714 Å² total; per-residue (Å²): 134,55,75,61,65,49,50,65,42,45,58,31,46,47,37,25,68,48,28,40,70,58,57,91,75,82,74,86,84,91,85,85,84,92,78,88,78,84,85,69,84,90,82,71,82,76,61,58,46,74,52,49,30,41,35,54,48,48,32,44,38,25,40,42,85,67,53,73,43,83,42,52,60,54,75,94,41,85,54,67,39,42,28,71,54,31,59,37,95,58,26,50,62,52,45,29,68,65,66,46,86,56,99,53,38,67,41,41,31,45,30,44,27,47,55,41,73,30,44,76,67,48,76,80,39,25,39,24,41,63,56,42,33,80,57,37,40,82,58,68,26,74,45,24,67,46,45,33,52,48,42,20,50,46,31,22,52,51,34,43,46,33,13,51,21,18,42,38,73,76,34,72,85,77,53,64,52,68,58,51,32,49,46,39,49,54,61,41,46,47,64,48,42,68,66,46,84,51,63,52,54,56,68,46,44,67,59,49,44,65,43,42,61,40,63,67,30,36,73,72,38,26,71,62,47,42,55,45,34,61,81,70,60,40,63,90,56,49,49,78,58,36,43,36,40,26,25,69,57,9,19,52,47,34,38,51,55,30,62,34,43,44,65,77,43,52,43,81,42,78,55,96,89,38,83,34,39,28,35,40,16,74,77,40,44,35,49,58,71,42,37,46,26,36,47,61,62,73,67,83,72,70,69,78,80,69,62,34,32,50,38,40,38,40,35,22,34,87,86,67,50,74,76,48,82,69,44,76,48,79,61,57,54,68,37,78,48,76,62,78,88,77,93,46,92,65,43,43,84,74,47,77,46,62,71,51,61,49,56,28,36,76,51,78,43,62,32,38,40,28,28,44,72,57,78,76,94,76,90,84,85,85,79,82,87,86,88,130

Mean predicted aligned error: 15.13 Å

Foldseek 3Di:
DDPLLCPLVCQLLVLLVLLLVFPDPPDDDDDDDDDDDDDDPPPDDFDFDAFFKEFAAFFFEQELARDTDTGHLQVVFDGIDGLVLLCDPCSLVVQCVGRPDDSCSNSLSSLRSVCSVGHGPPQQDFLLQSLQDPSCVVQVSNGSVLVLLVQLLSLLLLLLLLLLLLVCVVPVPPDDLVVQLVCCVPVNVVVRQVPDPRPSSVVCNVVCCQQRNDSCNVVVCSVVSNVCCNVLSNPVDHSVQSNQWDSNVQSVVQSVNRRDGLVVQFDWDQDPNDTTTYRHNSSSSSRHRRGIYGHHPPDPDPPDQLFFDWEKEFEAEPVRHGPDDIDIDHDGFFDKDAADDDDDPQKDFDDKDFDRIDGGHSDYHYIYTYIYGDDDPDDDDDDDDDDD

Organism: NCBI:txid1267003

Radius of gyration: 33.98 Å; Cα contacts (8 Å, |Δi|>4): 628; chains: 1; bounding box: 76×132×54 Å